Protein AF-A0A8T6NE31-F1 (afdb_monomer_lite)

pLDDT: mean 92.18, std 6.58, range [55.22, 98.38]

Secondary structure (DSSP, 8-state):
-------SBHHHHHHHHHHHS----B---HHHHHHHHHHHHTSHHHHT-TTTB-TTSSB-SPEEEEESEES-TTTTS--TT-SGGGG-S-EEPPHHHHHHHHHHHHHTT--EEEEES-S-GGGTT-BTTTT-SSPBP-HHHHHHHHHHHHT-TT--EEEE-EE-HHHHHH-HHHHHHHHHHHHHHSPTT---EE------HHHHHHHT-S--HHHHHHIIIIIS-----HHHHS-TT-EEEEEEEEEESSSS--HHHHH-GGGG-GGGTT-SS-EEEE-SSSSPPEEEESS---TT-EEEEEEEEEETTEEEEEESSEETTT--HHHHHTSTT--HHHHHHHHHHHHHHTTT-SS-S-S-HHHHHHHTT-S--TTHHHHEE-

Sequence (382 aa):
TNLFCAVQDTDATLEYYLASGDWSHKRRTAEQWDDWAKKGASGKCVTNHPDLFTEDGRSGPLTYEVELYQGCVRFKRGCKFCIEPKKGVPIWRDEDDVIAEITTALDNGVRHVRIGGATDIYTYKADGVVELEYPIPNPEPISKVLSGLREDERLEILHVDNANPSIVAENLEPATEITKSLISTLSDGAVLSFGLESADPRVHETNWLNCDSEQLKFIVKDTGIGMSEAEEMFPIGTELKGIWWEAHDDRIRRPEQILDKTHRDASIYGRAGITFGRQIGAYPILVGTPYQVPLETESDIIVTGHGMRSLSGVETNLSINTASQSQLEAIPGIGSKAAWRIVSNRAKALRKFPENPFSDVKTALQDAGVQSYGLALKVLKA

Structure (mmCIF, N/CA/C/O backbone):
data_AF-A0A8T6NE31-F1
#
_entry.id   AF-A0A8T6NE31-F1
#
loop_
_atom_site.group_PDB
_atom_site.id
_atom_site.type_symbol
_atom_site.label_atom_id
_atom_site.label_alt_id
_atom_site.label_comp_id
_atom_site.label_asym_id
_atom_site.label_entity_id
_atom_site.label_seq_id
_atom_site.pdbx_PDB_ins_code
_atom_site.Cartn_x
_atom_site.Cartn_y
_atom_site.Cartn_z
_atom_site.occupancy
_atom_site.B_iso_or_equiv
_atom_site.auth_seq_id
_atom_site.auth_comp_id
_atom_site.auth_asym_id
_atom_site.auth_atom_id
_atom_site.pdbx_PDB_model_num
ATOM 1 N N . THR A 1 1 ? 23.337 -33.260 -15.196 1.00 55.22 1 THR A N 1
ATOM 2 C CA . THR A 1 1 ? 22.227 -32.458 -14.641 1.00 55.22 1 THR A CA 1
ATOM 3 C C . THR A 1 1 ? 21.839 -31.435 -15.689 1.00 55.22 1 THR A C 1
ATOM 5 O O . THR A 1 1 ? 22.606 -30.514 -15.925 1.00 55.22 1 THR A O 1
ATOM 8 N N . ASN A 1 2 ? 20.714 -31.633 -16.384 1.00 75.88 2 ASN A N 1
ATOM 9 C CA . ASN A 1 2 ? 20.262 -30.752 -17.476 1.00 75.88 2 ASN A CA 1
ATOM 10 C C . ASN A 1 2 ? 19.459 -29.570 -16.911 1.00 75.88 2 ASN A C 1
ATOM 12 O O . ASN A 1 2 ? 18.264 -29.454 -17.162 1.00 75.88 2 ASN A O 1
ATOM 16 N N . LEU A 1 3 ? 20.092 -28.743 -16.076 1.00 86.50 3 LEU A N 1
ATOM 17 C CA . LEU A 1 3 ? 19.469 -27.528 -15.555 1.00 86.50 3 LEU A CA 1
ATOM 18 C C . LEU A 1 3 ? 19.752 -26.378 -16.527 1.00 86.50 3 LEU A C 1
ATOM 20 O O . LEU A 1 3 ? 20.908 -25.996 -16.704 1.00 86.50 3 LEU A O 1
ATOM 24 N N . PHE A 1 4 ? 18.707 -25.835 -17.147 1.00 88.00 4 PHE A N 1
ATOM 25 C CA . PHE A 1 4 ? 18.796 -24.607 -17.929 1.00 88.00 4 PHE A CA 1
ATOM 26 C C . PHE A 1 4 ? 18.398 -23.423 -17.042 1.00 88.00 4 PHE A C 1
ATOM 28 O O . PHE A 1 4 ? 17.265 -23.343 -16.576 1.00 88.00 4 PHE A O 1
ATOM 35 N N . CYS A 1 5 ? 19.338 -22.517 -16.777 1.00 88.88 5 CYS A N 1
ATOM 36 C CA . CYS A 1 5 ? 19.087 -21.305 -16.001 1.00 88.88 5 CYS A CA 1
ATOM 37 C C . CYS A 1 5 ? 18.837 -20.143 -16.965 1.00 88.88 5 CYS A C 1
ATOM 39 O O . CYS A 1 5 ? 19.772 -19.690 -17.623 1.00 88.88 5 CYS A O 1
ATOM 41 N N . ALA A 1 6 ? 17.592 -19.676 -17.085 1.00 86.31 6 ALA A N 1
ATOM 42 C CA . ALA A 1 6 ? 17.277 -18.521 -17.921 1.00 86.31 6 ALA A CA 1
ATOM 43 C C . ALA A 1 6 ? 17.901 -17.244 -17.325 1.00 86.31 6 ALA A C 1
ATOM 45 O O . ALA A 1 6 ? 17.642 -16.906 -16.176 1.00 86.31 6 ALA A O 1
ATOM 46 N N . VAL A 1 7 ? 18.736 -16.544 -18.104 1.00 80.88 7 VAL A N 1
ATOM 47 C CA . VAL A 1 7 ? 19.445 -15.321 -17.661 1.00 80.88 7 VAL A CA 1
ATOM 48 C C . VAL A 1 7 ? 18.941 -14.030 -18.317 1.00 80.88 7 VAL A C 1
ATOM 50 O O . VAL A 1 7 ? 19.432 -12.953 -17.991 1.00 80.88 7 VAL A O 1
ATOM 53 N N . GLN A 1 8 ? 18.018 -14.134 -19.277 1.00 83.38 8 GLN A N 1
ATOM 54 C CA . GLN A 1 8 ? 17.404 -12.993 -19.963 1.00 83.38 8 GLN A CA 1
ATOM 55 C C . GLN A 1 8 ? 15.953 -12.848 -19.496 1.00 83.38 8 GLN A C 1
ATOM 57 O O . GLN A 1 8 ? 15.729 -12.549 -18.330 1.00 83.38 8 GLN A O 1
ATOM 62 N N . ASP A 1 9 ? 14.983 -13.086 -20.375 1.00 87.50 9 ASP A N 1
ATOM 63 C CA . ASP A 1 9 ? 13.569 -13.031 -20.041 1.00 87.50 9 ASP A CA 1
ATOM 64 C C . ASP A 1 9 ? 13.017 -14.447 -19.860 1.00 87.50 9 ASP A C 1
ATOM 66 O O . ASP A 1 9 ? 13.077 -15.270 -20.781 1.00 87.50 9 ASP A O 1
ATOM 70 N N . THR A 1 10 ? 12.535 -14.752 -18.656 1.00 89.81 10 THR A N 1
ATOM 71 C CA . THR A 1 10 ? 12.043 -16.091 -18.311 1.00 89.81 10 THR A CA 1
ATOM 72 C C . THR A 1 10 ? 10.831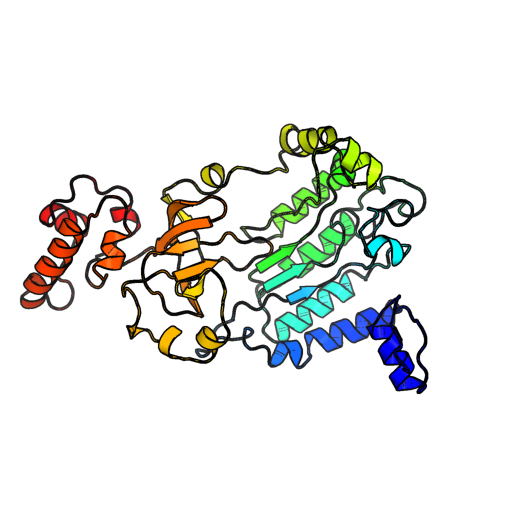 -16.476 -19.153 1.00 89.81 10 THR A C 1
ATOM 74 O O . THR A 1 10 ? 10.789 -17.600 -19.653 1.00 89.81 10 THR A O 1
ATOM 77 N N . ASP A 1 11 ? 9.904 -15.546 -19.376 1.00 91.06 11 ASP A N 1
ATOM 78 C CA . ASP A 1 11 ? 8.641 -15.812 -20.068 1.00 91.06 11 ASP A CA 1
ATOM 79 C C . ASP A 1 11 ? 8.886 -16.055 -21.559 1.00 91.06 11 ASP A C 1
ATOM 81 O O . ASP A 1 11 ? 8.460 -17.072 -22.105 1.00 91.06 11 ASP A O 1
ATOM 85 N N . ALA A 1 12 ? 9.697 -15.206 -22.199 1.00 92.88 12 ALA A N 1
ATOM 86 C CA . ALA A 1 12 ? 10.069 -15.402 -23.602 1.00 92.88 12 ALA A CA 1
ATOM 87 C C . ALA A 1 12 ? 10.906 -16.668 -23.824 1.00 92.88 12 ALA A C 1
ATOM 89 O O . ALA A 1 12 ? 10.799 -17.330 -24.858 1.00 92.88 12 ALA A O 1
ATOM 90 N N . THR A 1 13 ? 11.759 -17.016 -22.858 1.00 94.25 13 THR A N 1
ATOM 91 C CA . THR A 1 13 ? 12.550 -18.250 -22.921 1.00 94.25 13 THR A CA 1
ATOM 92 C C . THR A 1 13 ? 11.649 -19.482 -22.784 1.00 94.25 13 THR A C 1
ATOM 94 O O . THR A 1 13 ? 11.840 -20.460 -23.510 1.00 94.25 13 THR A O 1
ATOM 97 N N . LEU A 1 14 ? 10.650 -19.430 -21.897 1.00 94.31 14 LEU A N 1
ATOM 98 C CA . LEU A 1 14 ? 9.663 -20.493 -21.734 1.00 94.31 14 LEU A CA 1
ATOM 99 C C . LEU A 1 14 ? 8.787 -20.644 -22.981 1.00 94.31 14 LEU A C 1
ATOM 101 O O . LEU A 1 14 ? 8.628 -21.763 -23.460 1.00 94.31 14 LEU A O 1
ATOM 105 N N . GLU A 1 15 ? 8.264 -19.553 -23.544 1.00 94.69 15 GLU A N 1
ATOM 106 C CA . GLU A 1 15 ? 7.462 -19.608 -24.772 1.00 94.69 15 GLU A CA 1
ATOM 107 C C . GLU A 1 15 ? 8.256 -20.231 -25.929 1.00 94.69 15 GLU A C 1
ATOM 109 O O . GLU A 1 15 ? 7.760 -21.121 -26.621 1.00 94.69 15 GLU A O 1
ATOM 114 N N . TYR A 1 16 ? 9.523 -19.842 -26.097 1.00 95.81 16 TYR A N 1
ATOM 115 C CA . TYR A 1 16 ? 10.384 -20.431 -27.119 1.00 95.81 16 TYR A CA 1
ATOM 116 C C . TYR A 1 16 ? 10.595 -21.933 -26.919 1.00 95.81 16 TYR A C 1
ATOM 118 O O . TYR A 1 16 ? 10.536 -22.689 -27.892 1.00 95.81 16 TYR A O 1
ATOM 126 N N . TYR A 1 17 ? 10.804 -22.380 -25.678 1.00 95.44 17 TYR A N 1
ATOM 127 C CA . TYR A 1 17 ? 10.888 -23.806 -25.368 1.00 95.44 17 TYR A CA 1
ATOM 128 C C . TYR A 1 17 ? 9.582 -24.533 -25.701 1.00 95.44 17 TYR A C 1
ATOM 130 O O . TYR A 1 17 ? 9.613 -25.585 -26.333 1.00 95.44 17 TYR A O 1
ATOM 138 N N . LEU A 1 18 ? 8.431 -23.959 -25.345 1.00 95.81 18 LEU A N 1
ATOM 139 C CA . LEU A 1 18 ? 7.125 -24.540 -25.659 1.00 95.81 18 LEU A CA 1
ATOM 140 C C . LEU A 1 18 ? 6.876 -24.631 -27.174 1.00 95.81 18 LEU A C 1
ATOM 142 O O . LEU A 1 18 ? 6.254 -25.588 -27.630 1.00 95.81 18 LEU A O 1
ATOM 146 N N . ALA A 1 19 ? 7.379 -23.671 -27.953 1.00 95.81 19 ALA A N 1
ATOM 147 C CA . ALA A 1 19 ? 7.216 -23.638 -29.405 1.00 95.81 19 ALA A CA 1
ATOM 148 C C . ALA A 1 19 ? 8.207 -24.538 -30.165 1.00 95.81 19 ALA A C 1
ATOM 150 O O . ALA A 1 19 ? 7.863 -25.077 -31.216 1.00 95.81 19 ALA A O 1
ATOM 151 N N . SER A 1 20 ? 9.441 -24.680 -29.671 1.00 96.69 20 SER A N 1
ATOM 152 C CA . SER A 1 20 ? 10.538 -25.343 -30.399 1.00 96.69 20 SER A CA 1
ATOM 153 C C . SER A 1 20 ? 10.9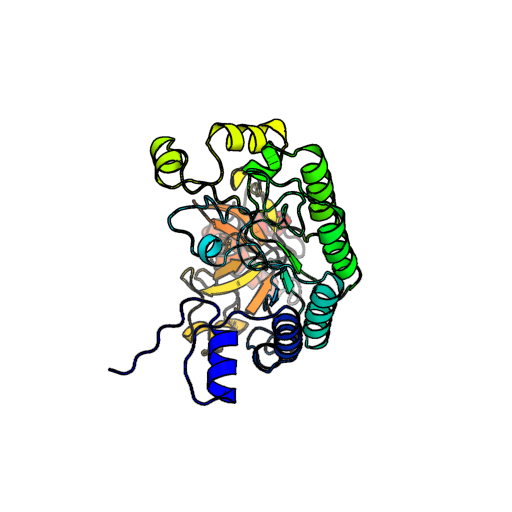86 -26.679 -29.804 1.00 96.69 20 SER A C 1
ATOM 155 O O . SER A 1 20 ? 11.583 -27.486 -30.509 1.00 96.69 20 SER A O 1
ATOM 157 N N . GLY A 1 21 ? 10.708 -26.924 -28.522 1.00 95.44 21 GLY A N 1
ATOM 158 C CA . GLY A 1 21 ? 11.276 -28.028 -27.746 1.00 95.44 21 GLY A CA 1
ATOM 159 C C . GLY A 1 21 ? 12.694 -27.767 -27.223 1.00 95.44 21 GLY A C 1
ATOM 160 O O . GLY A 1 21 ? 13.207 -28.586 -26.457 1.00 95.44 21 GLY A O 1
ATOM 161 N N . ASP A 1 22 ? 13.309 -26.632 -27.576 1.00 94.50 22 ASP A N 1
ATOM 162 C CA . ASP A 1 22 ? 14.692 -26.297 -27.242 1.00 94.50 22 ASP A CA 1
ATOM 163 C C . ASP A 1 22 ? 14.787 -25.124 -26.262 1.00 94.50 22 ASP A C 1
ATOM 165 O O . ASP A 1 22 ? 14.108 -24.105 -26.384 1.00 94.50 22 ASP A O 1
ATOM 169 N N . TRP A 1 23 ? 15.691 -25.237 -25.290 1.00 93.69 23 TRP A N 1
ATOM 170 C CA . TRP A 1 23 ? 15.988 -24.133 -24.382 1.00 93.69 23 TRP A CA 1
ATOM 171 C C . TRP A 1 23 ? 16.977 -23.153 -25.012 1.00 93.69 23 TRP A C 1
ATOM 173 O O . TRP A 1 23 ? 18.083 -23.521 -25.409 1.00 93.69 23 TRP A O 1
ATOM 183 N N . SER A 1 24 ? 16.609 -21.875 -25.047 1.00 93.12 24 SER A N 1
ATOM 184 C CA . SER A 1 24 ? 17.474 -20.794 -25.517 1.00 93.12 24 SER A CA 1
ATOM 185 C C . SER A 1 24 ? 17.099 -19.493 -24.822 1.00 93.12 24 SER A C 1
ATOM 187 O O . SER A 1 24 ? 15.919 -19.231 -24.618 1.00 93.12 24 SER A O 1
ATOM 189 N N . HIS A 1 25 ? 18.085 -18.673 -24.452 1.00 92.19 25 HIS A N 1
ATOM 190 C CA . HIS A 1 25 ? 17.810 -17.376 -23.836 1.00 92.19 25 HIS A CA 1
ATOM 191 C C . HIS A 1 25 ? 17.138 -16.454 -24.851 1.00 92.19 25 HIS A C 1
ATOM 193 O O . HIS A 1 25 ? 17.699 -16.188 -25.919 1.00 92.19 25 HIS A O 1
ATOM 199 N N . LYS A 1 26 ? 15.944 -15.976 -24.508 1.00 91.94 26 LYS A N 1
ATOM 200 C CA . LYS A 1 26 ? 15.181 -15.029 -25.318 1.00 91.94 26 LYS A CA 1
ATOM 201 C C . LYS A 1 26 ? 14.867 -13.768 -24.529 1.00 91.94 26 LYS A C 1
ATOM 203 O O . LYS A 1 26 ? 14.937 -13.740 -23.301 1.00 91.94 26 LYS A O 1
ATOM 208 N N . ARG A 1 27 ? 14.504 -12.732 -25.278 1.00 88.12 27 ARG A N 1
ATOM 209 C CA . ARG A 1 27 ? 13.896 -11.498 -24.783 1.00 88.12 27 ARG A CA 1
ATOM 210 C C . ARG A 1 27 ? 12.513 -11.379 -25.400 1.00 88.12 27 ARG A C 1
ATOM 212 O O . ARG A 1 27 ? 12.357 -11.751 -26.564 1.00 88.12 27 ARG A O 1
ATOM 219 N N . ARG A 1 28 ? 11.549 -10.876 -24.630 1.00 89.50 28 ARG A N 1
ATOM 220 C CA . ARG A 1 28 ? 10.219 -10.569 -25.156 1.00 89.50 28 ARG A CA 1
ATOM 221 C C . ARG A 1 28 ? 10.305 -9.396 -26.133 1.00 89.50 28 ARG A C 1
ATOM 223 O O . ARG A 1 28 ? 11.115 -8.486 -25.951 1.00 89.50 28 ARG A O 1
ATOM 230 N N . THR A 1 29 ? 9.488 -9.446 -27.171 1.00 89.06 29 THR A N 1
ATOM 231 C CA . THR A 1 29 ? 9.166 -8.308 -28.041 1.00 89.06 29 THR A CA 1
ATOM 232 C C . THR A 1 29 ? 8.085 -7.443 -27.392 1.00 89.06 29 THR A C 1
ATOM 234 O O . THR A 1 29 ? 7.466 -7.860 -26.409 1.00 89.06 29 THR A O 1
ATOM 237 N N . ALA A 1 30 ? 7.854 -6.242 -27.926 1.00 87.00 30 ALA A N 1
ATOM 238 C CA . ALA A 1 30 ? 6.765 -5.387 -27.457 1.00 87.00 30 ALA A CA 1
ATOM 239 C C . ALA A 1 30 ? 5.399 -6.055 -27.693 1.00 87.00 30 ALA A C 1
ATOM 241 O O . ALA A 1 30 ? 4.563 -6.044 -26.794 1.00 87.00 30 ALA A O 1
ATOM 242 N N . GLU A 1 31 ? 5.213 -6.725 -28.839 1.00 90.50 31 GLU A N 1
ATOM 243 C CA . GLU A 1 31 ? 3.963 -7.426 -29.149 1.00 90.50 31 GLU A CA 1
ATOM 244 C C . GLU A 1 31 ? 3.713 -8.609 -28.206 1.00 90.50 31 GLU A C 1
ATOM 246 O O . GLU A 1 31 ? 2.597 -8.795 -27.730 1.00 90.50 31 GLU A O 1
ATOM 251 N N . GLN A 1 32 ? 4.753 -9.398 -27.904 1.00 92.56 32 GLN A N 1
ATOM 252 C CA . GLN A 1 32 ? 4.651 -10.487 -26.926 1.00 92.56 32 GLN A CA 1
ATOM 253 C C . GLN A 1 32 ? 4.282 -9.964 -25.541 1.00 92.56 32 GLN A C 1
ATOM 255 O O . GLN A 1 32 ? 3.445 -10.552 -24.865 1.00 92.56 32 GLN A O 1
ATOM 260 N N . TRP A 1 33 ? 4.907 -8.865 -25.113 1.00 91.50 33 TRP A N 1
ATOM 261 C CA . TRP A 1 33 ? 4.616 -8.293 -23.807 1.00 91.50 33 TRP A CA 1
ATOM 262 C C . TRP A 1 33 ? 3.154 -7.863 -23.713 1.00 91.50 33 TRP A C 1
ATOM 264 O O . TRP A 1 33 ? 2.458 -8.285 -22.793 1.00 91.50 33 TRP A O 1
ATOM 274 N N . ASP A 1 34 ? 2.681 -7.080 -24.678 1.00 92.31 34 ASP A N 1
ATOM 275 C CA . ASP A 1 34 ? 1.303 -6.606 -24.694 1.00 92.31 34 ASP A CA 1
ATOM 276 C C . ASP A 1 34 ? 0.282 -7.761 -24.713 1.00 92.31 34 ASP A C 1
ATOM 278 O O . ASP A 1 34 ? -0.628 -7.808 -23.880 1.00 92.31 34 ASP A O 1
ATOM 282 N N . ASP A 1 35 ? 0.479 -8.754 -25.587 1.00 93.62 35 ASP A N 1
ATOM 283 C CA . ASP A 1 35 ? -0.402 -9.925 -25.674 1.00 93.62 35 ASP A CA 1
ATOM 284 C C . ASP A 1 35 ? -0.459 -10.707 -24.352 1.00 93.62 35 ASP A C 1
ATOM 286 O O . ASP A 1 35 ? -1.542 -11.066 -23.875 1.00 93.62 35 ASP A O 1
ATOM 290 N N . TRP A 1 36 ? 0.692 -10.962 -23.722 1.00 94.44 36 TRP A N 1
ATOM 291 C CA . TRP A 1 36 ? 0.733 -11.696 -22.457 1.00 94.44 36 TRP A CA 1
ATOM 292 C C . TRP A 1 36 ? 0.140 -10.895 -21.304 1.00 94.44 36 TRP A C 1
ATOM 294 O O . TRP A 1 36 ? -0.555 -11.474 -20.471 1.00 94.44 36 TRP A O 1
ATOM 304 N N . ALA A 1 37 ? 0.370 -9.583 -21.265 1.00 93.88 37 ALA A N 1
ATOM 305 C CA . ALA A 1 37 ? -0.171 -8.700 -20.242 1.00 93.88 37 ALA A CA 1
ATOM 306 C C . ALA A 1 37 ? -1.710 -8.662 -20.300 1.00 93.88 37 ALA A C 1
ATOM 308 O O . ALA A 1 37 ? -2.377 -8.931 -19.299 1.00 93.88 37 ALA A O 1
ATOM 309 N N . LYS A 1 38 ? -2.293 -8.485 -21.496 1.00 92.06 38 LYS A N 1
ATOM 310 C CA . LYS A 1 38 ? -3.753 -8.534 -21.719 1.00 92.06 38 LYS A CA 1
ATOM 311 C C . LYS A 1 38 ? -4.361 -9.895 -21.341 1.00 92.06 38 LYS A C 1
ATOM 313 O O . LYS A 1 38 ? -5.427 -9.965 -20.718 1.00 92.06 38 LYS A O 1
ATOM 318 N N . LYS A 1 39 ? -3.675 -10.998 -21.667 1.00 94.81 39 LYS A N 1
ATOM 319 C CA . LYS A 1 39 ? -4.080 -12.355 -21.246 1.00 94.81 39 LYS A CA 1
ATOM 320 C C . LYS A 1 39 ? -3.953 -12.569 -19.737 1.00 94.81 39 LYS A C 1
ATOM 322 O O . LYS A 1 39 ? -4.769 -13.286 -19.164 1.00 94.81 39 LYS A O 1
ATOM 327 N N . GLY A 1 40 ? -2.949 -11.970 -19.101 1.00 95.25 40 GLY A N 1
ATOM 328 C CA . GLY A 1 40 ? -2.747 -12.000 -17.653 1.00 95.25 40 GLY A CA 1
ATOM 329 C C . GLY A 1 40 ? -3.867 -11.280 -16.906 1.00 95.25 40 GLY A C 1
ATOM 330 O O . GLY A 1 40 ? -4.452 -11.858 -15.992 1.00 95.25 40 GLY A O 1
ATOM 331 N N . ALA A 1 41 ? -4.240 -10.082 -17.364 1.00 97.00 41 ALA A N 1
ATOM 332 C CA . ALA A 1 41 ? -5.293 -9.254 -16.772 1.00 97.00 41 ALA A CA 1
ATOM 333 C C . ALA A 1 41 ? -6.681 -9.925 -16.756 1.00 97.00 41 ALA A C 1
ATOM 335 O O . ALA A 1 41 ? -7.465 -9.721 -15.833 1.00 97.00 41 ALA A O 1
ATOM 336 N N . SER A 1 42 ? -6.973 -10.761 -17.757 1.00 96.50 42 SER A N 1
ATOM 337 C CA . SER A 1 42 ? -8.200 -11.577 -17.849 1.00 96.50 42 SER A CA 1
ATOM 338 C C . SER A 1 42 ? -7.991 -13.041 -17.433 1.00 96.50 42 SER A C 1
ATOM 340 O O . SER A 1 42 ? -8.861 -13.899 -17.611 1.00 96.50 42 SER A O 1
ATOM 342 N N . GLY A 1 43 ? -6.808 -13.353 -16.906 1.00 96.06 43 GLY A N 1
ATOM 343 C CA . GLY A 1 43 ? -6.376 -14.703 -16.601 1.00 96.06 43 GLY A CA 1
ATOM 344 C C . GLY A 1 43 ? -6.920 -15.222 -15.275 1.00 96.06 43 GLY A C 1
ATOM 345 O O . GLY A 1 43 ? -7.339 -14.482 -14.386 1.00 96.06 43 GLY A O 1
ATOM 346 N N . LYS A 1 44 ? -6.818 -16.543 -15.091 1.00 96.19 44 LYS A N 1
ATOM 347 C CA . LYS A 1 44 ? -7.235 -17.218 -13.848 1.00 96.19 44 LYS A CA 1
ATOM 348 C C . LYS A 1 44 ? -6.462 -16.757 -12.612 1.00 96.19 44 LYS A C 1
ATOM 350 O O . LYS A 1 44 ? -6.958 -16.931 -11.505 1.00 96.19 44 LYS A O 1
ATOM 355 N N . CYS A 1 45 ? -5.258 -16.212 -12.788 1.00 93.12 45 CYS A N 1
ATOM 356 C CA . CYS A 1 45 ? -4.493 -15.611 -11.697 1.00 93.12 45 CYS A CA 1
ATOM 357 C C . CYS A 1 45 ? -5.198 -14.389 -11.100 1.00 93.12 45 CYS A C 1
ATOM 359 O O . CYS A 1 45 ? -5.039 -14.159 -9.909 1.00 93.12 45 CYS A O 1
ATOM 361 N N . VAL A 1 46 ? -5.992 -13.664 -11.897 1.00 96.75 46 VAL A N 1
ATOM 362 C CA . VAL A 1 46 ? -6.837 -12.556 -11.444 1.00 96.75 46 VAL A CA 1
ATOM 363 C C . VAL A 1 46 ? -8.204 -13.088 -11.030 1.00 96.75 46 VAL A C 1
ATOM 365 O O . VAL A 1 46 ? -8.561 -12.994 -9.862 1.00 96.75 46 VAL A O 1
ATOM 368 N N . THR A 1 47 ? -8.944 -13.731 -11.943 1.00 96.50 47 THR A N 1
ATOM 369 C CA . THR A 1 47 ? -10.366 -14.075 -11.721 1.00 96.50 47 THR A CA 1
ATOM 370 C C . THR A 1 47 ? -10.605 -15.065 -10.581 1.00 96.50 47 THR A C 1
ATOM 372 O O . THR A 1 47 ? -11.716 -15.146 -10.064 1.00 96.50 47 THR A O 1
ATOM 375 N N . ASN A 1 48 ? -9.588 -15.850 -10.208 1.00 95.62 48 ASN A N 1
ATOM 376 C CA . ASN A 1 48 ? -9.666 -16.816 -9.112 1.00 95.62 48 ASN A CA 1
ATOM 377 C C . ASN A 1 48 ? -8.773 -16.420 -7.924 1.00 95.62 48 ASN A C 1
ATOM 379 O O . ASN A 1 48 ? -8.517 -17.263 -7.059 1.00 95.62 48 ASN A O 1
ATOM 383 N N . HIS A 1 49 ? -8.249 -15.190 -7.890 1.00 95.19 49 HIS A N 1
ATOM 384 C CA . HIS A 1 49 ? -7.399 -14.748 -6.792 1.00 95.19 49 HIS A CA 1
ATOM 385 C C . HIS A 1 49 ? -8.211 -14.693 -5.484 1.00 95.19 49 HIS A C 1
ATOM 387 O O . HIS A 1 49 ? -9.297 -14.112 -5.478 1.00 95.19 49 HIS A O 1
ATOM 393 N N . PRO A 1 50 ? -7.708 -15.248 -4.364 1.00 90.69 50 PRO A N 1
ATOM 394 C CA . PRO A 1 50 ? -8.447 -15.272 -3.098 1.00 90.69 50 PRO A CA 1
ATOM 395 C C . PRO A 1 50 ? -8.730 -13.876 -2.531 1.00 90.69 50 PRO A C 1
ATOM 397 O O . PRO A 1 50 ? -9.725 -13.691 -1.848 1.00 90.69 50 PRO A O 1
ATOM 400 N N . ASP A 1 51 ? -7.881 -12.897 -2.843 1.00 92.56 51 ASP A N 1
ATOM 401 C CA . ASP A 1 51 ? -8.057 -11.504 -2.412 1.00 92.56 51 ASP A CA 1
ATOM 402 C C . ASP A 1 51 ? -8.852 -10.639 -3.417 1.00 92.56 51 ASP A C 1
ATOM 404 O O . ASP A 1 51 ? -8.926 -9.429 -3.232 1.00 92.56 51 ASP A O 1
ATOM 408 N N . LEU A 1 52 ? -9.411 -11.206 -4.499 1.00 95.94 52 LEU A N 1
ATOM 409 C CA . LEU A 1 52 ? -10.208 -10.427 -5.465 1.00 95.94 52 LEU A CA 1
ATOM 410 C C . LEU A 1 52 ? -11.547 -9.988 -4.859 1.00 95.94 52 LEU A C 1
ATOM 412 O O . LEU A 1 52 ? -11.947 -8.835 -4.993 1.00 95.94 52 LEU A O 1
ATOM 416 N N . PHE A 1 53 ? -12.220 -10.915 -4.177 1.00 94.38 53 PHE A N 1
ATOM 417 C CA . PHE A 1 53 ? -13.475 -10.673 -3.478 1.00 94.38 53 PHE A CA 1
ATOM 418 C C . PHE A 1 53 ? -13.429 -11.306 -2.094 1.00 94.38 53 PHE A C 1
ATOM 420 O O . PHE A 1 53 ? -12.886 -12.395 -1.911 1.00 94.38 53 PHE A O 1
ATOM 427 N N . THR A 1 54 ? -14.051 -10.649 -1.129 1.00 89.38 54 THR A N 1
ATOM 428 C CA . THR A 1 54 ? -14.302 -11.211 0.200 1.00 89.38 54 THR A CA 1
ATOM 429 C C . THR A 1 54 ? -15.383 -12.292 0.166 1.00 89.38 54 THR A C 1
ATOM 431 O O . THR A 1 54 ? -16.162 -12.385 -0.785 1.00 89.38 54 THR A O 1
ATOM 434 N N . GLU A 1 55 ? -15.500 -13.096 1.234 1.00 85.62 55 GLU A N 1
ATOM 435 C CA . GLU A 1 55 ? -16.563 -14.118 1.336 1.00 85.62 55 GLU A CA 1
ATOM 436 C C . GLU A 1 55 ? -17.985 -13.523 1.250 1.00 85.62 55 GLU A C 1
ATOM 438 O O . GLU A 1 55 ? -18.907 -14.210 0.811 1.00 85.62 55 GLU A O 1
ATOM 443 N N . ASP A 1 56 ? -18.168 -12.257 1.639 1.00 87.12 56 ASP A N 1
ATOM 444 C CA . ASP A 1 56 ? -19.439 -11.524 1.546 1.00 87.12 56 ASP A CA 1
ATOM 445 C C . ASP A 1 56 ? -19.643 -10.791 0.202 1.00 87.12 56 ASP A C 1
ATOM 447 O O . ASP A 1 56 ? -20.666 -10.132 0.014 1.00 87.12 56 ASP A O 1
ATOM 451 N N . GLY A 1 57 ? -18.718 -10.943 -0.755 1.00 90.44 57 GLY A N 1
ATOM 452 C CA . GLY A 1 57 ? -18.851 -10.460 -2.133 1.00 90.44 57 GLY A CA 1
ATOM 453 C C . GLY A 1 57 ? -18.449 -9.001 -2.369 1.00 90.44 57 GLY A C 1
ATOM 454 O O . GLY A 1 57 ? -18.702 -8.481 -3.457 1.00 90.44 57 GLY A O 1
ATOM 455 N N . ARG A 1 58 ? -17.834 -8.331 -1.387 1.00 91.62 58 ARG A N 1
ATOM 456 C CA . ARG A 1 58 ? -17.203 -7.013 -1.574 1.00 91.62 58 ARG A CA 1
ATOM 457 C C . ARG A 1 58 ? -15.868 -7.164 -2.306 1.00 91.62 58 ARG A C 1
ATOM 459 O O . ARG A 1 58 ? -15.298 -8.255 -2.350 1.00 91.62 58 ARG A O 1
ATOM 466 N N . SER A 1 59 ? -15.359 -6.067 -2.862 1.00 92.50 59 SER A N 1
ATOM 467 C CA . SER A 1 59 ? -13.989 -5.999 -3.380 1.00 92.50 59 SER A CA 1
ATOM 468 C C . SER A 1 59 ? -12.999 -6.372 -2.272 1.00 92.50 59 SER A C 1
ATOM 470 O O . SER A 1 59 ? -13.122 -5.894 -1.143 1.00 92.50 59 SER A O 1
ATOM 472 N N . GLY A 1 60 ? -12.061 -7.265 -2.577 1.00 92.56 60 GLY A N 1
ATOM 473 C CA . GLY A 1 60 ? -10.976 -7.628 -1.671 1.00 92.56 60 GLY A CA 1
ATOM 474 C C . GLY A 1 60 ? -9.717 -6.780 -1.902 1.00 92.56 60 GLY A C 1
ATOM 475 O O . GLY A 1 60 ? -9.688 -5.936 -2.796 1.00 92.56 60 GLY A O 1
ATOM 476 N N . PRO A 1 61 ? -8.644 -7.014 -1.126 1.00 93.31 61 PRO A N 1
ATOM 477 C CA . PRO A 1 61 ? -7.470 -6.146 -1.094 1.00 93.31 61 PRO A CA 1
ATOM 478 C C . PRO A 1 61 ? -6.482 -6.383 -2.249 1.00 93.31 61 PRO A C 1
ATOM 480 O O . PRO A 1 61 ? -5.350 -5.892 -2.204 1.00 93.31 61 PRO A O 1
ATOM 483 N N . LEU A 1 62 ? -6.859 -7.163 -3.271 1.00 95.12 62 LEU A N 1
ATOM 484 C CA . LEU A 1 62 ? -5.987 -7.469 -4.402 1.00 95.12 62 LEU A CA 1
ATOM 485 C C . LEU A 1 62 ? -5.510 -6.184 -5.086 1.00 95.12 62 LEU A C 1
ATOM 487 O O . LEU A 1 62 ? -6.291 -5.453 -5.692 1.00 95.12 62 LEU A O 1
ATOM 491 N N . THR A 1 63 ? -4.197 -5.967 -5.047 1.00 95.44 63 THR A N 1
ATOM 492 C CA . THR A 1 63 ? -3.523 -4.932 -5.830 1.00 95.44 63 THR A CA 1
ATOM 493 C C . THR A 1 63 ? -2.922 -5.554 -7.081 1.00 95.44 63 THR A C 1
ATOM 495 O O . THR A 1 63 ? -2.061 -6.427 -6.992 1.00 95.44 63 THR A O 1
ATOM 498 N N . TYR A 1 64 ? -3.377 -5.102 -8.246 1.00 96.56 64 TYR A N 1
ATOM 499 C CA . TYR A 1 64 ? -2.833 -5.494 -9.538 1.00 96.56 64 TYR A CA 1
ATOM 500 C C . TYR A 1 64 ? -1.618 -4.627 -9.866 1.00 96.56 64 TYR A C 1
ATOM 502 O O . TYR A 1 64 ? -1.714 -3.402 -9.954 1.00 96.56 64 TYR A O 1
ATOM 510 N N . GLU A 1 65 ? -0.459 -5.255 -10.011 1.00 95.31 65 GLU A N 1
ATOM 511 C CA . GLU A 1 65 ? 0.776 -4.564 -10.362 1.00 95.31 65 GLU A CA 1
ATOM 512 C C . GLU A 1 65 ? 1.002 -4.596 -11.872 1.00 95.31 65 GLU A C 1
ATOM 514 O O . GLU A 1 65 ? 0.902 -5.649 -12.498 1.00 95.31 65 GLU A O 1
ATOM 519 N N . VAL A 1 66 ? 1.320 -3.437 -12.444 1.00 95.12 66 VAL A N 1
ATOM 520 C CA . VAL A 1 66 ? 1.508 -3.250 -13.884 1.00 95.12 66 VAL A CA 1
ATOM 521 C C . VAL A 1 66 ? 2.830 -2.553 -14.168 1.00 95.12 66 VAL A C 1
ATOM 523 O O . VAL A 1 66 ? 3.165 -1.545 -13.546 1.00 95.12 66 VAL A O 1
ATOM 526 N N . GLU A 1 67 ? 3.576 -3.092 -15.126 1.00 93.50 67 GLU A N 1
ATOM 527 C CA . GLU A 1 67 ? 4.858 -2.547 -15.564 1.00 93.50 67 GLU A CA 1
ATOM 528 C C . GLU A 1 67 ? 4.664 -1.555 -16.716 1.00 93.50 67 GLU A C 1
ATOM 530 O O . GLU A 1 67 ? 3.933 -1.849 -17.662 1.00 93.50 67 GLU A O 1
ATOM 535 N N . LEU A 1 68 ? 5.361 -0.413 -16.678 1.00 94.81 68 LEU A N 1
ATOM 536 C CA . LEU 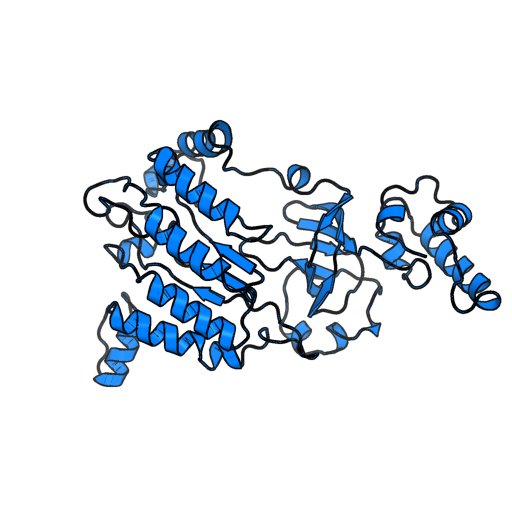A 1 68 ? 5.443 0.531 -17.809 1.00 94.81 68 LEU A CA 1
ATOM 537 C C . LEU A 1 68 ? 6.584 0.204 -18.774 1.00 94.81 68 LEU A C 1
ATOM 539 O O . LEU A 1 68 ? 6.506 0.476 -19.972 1.00 94.81 68 LEU A O 1
ATOM 543 N N . TYR A 1 69 ? 7.689 -0.308 -18.236 1.00 93.00 69 TYR A N 1
ATOM 544 C CA . TYR A 1 69 ? 8.900 -0.601 -18.988 1.00 93.00 69 TYR A CA 1
ATOM 545 C C . TYR A 1 69 ? 9.801 -1.566 -18.226 1.00 93.00 69 TYR A C 1
ATOM 547 O O . TYR A 1 69 ? 9.671 -1.730 -17.015 1.00 93.00 69 TYR A O 1
ATOM 555 N N . GLN A 1 70 ? 10.717 -2.207 -18.952 1.00 90.00 70 GLN A N 1
ATOM 556 C CA . GLN A 1 70 ? 11.645 -3.198 -18.409 1.00 90.00 70 GLN A CA 1
ATOM 557 C C . GLN A 1 70 ? 13.074 -2.712 -18.621 1.00 90.00 70 GLN A C 1
ATOM 559 O O . GLN A 1 70 ? 13.419 -2.250 -19.708 1.00 90.00 70 GLN A O 1
ATOM 564 N N . GLY A 1 71 ? 13.920 -2.887 -17.605 1.00 90.06 71 GLY A N 1
ATOM 565 C CA . GLY A 1 71 ? 15.302 -2.417 -17.599 1.00 90.06 71 GLY A CA 1
ATOM 566 C C . GLY A 1 71 ? 15.439 -1.102 -16.845 1.00 90.06 71 GLY A C 1
ATOM 567 O O . GLY A 1 71 ? 14.518 -0.668 -16.170 1.00 90.06 71 GLY A O 1
ATOM 568 N N . CYS A 1 72 ? 16.606 -0.470 -16.933 1.00 92.69 72 CYS A N 1
ATOM 569 C CA . CYS A 1 72 ? 16.894 0.767 -16.209 1.00 92.69 72 CYS A CA 1
ATOM 570 C C . CYS A 1 72 ? 17.601 1.760 -17.122 1.00 92.69 72 CYS A C 1
ATOM 572 O O . CYS A 1 72 ? 18.521 1.380 -17.846 1.00 92.69 72 CYS A O 1
ATOM 574 N N . VAL A 1 73 ? 17.255 3.046 -17.046 1.00 93.75 73 VAL A N 1
ATOM 575 C CA . VAL A 1 73 ? 17.957 4.077 -17.828 1.00 93.75 73 VAL A CA 1
ATOM 576 C C . VAL A 1 73 ? 19.447 4.165 -17.499 1.00 93.75 73 VAL A C 1
ATOM 578 O O . VAL A 1 73 ? 20.262 4.500 -18.351 1.00 93.75 73 VAL A O 1
ATOM 581 N N . ARG A 1 74 ? 19.842 3.744 -16.293 1.00 92.44 74 ARG A N 1
ATOM 582 C CA . ARG A 1 74 ? 21.247 3.655 -15.885 1.00 92.44 74 ARG A CA 1
ATOM 583 C C . ARG A 1 74 ? 21.946 2.399 -16.423 1.00 92.44 74 ARG A C 1
ATOM 585 O O . ARG A 1 74 ? 22.975 2.016 -15.884 1.00 92.44 74 ARG A O 1
ATOM 592 N N . PHE A 1 75 ? 21.449 1.727 -17.466 1.00 91.75 75 PHE A N 1
ATOM 593 C CA . PHE A 1 75 ? 21.970 0.428 -17.931 1.00 91.75 75 PHE A CA 1
ATOM 594 C C . PHE A 1 75 ? 23.484 0.393 -18.223 1.00 91.75 75 PHE A C 1
ATOM 596 O O . PHE A 1 75 ? 24.116 -0.646 -18.036 1.00 91.75 75 PHE A O 1
ATOM 603 N N . LYS A 1 76 ? 24.092 1.517 -18.635 1.00 90.81 76 LYS A N 1
ATOM 604 C CA . LYS A 1 76 ? 25.547 1.618 -18.867 1.00 90.81 76 LYS A CA 1
ATOM 605 C C . LYS A 1 76 ? 26.373 1.596 -17.577 1.00 90.81 76 LYS A C 1
ATOM 607 O O . LYS A 1 76 ? 27.493 1.089 -17.577 1.00 90.81 76 LYS A O 1
ATOM 612 N N . ARG A 1 77 ? 25.841 2.170 -16.494 1.00 89.06 77 ARG A N 1
ATOM 613 C CA . ARG A 1 77 ? 26.519 2.339 -15.199 1.00 89.06 77 ARG A CA 1
ATOM 614 C C . ARG A 1 77 ? 25.510 2.318 -14.046 1.00 89.06 77 ARG A C 1
ATOM 616 O O . ARG A 1 77 ? 25.388 3.270 -13.281 1.00 89.06 77 ARG A O 1
ATOM 623 N N . GLY A 1 78 ? 24.753 1.233 -13.953 1.00 90.94 78 GLY A N 1
ATOM 624 C CA . GLY A 1 78 ? 23.716 1.080 -12.936 1.00 90.94 78 GLY A CA 1
ATOM 625 C C . GLY A 1 78 ? 24.275 0.526 -11.633 1.00 90.94 78 GLY A C 1
ATOM 626 O O . GLY A 1 78 ? 25.428 0.098 -11.576 1.00 90.94 78 GLY A O 1
ATOM 627 N N . CYS A 1 79 ? 23.450 0.499 -10.587 1.00 93.38 79 CYS A N 1
ATOM 628 C CA . CYS A 1 79 ? 23.838 -0.053 -9.290 1.00 93.38 79 CYS A CA 1
ATOM 629 C C . CYS A 1 79 ? 24.392 -1.480 -9.457 1.00 93.38 79 CYS A C 1
ATOM 631 O O . CYS A 1 79 ? 23.731 -2.337 -10.045 1.00 93.38 79 CYS A O 1
ATOM 633 N N . LYS A 1 80 ? 25.595 -1.757 -8.939 1.00 93.88 80 LYS A N 1
ATOM 634 C CA . LYS A 1 80 ? 26.335 -3.008 -9.225 1.00 93.88 80 LYS A CA 1
ATOM 635 C C . LYS A 1 80 ? 25.613 -4.291 -8.808 1.00 93.88 80 LYS A C 1
ATOM 637 O O . LYS A 1 80 ? 25.851 -5.346 -9.393 1.00 93.88 80 LYS A O 1
ATOM 642 N N . PHE A 1 81 ? 24.771 -4.207 -7.784 1.00 92.44 81 PHE A N 1
ATOM 643 C CA . PHE A 1 81 ? 23.980 -5.326 -7.273 1.00 92.44 81 PHE A CA 1
ATOM 644 C C . PHE A 1 81 ? 22.652 -5.513 -8.023 1.00 92.44 81 PHE A C 1
ATOM 646 O O . PHE A 1 81 ? 22.001 -6.541 -7.857 1.00 92.44 81 PHE A O 1
ATOM 653 N N . CYS A 1 82 ? 22.237 -4.534 -8.830 1.00 91.44 82 CYS A N 1
ATOM 654 C CA . CYS A 1 82 ? 20.933 -4.525 -9.475 1.00 91.44 82 CYS A CA 1
ATOM 655 C C . CYS A 1 82 ? 20.930 -5.389 -10.745 1.00 91.44 82 CYS A C 1
ATOM 657 O O . CYS A 1 82 ? 21.886 -5.401 -11.526 1.00 91.44 82 CYS A O 1
ATOM 659 N N . ILE A 1 83 ? 19.829 -6.110 -10.962 1.00 88.81 83 ILE A N 1
ATOM 660 C CA . ILE A 1 83 ? 19.618 -6.931 -12.158 1.00 88.81 83 ILE A CA 1
ATOM 661 C C . ILE A 1 83 ? 19.145 -6.099 -13.357 1.00 88.81 83 ILE A C 1
ATOM 663 O O . ILE A 1 83 ? 19.454 -6.440 -14.497 1.00 88.81 83 ILE A O 1
ATOM 667 N N . GLU A 1 84 ? 18.462 -4.981 -13.116 1.00 89.62 84 GLU A N 1
ATOM 668 C CA . GLU A 1 84 ? 17.807 -4.174 -14.152 1.00 89.62 84 GLU A CA 1
ATOM 669 C C . GLU A 1 84 ? 18.765 -3.643 -15.232 1.00 89.62 84 GLU A C 1
ATOM 671 O O . GLU A 1 84 ? 18.458 -3.800 -16.415 1.00 89.62 84 GLU A O 1
ATOM 676 N N . PRO A 1 85 ? 19.974 -3.134 -14.908 1.00 89.56 85 PRO A N 1
ATOM 677 C CA . PRO A 1 85 ? 20.953 -2.739 -15.923 1.00 89.56 85 PRO A CA 1
ATOM 678 C C . PRO A 1 85 ? 21.348 -3.869 -16.886 1.00 89.56 85 PRO A C 1
ATOM 680 O O . PRO A 1 85 ? 21.663 -3.613 -18.047 1.00 89.56 85 PRO A O 1
ATOM 683 N N . LYS A 1 86 ? 21.307 -5.134 -16.439 1.00 86.44 86 LYS A N 1
ATOM 684 C CA . LYS A 1 86 ? 21.653 -6.293 -17.282 1.00 86.44 86 LYS A CA 1
ATOM 685 C C . LYS A 1 86 ? 20.590 -6.592 -18.341 1.00 86.44 86 LYS A C 1
ATOM 687 O O . LYS A 1 86 ? 20.893 -7.270 -19.325 1.00 86.44 86 LYS A O 1
ATOM 692 N N . LYS A 1 87 ? 19.373 -6.062 -18.182 1.00 85.75 87 LYS A N 1
ATOM 693 C CA . LYS A 1 87 ? 18.319 -6.143 -19.201 1.00 85.75 87 LYS A CA 1
ATOM 694 C C . LYS A 1 87 ? 18.627 -5.239 -20.407 1.00 85.75 87 LYS A C 1
ATOM 696 O O . LYS A 1 87 ? 18.147 -5.505 -21.504 1.00 85.75 87 LYS A O 1
ATOM 701 N N . GLY A 1 88 ? 19.575 -4.306 -20.281 1.00 88.44 88 GLY A N 1
ATOM 702 C CA . GLY A 1 88 ? 20.053 -3.448 -21.368 1.00 88.44 88 GLY A CA 1
ATOM 703 C C . GLY A 1 88 ? 19.245 -2.158 -21.482 1.00 88.44 88 GLY A C 1
ATOM 704 O O . GLY A 1 88 ? 18.700 -1.689 -20.487 1.00 88.44 88 GLY A O 1
ATOM 705 N N . VAL A 1 89 ? 19.204 -1.583 -22.689 1.00 91.31 89 VAL A N 1
ATOM 706 C CA . VAL A 1 89 ? 18.397 -0.384 -22.969 1.00 91.31 89 VAL A CA 1
ATOM 707 C C . VAL A 1 89 ? 16.936 -0.671 -22.601 1.00 91.31 89 VAL A C 1
ATOM 709 O O . VAL A 1 89 ? 16.442 -1.730 -23.003 1.00 91.31 89 VAL A O 1
ATOM 712 N N . PRO A 1 90 ? 16.260 0.224 -21.856 1.00 91.25 90 PRO A N 1
ATOM 713 C CA . PRO A 1 90 ? 14.867 0.025 -21.495 1.00 91.25 90 PRO A CA 1
ATOM 714 C C . PRO A 1 90 ? 13.957 -0.216 -22.699 1.00 91.25 90 PRO A C 1
ATOM 716 O O . PRO A 1 90 ? 14.115 0.414 -23.746 1.00 91.25 90 PRO A O 1
ATOM 719 N N . ILE A 1 91 ? 12.993 -1.116 -22.525 1.00 90.38 91 ILE A N 1
ATOM 720 C CA . ILE A 1 91 ? 11.917 -1.365 -23.488 1.00 90.38 91 ILE A CA 1
ATOM 721 C C . ILE A 1 91 ? 10.635 -0.813 -22.880 1.00 90.38 91 ILE A C 1
ATOM 723 O O . ILE A 1 91 ? 10.235 -1.247 -21.800 1.00 90.38 91 ILE A O 1
ATOM 727 N N . TRP A 1 92 ? 10.024 0.145 -23.568 1.00 92.75 92 TRP A N 1
ATOM 728 C CA . TRP A 1 92 ? 8.818 0.844 -23.131 1.00 92.75 92 TRP A CA 1
ATOM 729 C C . TRP A 1 92 ? 7.575 0.155 -23.670 1.00 92.75 92 TRP A C 1
ATOM 731 O O . TRP A 1 92 ? 7.580 -0.334 -24.802 1.00 92.75 92 TRP A O 1
ATOM 741 N N . ARG A 1 93 ? 6.503 0.174 -22.888 1.00 95.12 93 ARG A N 1
ATOM 742 C CA . ARG A 1 93 ? 5.167 -0.137 -23.387 1.00 95.12 93 ARG A CA 1
ATOM 743 C C . ARG A 1 93 ? 4.517 1.105 -23.983 1.00 95.12 93 ARG A C 1
ATOM 745 O O . ARG A 1 93 ? 4.993 2.224 -23.784 1.00 95.12 93 ARG A O 1
ATOM 752 N N . ASP A 1 94 ? 3.464 0.893 -24.758 1.00 96.12 94 ASP A N 1
ATOM 753 C CA . ASP A 1 94 ? 2.597 1.977 -25.198 1.00 96.12 94 ASP A CA 1
ATOM 754 C C . ASP A 1 94 ? 1.616 2.359 -24.082 1.00 96.12 94 ASP A C 1
ATOM 756 O O . ASP A 1 94 ? 1.189 1.511 -23.295 1.00 96.12 94 ASP A O 1
ATOM 760 N N . GLU A 1 95 ? 1.276 3.641 -23.987 1.00 97.06 95 GLU A N 1
ATOM 761 C CA . GLU A 1 95 ? 0.344 4.150 -22.986 1.00 97.06 95 GLU A CA 1
ATOM 762 C C . GLU A 1 95 ? -1.039 3.513 -23.136 1.00 97.06 95 GLU A C 1
ATOM 764 O O . GLU A 1 95 ? -1.639 3.128 -22.132 1.00 97.06 95 GLU A O 1
ATOM 769 N N . ASP A 1 96 ? -1.529 3.367 -24.371 1.00 96.94 96 ASP A N 1
ATOM 770 C CA . ASP A 1 96 ? -2.869 2.837 -24.633 1.00 96.94 96 ASP A CA 1
ATOM 771 C C . ASP A 1 96 ? -2.937 1.338 -24.314 1.00 96.94 96 ASP A C 1
ATOM 773 O O . ASP A 1 96 ? -3.949 0.855 -23.807 1.00 96.94 96 ASP A O 1
ATOM 777 N N . ASP A 1 97 ? -1.837 0.610 -24.515 1.00 96.62 97 ASP A N 1
ATOM 778 C CA . ASP A 1 97 ? -1.724 -0.803 -24.146 1.00 96.62 97 ASP A CA 1
ATOM 779 C C . ASP A 1 97 ? -1.704 -1.013 -22.626 1.00 96.62 97 ASP A C 1
ATOM 781 O O . ASP A 1 97 ? -2.354 -1.932 -22.118 1.00 96.62 97 ASP A O 1
ATOM 785 N N . VAL A 1 98 ? -1.008 -0.148 -21.878 1.00 97.19 98 VAL A N 1
ATOM 786 C CA . VAL A 1 98 ? -1.024 -0.167 -20.403 1.00 97.19 98 VAL A CA 1
ATOM 787 C C . VAL A 1 98 ? -2.429 0.136 -19.879 1.00 97.19 98 VAL A C 1
ATOM 789 O O . VAL A 1 98 ? -2.935 -0.588 -19.018 1.00 97.19 98 VAL A O 1
ATOM 792 N N . ILE A 1 99 ? -3.087 1.171 -20.413 1.00 98.00 99 ILE A N 1
ATOM 793 C CA . ILE A 1 99 ? -4.460 1.527 -20.027 1.00 98.00 99 ILE A CA 1
ATOM 794 C C . ILE A 1 99 ? -5.422 0.377 -20.355 1.00 98.00 99 ILE A C 1
ATOM 796 O O . ILE A 1 99 ? -6.258 0.023 -19.522 1.00 98.00 99 ILE A O 1
ATOM 800 N N . ALA A 1 100 ? -5.294 -0.250 -21.528 1.00 97.75 100 ALA A N 1
ATOM 801 C CA . ALA A 1 100 ? -6.144 -1.365 -21.942 1.00 97.75 100 ALA A CA 1
ATOM 802 C C . ALA A 1 100 ? -5.969 -2.610 -21.056 1.00 97.75 100 ALA A C 1
ATOM 804 O O . ALA A 1 100 ? -6.959 -3.266 -20.718 1.00 97.75 100 ALA A O 1
ATOM 805 N N . GLU A 1 101 ? -4.737 -2.935 -20.650 1.00 97.88 101 GLU A N 1
ATOM 806 C CA . GLU A 1 101 ? -4.482 -4.016 -19.692 1.00 97.88 101 GLU A CA 1
ATOM 807 C C . GLU A 1 101 ? -5.189 -3.748 -18.362 1.00 97.88 101 GLU A C 1
ATOM 809 O O . GLU A 1 101 ? -5.925 -4.602 -17.865 1.00 97.88 101 GLU A O 1
ATOM 814 N N . ILE A 1 102 ? -4.997 -2.556 -17.797 1.00 98.00 102 ILE A N 1
ATOM 815 C CA . ILE A 1 102 ? -5.574 -2.211 -16.498 1.00 98.00 102 ILE A CA 1
ATOM 816 C C . ILE A 1 102 ? -7.100 -2.180 -16.590 1.00 98.00 102 ILE A C 1
ATOM 818 O O . ILE A 1 102 ? -7.767 -2.751 -15.734 1.00 98.00 102 ILE A O 1
ATOM 822 N N . THR A 1 103 ? -7.659 -1.620 -17.665 1.00 98.25 103 THR A N 1
ATOM 823 C CA . THR A 1 103 ? -9.107 -1.647 -17.935 1.00 98.25 103 THR A CA 1
ATOM 824 C C . THR A 1 103 ? -9.633 -3.083 -17.957 1.00 98.25 103 THR A C 1
ATOM 826 O O . THR A 1 103 ? -10.639 -3.386 -17.317 1.00 98.25 103 THR A O 1
ATOM 829 N N . THR A 1 104 ? -8.907 -3.999 -18.606 1.00 98.12 104 THR A N 1
ATOM 830 C CA . THR A 1 104 ? -9.249 -5.429 -18.623 1.00 98.12 104 THR A CA 1
ATOM 831 C C . THR A 1 104 ? -9.221 -6.030 -17.214 1.00 98.12 104 THR A C 1
ATOM 833 O O . THR A 1 104 ? -10.096 -6.821 -16.863 1.00 98.12 104 THR A O 1
ATOM 836 N N . ALA A 1 105 ? -8.252 -5.661 -16.374 1.00 98.12 105 ALA A N 1
ATOM 837 C CA . ALA A 1 105 ? -8.205 -6.115 -14.984 1.00 98.12 105 ALA A CA 1
ATOM 838 C C . ALA A 1 105 ? -9.396 -5.570 -14.165 1.00 98.12 105 ALA A C 1
ATOM 840 O O . ALA A 1 105 ? -10.023 -6.320 -13.410 1.00 98.12 105 ALA A O 1
ATOM 841 N N . LEU A 1 106 ? -9.762 -4.295 -14.355 1.00 98.19 106 LEU A N 1
ATOM 842 C CA . LEU A 1 106 ? -10.923 -3.663 -13.714 1.00 98.19 106 LEU A CA 1
ATOM 843 C C . LEU A 1 106 ? -12.246 -4.335 -14.123 1.00 98.19 106 LEU A C 1
ATOM 845 O O . LEU A 1 106 ? -13.109 -4.572 -13.265 1.00 98.19 106 LEU A O 1
ATOM 849 N N . ASP A 1 107 ? -12.388 -4.704 -15.402 1.00 97.69 107 ASP A N 1
ATOM 850 C CA . ASP A 1 107 ? -13.521 -5.481 -15.930 1.00 97.69 107 ASP A CA 1
ATOM 851 C C . ASP A 1 107 ? -13.657 -6.846 -15.238 1.00 97.69 107 ASP A C 1
ATOM 853 O O . ASP A 1 107 ? -14.767 -7.342 -15.045 1.00 97.69 107 ASP A O 1
ATOM 857 N N . ASN A 1 108 ? -12.533 -7.425 -14.804 1.00 97.56 108 ASN A N 1
ATOM 858 C CA . ASN A 1 108 ? -12.477 -8.689 -14.068 1.00 97.56 108 ASN A CA 1
ATOM 859 C C . ASN A 1 108 ? -12.570 -8.524 -12.539 1.00 97.56 108 ASN A C 1
ATOM 861 O O . ASN A 1 108 ? -12.438 -9.507 -11.812 1.00 97.56 108 ASN A O 1
ATOM 865 N N . GLY A 1 109 ? -12.850 -7.315 -12.043 1.00 97.00 109 GLY A N 1
ATOM 866 C CA . GLY A 1 109 ? -13.157 -7.062 -10.633 1.00 97.00 109 GLY A CA 1
ATOM 867 C C . GLY A 1 109 ? -12.033 -6.432 -9.816 1.00 97.00 109 GLY A C 1
ATOM 868 O O . GLY A 1 109 ? -12.269 -6.100 -8.660 1.00 97.00 109 GLY A O 1
ATOM 869 N N . VAL A 1 110 ? -10.845 -6.215 -10.390 1.00 98.00 110 VAL A N 1
ATOM 870 C CA . VAL A 1 110 ? -9.763 -5.487 -9.705 1.00 98.00 110 VAL A CA 1
ATOM 871 C C . VAL A 1 110 ? -10.219 -4.065 -9.377 1.00 98.00 110 VAL A C 1
ATOM 873 O O . VAL A 1 110 ? -10.922 -3.440 -10.169 1.00 98.00 110 VAL A O 1
ATOM 876 N N . ARG A 1 111 ? -9.820 -3.542 -8.215 1.00 97.44 111 ARG A N 1
ATOM 877 C CA . ARG A 1 111 ? -10.092 -2.151 -7.799 1.00 97.44 111 ARG A CA 1
ATOM 878 C C . ARG A 1 111 ? -8.851 -1.371 -7.385 1.00 97.44 111 ARG A C 1
ATOM 880 O O . ARG A 1 111 ? -8.900 -0.146 -7.294 1.00 97.44 111 ARG A O 1
ATOM 887 N N . HIS A 1 112 ? -7.735 -2.059 -7.168 1.00 97.44 112 HIS A N 1
ATOM 888 C CA . HIS A 1 112 ? -6.493 -1.459 -6.700 1.00 97.44 112 HIS A CA 1
ATOM 889 C C . HIS A 1 112 ? -5.372 -1.772 -7.685 1.00 97.44 112 HIS A C 1
ATOM 891 O O . HIS A 1 112 ? -5.164 -2.927 -8.053 1.00 97.44 112 HIS A O 1
ATOM 897 N N . VAL A 1 113 ? -4.648 -0.743 -8.113 1.00 97.50 113 VAL A N 1
ATOM 898 C CA . VAL A 1 113 ? -3.581 -0.825 -9.108 1.00 97.50 113 VAL A CA 1
ATOM 899 C C . VAL A 1 113 ? -2.331 -0.142 -8.576 1.00 97.50 113 VAL A C 1
ATOM 901 O O . VAL A 1 113 ? -2.375 0.965 -8.031 1.00 97.50 113 VAL A O 1
ATOM 904 N N . ARG A 1 114 ? -1.187 -0.794 -8.776 1.00 96.56 114 ARG A N 1
ATOM 905 C CA . ARG A 1 114 ? 0.129 -0.188 -8.590 1.00 96.56 114 ARG A CA 1
ATOM 906 C C . ARG A 1 114 ? 0.875 -0.196 -9.914 1.00 96.56 114 ARG A C 1
ATOM 908 O O . ARG A 1 114 ? 1.160 -1.261 -10.452 1.00 96.56 114 ARG A O 1
ATOM 915 N N . ILE A 1 115 ? 1.247 0.982 -10.400 1.00 94.94 115 ILE A N 1
ATOM 916 C CA . ILE A 1 115 ? 2.227 1.111 -11.476 1.00 94.94 115 ILE A CA 1
ATOM 917 C C . ILE A 1 115 ? 3.605 0.825 -10.873 1.00 94.94 115 ILE A C 1
ATOM 919 O O . ILE A 1 115 ? 4.229 1.686 -10.247 1.00 94.94 115 ILE A O 1
ATOM 923 N N . GLY A 1 116 ? 4.027 -0.427 -11.001 1.00 86.12 116 GLY A N 1
ATOM 924 C CA . GLY A 1 116 ? 5.238 -0.977 -10.407 1.00 86.12 116 GLY A CA 1
ATOM 925 C C . GLY A 1 116 ? 6.206 -1.492 -11.463 1.00 86.12 116 GLY A C 1
ATOM 926 O O . GLY A 1 116 ? 6.019 -1.269 -12.656 1.00 86.12 116 GLY A O 1
ATOM 927 N N . GLY A 1 117 ? 7.304 -2.115 -11.031 1.00 77.94 117 GLY A N 1
ATOM 928 C CA . GLY A 1 117 ? 8.337 -2.684 -11.916 1.00 77.94 117 GLY A CA 1
ATOM 929 C C . GLY A 1 117 ? 9.130 -1.679 -12.772 1.00 77.94 117 GLY A C 1
ATOM 930 O O . GLY A 1 117 ? 10.242 -1.981 -13.202 1.00 77.94 117 GLY A O 1
ATOM 931 N N . ALA A 1 118 ? 8.634 -0.451 -12.947 1.00 85.81 118 ALA A N 1
ATOM 932 C CA . ALA A 1 118 ? 9.408 0.681 -13.424 1.00 85.81 118 ALA A CA 1
ATOM 933 C C . ALA A 1 118 ? 10.522 0.986 -12.414 1.00 85.81 118 ALA A C 1
ATOM 935 O O . ALA A 1 118 ? 10.266 1.211 -11.229 1.00 85.81 118 ALA A O 1
ATOM 936 N N . THR A 1 119 ? 11.770 1.020 -12.884 1.00 90.25 119 THR A N 1
ATOM 937 C CA . THR A 1 119 ? 12.923 1.324 -12.015 1.00 90.25 119 THR A CA 1
ATOM 938 C C . THR A 1 119 ? 12.947 2.762 -11.515 1.00 90.25 119 THR A C 1
ATOM 940 O O . THR A 1 119 ? 13.644 3.079 -10.555 1.00 90.25 119 THR A O 1
ATOM 943 N N . ASP A 1 120 ? 12.208 3.623 -12.203 1.00 93.75 120 ASP A N 1
ATOM 944 C CA . ASP A 1 120 ? 12.038 5.036 -11.933 1.00 93.75 120 ASP A CA 1
ATOM 945 C C . ASP A 1 120 ? 10.864 5.559 -12.772 1.00 93.75 120 ASP A C 1
ATOM 947 O O . ASP A 1 120 ? 10.890 5.486 -14.004 1.00 93.75 120 ASP A O 1
ATOM 951 N N . ILE A 1 121 ? 9.830 6.062 -12.101 1.00 94.94 121 ILE A N 1
ATOM 952 C CA . ILE A 1 121 ? 8.613 6.580 -12.731 1.00 94.94 121 ILE A CA 1
ATOM 953 C C . ILE A 1 121 ? 8.869 7.845 -13.563 1.00 94.94 121 ILE A C 1
ATOM 955 O O . ILE A 1 121 ? 8.184 8.069 -14.559 1.00 94.94 121 ILE A O 1
ATOM 959 N N . TYR A 1 122 ? 9.887 8.641 -13.213 1.00 95.50 122 TYR A N 1
ATOM 960 C CA . TYR A 1 122 ? 10.210 9.895 -13.906 1.00 95.50 122 TYR A CA 1
ATOM 961 C C . TYR A 1 122 ? 10.871 9.677 -15.264 1.00 95.50 122 TYR A C 1
ATOM 963 O O . TYR A 1 122 ? 10.965 10.605 -16.062 1.00 95.50 122 TYR A O 1
ATOM 971 N N . THR A 1 123 ? 11.338 8.461 -15.545 1.00 95.88 123 THR A N 1
ATOM 972 C CA . THR A 1 123 ? 12.073 8.163 -16.776 1.00 95.88 123 THR A CA 1
ATOM 973 C C . THR A 1 123 ? 11.277 7.379 -17.802 1.00 95.88 123 THR A C 1
ATOM 975 O O . THR A 1 123 ? 11.840 6.974 -18.819 1.00 95.88 123 THR A O 1
ATOM 978 N N . TYR A 1 124 ? 9.971 7.195 -17.588 1.00 96.62 124 TYR A N 1
ATOM 979 C CA . TYR A 1 124 ? 9.106 6.582 -18.588 1.00 96.62 124 TYR A CA 1
ATOM 980 C C . TYR A 1 124 ? 9.140 7.382 -19.901 1.00 96.62 124 TYR A C 1
ATOM 982 O O . TYR A 1 124 ? 8.696 8.526 -19.947 1.00 96.62 124 TYR A O 1
ATOM 990 N N . LYS A 1 125 ? 9.721 6.779 -20.952 1.00 96.31 125 LYS A N 1
ATOM 991 C CA . LYS A 1 125 ? 9.977 7.405 -22.264 1.00 96.31 125 LYS A CA 1
ATOM 992 C C . LYS A 1 125 ? 10.751 8.737 -22.181 1.00 96.31 125 LYS A C 1
ATOM 994 O O . LYS A 1 125 ? 10.500 9.654 -22.958 1.00 96.31 125 LYS A O 1
ATOM 999 N N . ALA A 1 126 ? 11.703 8.832 -21.249 1.00 97.19 126 ALA A N 1
ATOM 1000 C CA . ALA A 1 126 ? 12.621 9.968 -21.162 1.00 97.19 126 ALA A CA 1
ATOM 1001 C C . ALA A 1 126 ? 13.500 10.119 -22.417 1.00 97.19 126 ALA A C 1
ATOM 1003 O O . ALA A 1 126 ? 13.851 9.138 -23.080 1.00 97.19 126 ALA A O 1
ATOM 1004 N N . ASP A 1 127 ? 13.915 11.353 -22.692 1.00 96.88 127 ASP A N 1
ATOM 1005 C CA . ASP A 1 127 ? 14.785 11.692 -23.813 1.00 96.88 127 ASP A CA 1
ATOM 1006 C C . ASP A 1 127 ? 16.265 11.498 -23.466 1.00 96.88 127 ASP A C 1
ATOM 1008 O O . ASP A 1 127 ? 16.717 11.739 -22.343 1.00 96.88 127 ASP A O 1
ATOM 1012 N N . GLY A 1 128 ? 17.056 11.080 -24.457 1.00 95.50 128 GLY A N 1
ATOM 1013 C CA . GLY A 1 128 ? 18.503 10.923 -24.305 1.00 95.50 128 GLY A CA 1
ATOM 1014 C C . GLY A 1 128 ? 18.925 9.730 -23.441 1.00 95.50 128 GLY A C 1
ATOM 1015 O O . GLY A 1 128 ? 20.022 9.740 -22.891 1.00 95.50 128 GLY A O 1
ATOM 1016 N N . VAL A 1 129 ? 18.083 8.698 -23.301 1.00 94.25 129 VAL A N 1
ATOM 1017 C CA . VAL A 1 129 ? 18.354 7.506 -22.466 1.00 94.25 129 VAL A CA 1
ATOM 1018 C C . VAL A 1 129 ? 19.649 6.787 -22.838 1.00 94.25 129 VAL A C 1
ATOM 1020 O O . VAL A 1 129 ? 20.297 6.186 -21.982 1.00 94.25 129 VAL A O 1
ATOM 1023 N N . VAL A 1 130 ? 20.050 6.822 -24.109 1.00 93.56 130 VAL A N 1
ATOM 1024 C CA . VAL A 1 130 ? 21.290 6.180 -24.552 1.00 93.56 130 VAL A CA 1
ATOM 1025 C C . VAL A 1 130 ? 22.471 7.141 -24.426 1.00 93.56 130 VAL A C 1
ATOM 1027 O O . VAL A 1 130 ? 23.594 6.703 -24.192 1.00 93.56 130 VAL A O 1
ATOM 1030 N N . GLU A 1 131 ? 22.258 8.437 -24.576 1.00 93.75 131 GLU A N 1
ATOM 1031 C CA . GLU A 1 131 ? 23.294 9.447 -24.755 1.00 93.75 131 GLU A CA 1
ATOM 1032 C C . GLU A 1 131 ? 23.712 10.104 -23.438 1.00 93.75 131 GLU A C 1
ATOM 1034 O O . GLU A 1 131 ? 24.896 10.385 -23.245 1.00 93.75 131 GLU A O 1
ATOM 1039 N N . LEU A 1 132 ? 22.754 10.329 -22.540 1.00 92.25 132 LEU A N 1
ATOM 1040 C CA . LEU A 1 132 ? 22.906 11.099 -21.312 1.00 92.25 132 LEU A CA 1
ATOM 1041 C C . LEU A 1 132 ? 23.088 10.184 -20.098 1.00 92.25 132 LEU A C 1
ATOM 1043 O O . LEU A 1 132 ? 22.528 9.093 -20.019 1.00 92.25 132 LEU A O 1
ATOM 1047 N N . GLU A 1 133 ? 23.865 10.649 -19.119 1.00 87.00 133 GLU A N 1
ATOM 1048 C CA . GLU A 1 133 ? 23.945 10.000 -17.802 1.00 87.00 133 GLU A CA 1
ATOM 1049 C C . GLU A 1 133 ? 22.653 10.209 -16.998 1.00 87.00 133 GLU A C 1
ATOM 1051 O O . GLU A 1 133 ? 22.180 9.281 -16.341 1.00 87.00 133 GLU A O 1
ATOM 1056 N N . TYR A 1 134 ? 22.066 11.403 -17.124 1.00 92.56 134 TYR A N 1
ATOM 1057 C CA . TYR A 1 134 ? 20.764 11.780 -16.584 1.00 92.56 134 TYR A CA 1
ATOM 1058 C C . TYR A 1 134 ? 19.829 12.110 -17.751 1.00 92.56 134 TYR A C 1
ATOM 1060 O O . TYR A 1 134 ? 19.879 13.223 -18.278 1.00 92.56 134 TYR A O 1
ATOM 1068 N N . PRO A 1 135 ? 19.027 11.141 -18.218 1.00 95.81 135 PRO A N 1
ATOM 1069 C CA . PRO A 1 135 ? 18.031 11.381 -19.254 1.00 95.81 135 PRO A CA 1
ATOM 1070 C C . PRO A 1 135 ? 17.023 12.436 -18.817 1.00 95.81 135 PRO A C 1
ATOM 1072 O O . PRO A 1 135 ? 16.744 12.574 -17.624 1.00 95.81 135 PRO A O 1
ATOM 1075 N N . ILE A 1 136 ? 16.474 13.159 -19.787 1.00 97.69 136 ILE A N 1
ATOM 1076 C CA . ILE A 1 136 ? 15.541 14.254 -19.531 1.00 97.69 136 ILE A CA 1
ATOM 1077 C C . ILE A 1 136 ? 14.133 13.653 -19.412 1.00 97.69 136 ILE A C 1
ATOM 1079 O O . ILE A 1 136 ? 13.663 13.045 -20.378 1.00 97.69 136 ILE A O 1
ATOM 1083 N N . PRO A 1 137 ? 13.450 13.780 -18.258 1.00 97.81 137 PRO A N 1
ATOM 1084 C CA . PRO A 1 137 ? 12.082 13.308 -18.089 1.00 97.81 137 PRO A CA 1
ATOM 1085 C C . PRO A 1 137 ? 11.140 13.883 -19.145 1.00 97.81 137 PRO A C 1
ATOM 1087 O O . PRO A 1 137 ? 11.189 15.078 -19.438 1.00 97.81 137 PRO A O 1
ATOM 1090 N N . ASN A 1 138 ? 10.247 13.040 -19.659 1.00 97.69 138 ASN A N 1
ATOM 1091 C CA . ASN A 1 138 ? 9.171 13.450 -20.551 1.00 97.69 138 ASN A CA 1
ATOM 1092 C C . ASN A 1 138 ? 7.829 13.353 -19.800 1.00 97.69 138 ASN A C 1
ATOM 1094 O O . ASN A 1 138 ? 7.375 12.241 -19.519 1.00 97.69 138 ASN A O 1
ATOM 1098 N N . PRO A 1 139 ? 7.187 14.482 -19.442 1.00 98.06 139 PRO A N 1
ATOM 1099 C CA . PRO A 1 139 ? 5.964 14.445 -18.644 1.00 98.06 139 PRO A CA 1
ATOM 1100 C C . PRO A 1 139 ? 4.738 13.869 -19.358 1.00 98.06 139 PRO A C 1
ATOM 1102 O O . PRO A 1 139 ? 3.856 13.319 -18.697 1.00 98.06 139 PRO A O 1
ATOM 1105 N N . GLU A 1 140 ? 4.646 14.000 -20.682 1.00 98.19 140 GLU A N 1
ATOM 1106 C CA . GLU A 1 140 ? 3.423 13.695 -21.436 1.00 98.19 140 GLU A CA 1
ATOM 1107 C C . GLU A 1 140 ? 3.016 12.203 -21.361 1.00 98.19 140 GLU A C 1
ATOM 1109 O O . GLU A 1 140 ? 1.875 11.936 -20.967 1.00 98.19 140 GLU A O 1
ATOM 1114 N N . PRO A 1 141 ? 3.911 11.225 -21.618 1.00 97.81 141 PRO A N 1
ATOM 1115 C CA . PRO A 1 141 ? 3.610 9.792 -21.535 1.00 97.81 141 PRO A CA 1
ATOM 1116 C C . PRO A 1 141 ? 2.974 9.345 -20.218 1.00 97.81 141 PRO A C 1
ATOM 1118 O O . PRO A 1 141 ? 1.917 8.713 -20.201 1.00 97.81 141 PRO A O 1
ATOM 1121 N N . ILE A 1 142 ? 3.606 9.681 -19.090 1.00 97.44 142 ILE A N 1
ATOM 1122 C CA . ILE A 1 142 ? 3.112 9.258 -17.778 1.00 97.44 142 ILE A CA 1
ATOM 1123 C C . ILE A 1 142 ? 1.823 9.993 -17.409 1.00 97.44 142 ILE A C 1
ATOM 1125 O O . ILE A 1 142 ? 0.912 9.387 -16.851 1.00 97.44 142 ILE A O 1
ATOM 1129 N N . SER A 1 143 ? 1.698 11.268 -17.786 1.00 98.00 143 SER A N 1
ATOM 1130 C CA . SER A 1 143 ? 0.474 12.041 -17.556 1.00 98.00 143 SER A CA 1
ATOM 1131 C C . SER A 1 143 ? -0.714 11.448 -18.315 1.00 98.00 143 SER A C 1
ATOM 1133 O O . SER A 1 143 ? -1.804 11.363 -17.750 1.00 98.00 143 SER A O 1
ATOM 1135 N N . LYS A 1 144 ? -0.511 10.977 -19.556 1.00 98.31 144 LYS A N 1
ATOM 1136 C CA . LYS A 1 144 ? -1.539 10.277 -20.345 1.00 98.31 144 LYS A CA 1
ATOM 1137 C C . LYS A 1 144 ? -2.007 8.998 -19.647 1.00 98.31 144 LYS A C 1
ATOM 1139 O O . LYS A 1 144 ? -3.208 8.810 -19.490 1.00 98.31 144 LYS A O 1
ATOM 1144 N N . VAL A 1 145 ? -1.079 8.156 -19.181 1.00 98.12 145 VAL A N 1
ATOM 1145 C CA . VAL A 1 145 ? -1.427 6.924 -18.446 1.00 98.12 145 VAL A CA 1
ATOM 1146 C C . VAL A 1 145 ? -2.201 7.255 -17.172 1.00 98.12 145 VAL A C 1
ATOM 1148 O O . VAL A 1 145 ? -3.286 6.731 -16.956 1.00 98.12 145 VAL A O 1
ATOM 1151 N N . LEU A 1 146 ? -1.675 8.151 -16.338 1.00 98.06 146 LEU A N 1
ATOM 1152 C CA . LEU A 1 146 ? -2.282 8.480 -15.050 1.00 98.06 146 LEU A CA 1
ATOM 1153 C C . LEU A 1 146 ? -3.677 9.101 -15.191 1.00 98.06 146 LEU A C 1
ATOM 1155 O O . LEU A 1 146 ? -4.598 8.699 -14.482 1.00 98.06 146 LEU A O 1
ATOM 1159 N N . SER A 1 147 ? -3.839 10.064 -16.102 1.00 97.25 147 SER A N 1
ATOM 1160 C CA . SER A 1 147 ? -5.139 10.696 -16.353 1.00 97.25 147 SER A CA 1
ATOM 1161 C C . SER A 1 147 ? -6.136 9.710 -16.957 1.00 97.25 147 SER A C 1
ATOM 1163 O O . SER A 1 147 ? -7.236 9.593 -16.426 1.00 97.25 147 SER A O 1
ATOM 1165 N N . GLY A 1 148 ? -5.734 8.933 -17.969 1.00 97.44 148 GLY A N 1
ATOM 1166 C CA . GLY A 1 148 ? -6.598 7.934 -18.599 1.00 97.44 148 GLY A CA 1
ATOM 1167 C C . GLY A 1 148 ? -7.073 6.848 -17.631 1.00 97.44 148 GLY A C 1
ATOM 1168 O O . GLY A 1 148 ? -8.226 6.437 -17.685 1.00 97.44 148 GLY A O 1
ATOM 1169 N N . LEU A 1 149 ? -6.227 6.423 -16.688 1.00 97.62 149 LEU A N 1
ATOM 1170 C CA . LEU A 1 149 ? -6.641 5.492 -15.634 1.00 97.62 149 LEU A CA 1
ATOM 1171 C C . LEU A 1 149 ? -7.590 6.126 -14.624 1.00 97.62 149 LEU A C 1
ATOM 1173 O O . LEU A 1 149 ? -8.502 5.463 -14.135 1.00 97.62 149 LEU A O 1
ATOM 1177 N N . ARG A 1 150 ? -7.375 7.401 -14.292 1.00 95.88 150 ARG A N 1
ATOM 1178 C CA . ARG A 1 150 ? -8.183 8.088 -13.286 1.00 95.88 150 ARG A CA 1
ATOM 1179 C C . ARG A 1 150 ? -9.587 8.452 -13.783 1.00 95.88 150 ARG A C 1
ATOM 1181 O O . ARG A 1 150 ? -10.452 8.726 -12.957 1.00 95.88 150 ARG A O 1
ATOM 1188 N N . GLU A 1 151 ? -9.829 8.418 -15.093 1.00 95.69 151 GLU A N 1
ATOM 1189 C CA . GLU A 1 151 ? -11.169 8.545 -15.685 1.00 95.69 151 GLU A CA 1
ATOM 1190 C C . GLU A 1 151 ? -12.091 7.356 -15.357 1.00 95.69 151 GLU A C 1
ATOM 1192 O O . GLU A 1 151 ? -13.313 7.497 -15.415 1.00 95.69 151 GLU A O 1
ATOM 1197 N N . ASP A 1 152 ? -11.539 6.196 -14.985 1.00 97.31 152 ASP A N 1
ATOM 1198 C CA . ASP A 1 152 ? -12.327 5.030 -14.587 1.00 97.31 152 ASP A CA 1
ATOM 1199 C C . ASP A 1 152 ? -12.682 5.084 -13.092 1.00 97.31 152 ASP A C 1
ATOM 1201 O O . ASP A 1 152 ? -11.864 4.790 -12.219 1.00 97.31 152 ASP A O 1
ATOM 1205 N N . GLU A 1 153 ? -13.937 5.420 -12.783 1.00 95.88 153 GLU A N 1
ATOM 1206 C CA . GLU A 1 153 ? -14.445 5.539 -11.405 1.00 95.88 153 GLU A CA 1
ATOM 1207 C C . GLU A 1 153 ? -14.388 4.227 -10.600 1.00 95.88 153 GLU A C 1
ATOM 1209 O O . GLU A 1 153 ? -14.540 4.247 -9.378 1.00 95.88 153 GLU A O 1
ATOM 1214 N N . ARG A 1 154 ? -14.166 3.075 -11.251 1.00 97.00 154 ARG A N 1
ATOM 1215 C CA . ARG A 1 154 ? -13.989 1.785 -10.564 1.00 97.00 154 ARG A CA 1
ATOM 1216 C C . ARG A 1 154 ? -12.622 1.673 -9.889 1.00 97.00 154 ARG A C 1
ATOM 1218 O O . ARG A 1 154 ? -12.436 0.784 -9.061 1.00 97.00 154 ARG A O 1
ATOM 1225 N N . LEU A 1 155 ? -11.653 2.503 -10.271 1.00 97.44 155 LEU A N 1
ATOM 1226 C CA . LEU A 1 155 ? -10.301 2.480 -9.729 1.00 97.44 155 LEU A CA 1
ATOM 1227 C C . LEU A 1 155 ? -10.252 3.183 -8.367 1.00 97.44 155 LEU A C 1
ATOM 1229 O O . LEU A 1 155 ? -10.137 4.406 -8.278 1.00 97.44 155 LEU A O 1
ATOM 1233 N N . GLU A 1 156 ? -10.299 2.392 -7.298 1.00 95.81 156 GLU A N 1
ATOM 1234 C CA . GLU A 1 156 ? -10.305 2.887 -5.919 1.00 95.81 156 GLU A CA 1
ATOM 1235 C C . GLU A 1 156 ? -8.905 3.319 -5.467 1.00 95.81 156 GLU A C 1
ATOM 1237 O O . GLU A 1 156 ? -8.734 4.414 -4.935 1.00 95.81 156 GLU A O 1
ATOM 1242 N N . ILE A 1 157 ? -7.887 2.486 -5.724 1.00 96.44 157 ILE A N 1
ATOM 1243 C CA . ILE A 1 157 ? -6.487 2.795 -5.398 1.00 96.44 157 ILE A CA 1
ATOM 1244 C C . ILE A 1 157 ? -5.643 2.748 -6.666 1.00 96.44 157 ILE A C 1
ATOM 1246 O O . ILE A 1 157 ? -5.593 1.741 -7.358 1.00 96.44 157 ILE A O 1
ATOM 1250 N N . LEU A 1 158 ? -4.926 3.832 -6.921 1.00 97.25 158 LEU A N 1
ATOM 1251 C CA . LEU A 1 158 ? -3.865 3.961 -7.913 1.00 97.25 158 LEU A CA 1
ATOM 1252 C C . LEU A 1 158 ? -2.641 4.551 -7.229 1.00 97.25 158 LEU A C 1
ATOM 1254 O O . LEU A 1 158 ? -2.680 5.702 -6.780 1.00 97.25 158 LEU A O 1
ATOM 1258 N N . HIS A 1 159 ? -1.575 3.764 -7.178 1.00 95.75 159 HIS A N 1
ATOM 1259 C CA . HIS A 1 159 ? -0.265 4.165 -6.679 1.00 95.75 159 HIS A CA 1
ATOM 1260 C C . HIS A 1 159 ? 0.817 3.890 -7.718 1.00 95.75 159 HIS A C 1
ATOM 1262 O O . HIS A 1 159 ? 0.620 3.138 -8.672 1.00 95.75 159 HIS A O 1
ATOM 1268 N N . VAL A 1 160 ? 1.987 4.470 -7.490 1.00 94.12 160 VAL A N 1
ATOM 1269 C CA . VAL A 1 160 ? 3.228 4.123 -8.187 1.00 94.12 160 VAL A CA 1
ATOM 1270 C C . VAL A 1 160 ? 4.248 3.625 -7.160 1.00 94.12 160 VAL A C 1
ATOM 1272 O O . VAL A 1 160 ? 3.969 3.642 -5.960 1.00 94.12 160 VAL A O 1
ATOM 1275 N N . ASP A 1 161 ? 5.408 3.169 -7.623 1.00 88.00 161 ASP A N 1
ATOM 1276 C CA . ASP A 1 161 ? 6.430 2.576 -6.756 1.00 88.00 161 ASP A CA 1
ATOM 1277 C C . ASP A 1 161 ? 7.724 3.409 -6.666 1.00 88.00 161 ASP A C 1
ATOM 1279 O O . ASP A 1 161 ? 7.903 4.218 -5.748 1.00 88.00 161 ASP A O 1
ATOM 1283 N N . ASN A 1 162 ? 8.637 3.212 -7.620 1.00 89.19 162 ASN A N 1
ATOM 1284 C CA . ASN A 1 162 ? 10.010 3.698 -7.517 1.00 89.19 162 ASN A CA 1
ATOM 1285 C C . ASN A 1 162 ? 10.222 5.023 -8.238 1.00 89.19 162 ASN A C 1
ATOM 1287 O O . ASN A 1 162 ? 9.705 5.262 -9.332 1.00 89.19 162 ASN A O 1
ATOM 1291 N N . ALA A 1 163 ? 11.089 5.842 -7.659 1.00 90.44 163 ALA A N 1
ATOM 1292 C CA . ALA A 1 163 ? 11.610 7.040 -8.285 1.00 90.44 163 ALA A CA 1
ATOM 1293 C C . ALA A 1 163 ? 13.120 7.142 -8.061 1.00 90.44 163 ALA A C 1
ATOM 1295 O O . ALA A 1 163 ? 13.641 6.780 -7.001 1.00 90.44 163 ALA A O 1
ATOM 1296 N N . ASN A 1 164 ? 13.830 7.649 -9.067 1.00 90.06 164 ASN A N 1
ATOM 1297 C CA . ASN A 1 164 ? 15.252 7.925 -8.953 1.00 90.06 164 ASN A CA 1
ATOM 1298 C C . ASN A 1 164 ? 15.475 9.385 -8.525 1.00 90.06 164 ASN A C 1
ATOM 1300 O O . ASN A 1 164 ? 15.307 10.289 -9.349 1.00 90.06 164 ASN A O 1
ATOM 1304 N N . PRO A 1 165 ? 15.919 9.633 -7.281 1.00 87.75 165 PRO A N 1
ATOM 1305 C CA . PRO A 1 165 ? 16.131 10.990 -6.798 1.00 87.75 165 PRO A CA 1
ATOM 1306 C C . PRO A 1 165 ? 17.101 11.810 -7.666 1.00 87.75 165 PRO A C 1
ATOM 1308 O O . PRO A 1 165 ? 16.843 12.988 -7.903 1.00 87.75 165 PRO A O 1
ATOM 1311 N N . SER A 1 166 ? 18.166 11.224 -8.226 1.00 89.94 166 SER A N 1
ATOM 1312 C CA . SER A 1 166 ? 19.092 12.014 -9.054 1.00 89.94 166 SER A CA 1
ATOM 1313 C C . SER A 1 166 ? 18.464 12.531 -10.344 1.00 89.94 166 SER A C 1
ATOM 1315 O O . SER A 1 166 ? 18.778 13.638 -10.760 1.00 89.94 166 SER A O 1
ATOM 1317 N N . ILE A 1 167 ? 17.522 11.802 -10.947 1.00 92.62 167 ILE A N 1
ATOM 1318 C CA . ILE A 1 167 ? 16.816 12.294 -12.138 1.00 92.62 167 ILE A CA 1
ATOM 1319 C C . ILE A 1 167 ? 16.003 13.542 -11.802 1.00 92.62 167 ILE A C 1
ATOM 1321 O O . ILE A 1 167 ? 16.030 14.508 -12.565 1.00 92.62 167 ILE A O 1
ATOM 1325 N N . VAL A 1 168 ? 15.326 13.535 -10.651 1.00 91.06 168 VAL A N 1
ATOM 1326 C CA . VAL A 1 168 ? 14.544 14.675 -10.162 1.00 91.06 168 VAL A CA 1
ATOM 1327 C C . VAL A 1 168 ? 15.453 15.874 -9.884 1.00 91.06 168 VAL A C 1
ATOM 1329 O O . VAL A 1 168 ? 15.149 16.980 -10.324 1.00 91.06 168 VAL A O 1
ATOM 1332 N N . ALA A 1 169 ? 16.583 15.656 -9.200 1.00 89.19 169 ALA A N 1
ATOM 1333 C CA . ALA A 1 169 ? 17.529 16.720 -8.860 1.00 89.19 169 ALA A CA 1
ATOM 1334 C C . ALA A 1 169 ? 18.141 17.397 -10.097 1.00 89.19 169 ALA A C 1
ATOM 1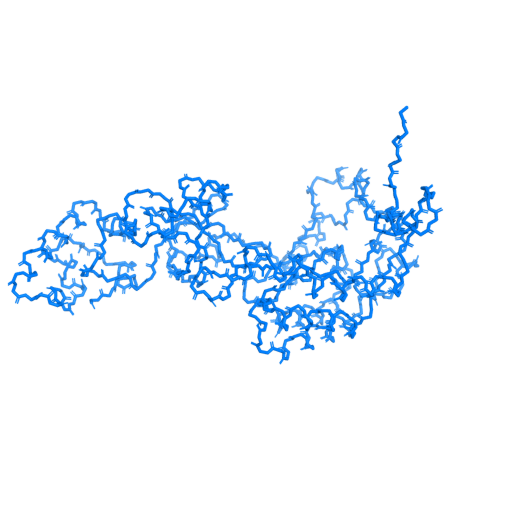336 O O . ALA A 1 169 ? 18.278 18.618 -10.119 1.00 89.19 169 ALA A O 1
ATOM 1337 N N . GLU A 1 170 ? 18.481 16.620 -11.127 1.00 92.44 170 GLU A N 1
ATOM 1338 C CA . GLU A 1 170 ? 19.125 17.133 -12.343 1.00 92.44 170 GLU A CA 1
ATOM 1339 C C . GLU A 1 170 ? 18.117 17.724 -13.348 1.00 92.44 170 GLU A C 1
ATOM 1341 O O . GLU A 1 170 ? 18.501 18.490 -14.229 1.00 92.44 170 GLU A O 1
ATOM 1346 N N . ASN A 1 171 ? 16.819 17.409 -13.223 1.00 93.44 171 ASN A N 1
ATOM 1347 C CA . ASN A 1 171 ? 15.781 17.816 -14.177 1.00 93.44 171 ASN A CA 1
ATOM 1348 C C . ASN A 1 171 ? 14.526 18.381 -13.489 1.00 93.44 171 ASN A C 1
ATOM 1350 O O . ASN A 1 171 ? 13.412 17.889 -13.683 1.00 93.44 171 ASN A O 1
ATOM 1354 N N . LEU A 1 172 ? 14.699 19.439 -12.695 1.00 91.25 172 LEU A N 1
ATOM 1355 C CA . LEU A 1 172 ? 13.645 19.983 -11.829 1.00 91.25 172 LEU A CA 1
ATOM 1356 C C . LEU A 1 172 ? 12.351 20.369 -12.546 1.00 91.25 172 LEU A C 1
ATOM 1358 O O . LEU A 1 172 ? 11.274 20.047 -12.056 1.00 91.25 172 LEU A O 1
ATOM 1362 N N . GLU A 1 173 ? 12.432 21.080 -13.670 1.00 93.69 173 GLU A N 1
ATOM 1363 C CA . GLU A 1 173 ? 11.242 21.573 -14.373 1.00 93.69 173 GLU A CA 1
ATOM 1364 C C . GLU A 1 173 ? 10.353 20.421 -14.880 1.00 93.69 173 GLU A C 1
ATOM 1366 O O . GLU A 1 173 ? 9.210 20.325 -14.424 1.00 93.69 173 GLU A O 1
ATOM 1371 N N . PRO A 1 174 ? 10.838 19.487 -15.723 1.00 96.31 174 PRO A N 1
ATOM 1372 C CA . PRO A 1 174 ? 9.996 18.385 -16.180 1.00 96.31 174 PRO A CA 1
ATOM 1373 C C . PRO A 1 174 ? 9.635 17.412 -15.043 1.00 96.31 174 PRO A C 1
ATOM 1375 O O . PRO A 1 174 ? 8.519 16.892 -15.021 1.00 96.31 174 PRO A O 1
ATOM 1378 N N . ALA A 1 175 ? 10.506 17.210 -14.046 1.00 94.31 175 ALA A N 1
ATOM 1379 C CA . ALA A 1 175 ? 10.158 16.407 -12.873 1.00 94.31 175 ALA A CA 1
ATOM 1380 C C . ALA A 1 175 ? 9.035 17.050 -12.039 1.00 94.31 175 ALA A C 1
ATOM 1382 O O . ALA A 1 175 ? 8.171 16.346 -11.515 1.00 94.31 175 ALA A O 1
ATOM 1383 N N . THR A 1 176 ? 8.981 18.381 -11.952 1.00 93.19 176 THR A N 1
ATOM 1384 C CA . THR A 1 176 ? 7.893 19.096 -11.269 1.00 93.19 176 THR A CA 1
ATOM 1385 C C . THR A 1 176 ? 6.556 18.872 -11.974 1.00 93.19 176 THR A C 1
ATOM 1387 O O . THR A 1 176 ? 5.550 18.638 -11.306 1.00 93.19 176 THR A O 1
ATOM 1390 N N . GLU A 1 177 ? 6.525 18.881 -13.307 1.00 96.25 177 GLU A N 1
ATOM 1391 C CA . GLU A 1 177 ? 5.296 18.615 -14.068 1.00 96.25 177 GLU A CA 1
ATOM 1392 C C . GLU A 1 177 ? 4.804 17.169 -13.902 1.00 96.25 177 GLU A C 1
ATOM 1394 O O . GLU A 1 177 ? 3.608 16.934 -13.706 1.00 96.25 177 GLU A O 1
ATOM 1399 N N . ILE A 1 178 ? 5.723 16.198 -13.865 1.00 96.38 178 ILE A N 1
ATOM 1400 C CA . ILE A 1 178 ? 5.385 14.808 -13.519 1.00 96.38 178 ILE A CA 1
ATOM 1401 C C . ILE A 1 178 ? 4.842 14.738 -12.089 1.00 96.38 178 ILE A C 1
ATOM 1403 O O . ILE A 1 178 ? 3.796 14.139 -11.861 1.00 96.38 178 ILE A O 1
ATOM 1407 N N . THR A 1 179 ? 5.495 15.400 -11.131 1.00 94.38 179 THR A N 1
ATOM 1408 C CA . THR A 1 179 ? 5.075 15.412 -9.720 1.00 94.38 179 THR A CA 1
ATOM 1409 C C . THR A 1 179 ? 3.668 15.983 -9.554 1.00 94.38 179 THR A C 1
ATOM 1411 O O . THR A 1 179 ? 2.856 15.411 -8.832 1.00 94.38 179 THR A O 1
ATOM 1414 N N . LYS A 1 180 ? 3.339 17.076 -10.253 1.00 94.69 180 LYS A N 1
ATOM 1415 C CA . LYS A 1 180 ? 1.982 17.645 -10.254 1.00 94.69 180 LYS A CA 1
ATOM 1416 C C . LYS A 1 180 ? 0.954 16.650 -10.781 1.00 94.69 180 LYS A C 1
ATOM 1418 O O . LYS A 1 180 ? -0.116 16.535 -10.191 1.00 94.69 180 LYS A O 1
ATOM 1423 N N . SER A 1 181 ? 1.291 15.926 -11.847 1.00 96.50 181 SER A N 1
ATOM 1424 C CA . SER A 1 181 ? 0.426 14.886 -12.408 1.00 96.50 181 SER A CA 1
ATOM 1425 C C . SER A 1 181 ? 0.249 13.721 -11.439 1.00 96.50 181 SER A C 1
ATOM 1427 O O . SER A 1 181 ? -0.868 13.254 -11.254 1.00 96.50 181 SER A O 1
ATOM 1429 N N . LEU A 1 182 ? 1.307 13.296 -10.744 1.00 95.25 182 LEU A N 1
ATOM 1430 C CA . LEU A 1 182 ? 1.216 12.284 -9.689 1.00 95.25 182 LEU A CA 1
ATOM 1431 C C . LEU A 1 182 ? 0.305 12.757 -8.545 1.00 95.25 182 LEU A C 1
ATOM 1433 O O . LEU A 1 182 ? -0.588 12.027 -8.139 1.00 95.25 182 LEU A O 1
ATOM 1437 N N . ILE A 1 183 ? 0.462 13.989 -8.056 1.00 93.31 183 ILE A N 1
ATOM 1438 C CA . ILE A 1 183 ? -0.368 14.529 -6.965 1.00 93.31 183 ILE A CA 1
ATOM 1439 C C . ILE A 1 183 ? -1.843 14.633 -7.368 1.00 93.31 183 ILE A C 1
ATOM 1441 O O . ILE A 1 183 ? -2.719 14.355 -6.556 1.00 93.31 183 ILE A O 1
ATOM 1445 N N . SER A 1 184 ? -2.136 15.048 -8.603 1.00 95.56 184 SER A N 1
ATOM 1446 C CA . SER A 1 184 ? -3.520 15.228 -9.055 1.00 95.56 184 SER A CA 1
ATOM 1447 C C . SER A 1 184 ? -4.230 13.920 -9.393 1.00 95.56 184 SER A C 1
ATOM 1449 O O . SER A 1 184 ? -5.458 13.909 -9.474 1.00 95.56 184 SER A O 1
ATOM 1451 N N . THR A 1 185 ? -3.482 12.834 -9.606 1.00 96.75 185 THR A N 1
ATOM 1452 C CA . THR A 1 185 ? -4.038 11.568 -10.095 1.00 96.75 185 THR A CA 1
ATOM 1453 C C . THR A 1 185 ? -3.830 10.389 -9.167 1.00 96.75 185 THR A C 1
ATOM 1455 O O . THR A 1 185 ? -4.602 9.452 -9.281 1.00 96.75 185 THR A O 1
ATOM 1458 N N . LEU A 1 186 ? -2.840 10.354 -8.277 1.00 96.00 186 LEU A N 1
ATOM 1459 C CA . LEU A 1 186 ? -2.653 9.230 -7.358 1.00 96.00 186 LEU A CA 1
ATOM 1460 C C . LEU A 1 186 ? -3.625 9.307 -6.180 1.00 96.00 186 LEU A C 1
ATOM 1462 O O . LEU A 1 186 ? -4.220 10.342 -5.899 1.00 96.00 186 LEU A O 1
ATOM 1466 N N . SER A 1 187 ? -3.826 8.166 -5.529 1.00 94.81 187 SER A N 1
ATOM 1467 C CA . SER A 1 187 ? -4.740 8.070 -4.381 1.00 94.81 187 SER A CA 1
ATOM 1468 C C . SER A 1 187 ? -4.045 8.518 -3.102 1.00 94.81 187 SER A C 1
ATOM 1470 O O . SER A 1 187 ? -2.815 8.481 -3.010 1.00 94.81 187 SER A O 1
ATOM 1472 N N . ASP A 1 188 ? -4.832 8.917 -2.107 1.00 88.44 188 ASP A N 1
ATOM 1473 C CA . ASP A 1 188 ? -4.313 9.273 -0.789 1.00 88.44 188 ASP A CA 1
ATOM 1474 C C . ASP A 1 188 ? -3.459 8.134 -0.212 1.00 88.44 188 ASP A C 1
ATOM 1476 O O . ASP A 1 188 ? -3.819 6.959 -0.278 1.00 88.44 188 ASP A O 1
ATOM 1480 N N . GLY A 1 189 ? -2.314 8.488 0.374 1.00 83.75 189 GLY A N 1
ATOM 1481 C CA . GLY A 1 189 ? -1.352 7.508 0.884 1.00 83.75 189 GLY A CA 1
ATOM 1482 C C . GLY A 1 189 ? -0.359 6.985 -0.160 1.00 83.75 189 GLY A C 1
ATOM 1483 O O . GLY A 1 189 ? 0.468 6.134 0.176 1.00 83.75 189 GLY A O 1
ATOM 1484 N N . ALA A 1 190 ? -0.376 7.507 -1.392 1.00 89.06 190 ALA A N 1
ATOM 1485 C CA . ALA A 1 190 ? 0.687 7.270 -2.360 1.00 89.06 190 ALA A CA 1
ATOM 1486 C C . ALA A 1 190 ? 2.047 7.748 -1.825 1.00 89.06 190 ALA A C 1
ATOM 1488 O O . ALA A 1 190 ? 2.196 8.884 -1.373 1.00 89.06 190 ALA A O 1
ATOM 1489 N N . VAL A 1 191 ? 3.059 6.886 -1.919 1.00 85.62 191 VAL A N 1
ATOM 1490 C CA . VAL A 1 191 ? 4.436 7.180 -1.504 1.00 85.62 191 VAL A CA 1
ATOM 1491 C C . VAL A 1 191 ? 5.373 6.807 -2.641 1.00 85.62 191 VAL A C 1
ATOM 1493 O O . VAL A 1 191 ? 5.260 5.719 -3.200 1.00 85.62 191 VAL A O 1
ATOM 1496 N N . LEU A 1 192 ? 6.316 7.699 -2.945 1.00 85.62 192 LEU A N 1
ATOM 1497 C CA . LEU A 1 192 ? 7.432 7.409 -3.838 1.00 85.62 192 LEU A CA 1
ATOM 1498 C C . LEU A 1 192 ? 8.590 6.826 -3.039 1.00 85.62 192 LEU A C 1
ATOM 1500 O O . LEU A 1 192 ? 9.098 7.456 -2.110 1.00 85.62 192 LEU A O 1
ATOM 1504 N N . SER A 1 193 ? 9.030 5.635 -3.425 1.00 85.50 193 SER A N 1
ATOM 1505 C CA . SER A 1 193 ? 10.222 5.025 -2.852 1.00 85.50 193 SER A CA 1
ATOM 1506 C C . SER A 1 193 ? 11.468 5.543 -3.557 1.00 85.50 193 SER A C 1
ATOM 1508 O O . SER A 1 193 ? 11.647 5.361 -4.764 1.00 85.50 193 SER A O 1
ATOM 1510 N N . PHE A 1 194 ? 12.339 6.200 -2.793 1.00 86.50 194 PHE A N 1
ATOM 1511 C CA . PHE A 1 194 ? 13.659 6.617 -3.252 1.00 86.50 194 PHE A CA 1
ATOM 1512 C C . PHE A 1 194 ? 14.703 5.580 -2.841 1.00 86.50 194 PHE A C 1
ATOM 1514 O O . PHE A 1 194 ? 15.030 5.436 -1.661 1.00 86.50 194 PHE A O 1
ATOM 1521 N N . GLY A 1 195 ? 15.266 4.882 -3.827 1.00 81.44 195 GLY A N 1
ATOM 1522 C CA . GLY A 1 195 ? 16.320 3.884 -3.625 1.00 81.44 195 GLY A CA 1
ATOM 1523 C C . GLY A 1 195 ? 17.679 4.508 -3.300 1.00 81.44 195 GLY A C 1
ATOM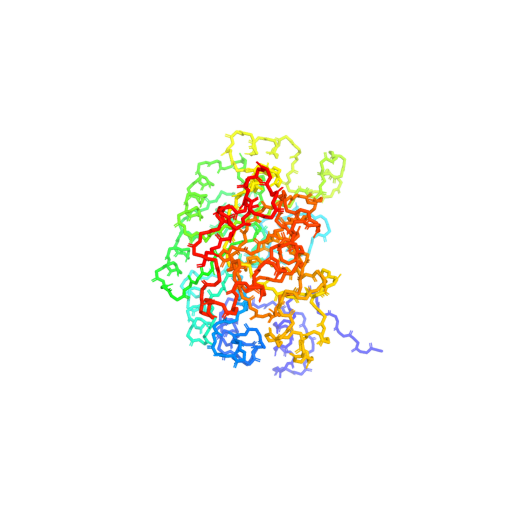 1524 O O . GLY A 1 195 ? 18.579 4.449 -4.132 1.00 81.44 195 GLY A O 1
ATOM 1525 N N . LEU A 1 196 ? 17.822 5.126 -2.121 1.00 84.94 196 LEU A N 1
ATOM 1526 C CA . LEU A 1 196 ? 19.087 5.712 -1.650 1.00 84.94 196 LEU A CA 1
ATOM 1527 C C . LEU A 1 196 ? 20.137 4.637 -1.350 1.00 84.94 196 LEU A C 1
ATOM 1529 O O . LEU A 1 196 ? 21.317 4.825 -1.630 1.00 84.94 196 LEU A O 1
ATOM 1533 N N . GLU A 1 197 ? 19.703 3.531 -0.740 1.00 89.06 197 GLU A N 1
ATOM 1534 C CA . GLU A 1 197 ? 20.500 2.390 -0.259 1.00 89.06 197 GLU A CA 1
ATOM 1535 C C . GLU A 1 197 ? 21.520 2.698 0.852 1.00 89.06 197 GLU A C 1
ATOM 1537 O O . GLU A 1 197 ? 21.632 1.949 1.824 1.00 89.06 197 GLU A O 1
ATOM 1542 N N . SER A 1 198 ? 22.291 3.783 0.743 1.00 89.75 198 SER A N 1
ATOM 1543 C CA . SER A 1 198 ? 23.260 4.202 1.753 1.00 89.75 198 SER A CA 1
ATOM 1544 C C . SER A 1 198 ? 23.604 5.683 1.649 1.00 89.75 198 SER A C 1
ATOM 1546 O O . SER A 1 198 ? 23.833 6.204 0.564 1.00 89.75 198 SER A O 1
ATOM 1548 N N . ALA A 1 199 ? 23.746 6.335 2.805 1.00 88.19 199 ALA A N 1
ATOM 1549 C CA . ALA A 1 199 ? 24.270 7.695 2.904 1.00 88.19 199 ALA A CA 1
ATOM 1550 C C . ALA A 1 199 ? 25.809 7.756 3.060 1.00 88.19 199 ALA A C 1
ATOM 1552 O O . ALA A 1 199 ? 26.348 8.853 3.185 1.00 88.19 199 ALA A O 1
ATOM 1553 N N . ASP A 1 200 ? 26.533 6.621 3.093 1.00 91.62 200 ASP A N 1
ATOM 1554 C CA . ASP A 1 200 ? 28.010 6.618 3.140 1.00 91.62 200 ASP A CA 1
ATOM 1555 C C . ASP A 1 200 ? 28.576 6.869 1.725 1.00 91.62 200 ASP A C 1
ATOM 1557 O O . ASP A 1 200 ? 28.376 6.033 0.833 1.00 91.62 200 ASP A O 1
ATOM 1561 N N . PRO A 1 201 ? 29.340 7.959 1.502 1.00 91.12 201 PRO A N 1
ATOM 1562 C CA . PRO A 1 201 ? 29.894 8.286 0.187 1.00 91.12 201 PRO A CA 1
ATOM 1563 C C . PRO A 1 201 ? 30.759 7.175 -0.423 1.00 91.12 201 PRO A C 1
ATOM 1565 O O . PRO A 1 201 ? 30.777 6.993 -1.640 1.00 91.12 201 PRO A O 1
ATOM 1568 N N . ARG A 1 202 ? 31.450 6.379 0.403 1.00 94.38 202 ARG A N 1
ATOM 1569 C CA . ARG A 1 202 ? 32.274 5.259 -0.082 1.00 94.38 202 ARG A CA 1
ATOM 1570 C C . ARG A 1 202 ? 31.409 4.125 -0.610 1.00 94.38 202 ARG A C 1
ATOM 1572 O O . ARG A 1 202 ? 31.777 3.481 -1.592 1.00 94.38 202 ARG A O 1
ATOM 1579 N N . VAL A 1 203 ? 30.269 3.864 0.035 1.00 94.56 203 VAL A N 1
ATOM 1580 C CA . VAL A 1 203 ? 29.303 2.853 -0.421 1.00 94.56 203 VAL A CA 1
ATOM 1581 C C . VAL A 1 203 ? 28.660 3.315 -1.723 1.00 94.56 203 VAL A C 1
ATOM 1583 O O . VAL A 1 203 ? 28.571 2.511 -2.655 1.00 94.56 203 VAL A O 1
ATOM 1586 N N . HIS A 1 204 ? 28.304 4.600 -1.806 1.00 92.06 204 HIS A N 1
ATOM 1587 C CA . HIS A 1 204 ? 27.799 5.239 -3.018 1.00 92.06 204 HIS A CA 1
ATOM 1588 C C . HIS A 1 204 ? 28.741 5.038 -4.210 1.00 92.06 204 HIS A C 1
ATOM 1590 O O . HIS A 1 204 ? 28.359 4.435 -5.218 1.00 92.06 204 HIS A O 1
ATOM 1596 N N . GLU A 1 205 ? 30.003 5.450 -4.067 1.00 92.38 205 GLU A N 1
ATOM 1597 C CA . GLU A 1 205 ? 31.012 5.330 -5.120 1.00 92.38 205 GLU A CA 1
ATOM 1598 C C . GLU A 1 205 ? 31.290 3.865 -5.492 1.00 92.38 205 GLU A C 1
ATOM 1600 O O . GLU A 1 205 ? 31.309 3.502 -6.673 1.00 92.38 205 GLU A O 1
ATOM 1605 N N . THR A 1 206 ? 31.458 2.994 -4.492 1.00 94.94 206 THR A N 1
ATOM 1606 C CA . THR A 1 206 ? 31.824 1.588 -4.719 1.00 94.94 206 THR A CA 1
ATOM 1607 C C . THR A 1 206 ? 30.726 0.821 -5.449 1.00 94.94 206 THR A C 1
ATOM 1609 O O . THR A 1 206 ? 31.045 -0.056 -6.258 1.00 94.94 206 THR A O 1
ATOM 1612 N N . ASN A 1 207 ? 29.453 1.142 -5.202 1.00 94.75 207 ASN A N 1
ATOM 1613 C CA . ASN A 1 207 ? 28.305 0.417 -5.755 1.00 94.75 207 ASN A CA 1
ATOM 1614 C C . ASN A 1 207 ? 27.619 1.117 -6.929 1.00 94.75 207 ASN A C 1
ATOM 1616 O O . ASN A 1 207 ? 26.698 0.533 -7.499 1.00 94.75 207 ASN A O 1
ATOM 1620 N N . TRP A 1 208 ? 28.078 2.312 -7.314 1.00 93.06 208 TRP A N 1
ATOM 1621 C CA . TRP A 1 208 ? 27.439 3.142 -8.341 1.00 93.06 208 TRP A CA 1
ATOM 1622 C C . TRP A 1 208 ? 25.964 3.403 -8.016 1.00 93.06 208 TRP A C 1
ATOM 1624 O O . TRP A 1 208 ? 25.087 3.231 -8.870 1.00 93.06 208 TRP A O 1
ATOM 1634 N N . LEU A 1 209 ? 25.690 3.781 -6.765 1.00 91.75 209 LEU A N 1
ATOM 1635 C CA . LEU A 1 209 ? 24.339 4.145 -6.337 1.00 91.75 209 LEU A CA 1
ATOM 1636 C C . LEU A 1 209 ? 23.805 5.316 -7.174 1.00 91.75 209 LEU A C 1
ATOM 1638 O O . LEU A 1 209 ? 24.552 5.978 -7.896 1.00 91.75 209 LEU A O 1
ATOM 1642 N N . ASN A 1 210 ? 22.485 5.470 -7.185 1.00 86.75 210 ASN A N 1
ATOM 1643 C CA . ASN A 1 210 ? 21.817 6.419 -8.070 1.00 86.75 210 ASN A CA 1
ATOM 1644 C C . ASN A 1 210 ? 21.902 7.868 -7.580 1.00 86.75 210 ASN A C 1
ATOM 1646 O O . ASN A 1 210 ? 21.785 8.755 -8.415 1.00 86.75 210 ASN A O 1
ATOM 1650 N N . CYS A 1 211 ? 22.086 8.101 -6.283 1.00 88.00 211 CYS A N 1
ATOM 1651 C CA . CYS A 1 211 ? 21.952 9.403 -5.654 1.00 88.00 211 CYS A CA 1
ATOM 1652 C C . CYS A 1 211 ? 22.841 9.496 -4.423 1.00 88.00 211 CYS A C 1
ATOM 1654 O O . CYS A 1 211 ? 22.850 8.596 -3.577 1.00 88.00 211 CYS A O 1
ATOM 1656 N N . ASP A 1 212 ? 23.569 10.603 -4.323 1.00 87.44 212 ASP A N 1
ATOM 1657 C CA . ASP A 1 212 ? 24.384 10.905 -3.157 1.00 87.44 212 ASP A CA 1
ATOM 1658 C C . ASP A 1 212 ? 23.592 11.637 -2.057 1.00 87.44 212 ASP A C 1
ATOM 1660 O O . ASP A 1 212 ? 22.439 12.045 -2.211 1.00 87.44 212 ASP A O 1
ATOM 1664 N N . SER A 1 213 ? 24.226 11.807 -0.896 1.00 84.56 213 SER A N 1
ATOM 1665 C CA . SER A 1 213 ? 23.592 12.436 0.262 1.00 84.56 213 SER A CA 1
ATOM 1666 C C . SER A 1 213 ? 23.263 13.919 0.071 1.00 84.56 213 SER A C 1
ATOM 1668 O O . SER A 1 213 ? 22.391 14.425 0.774 1.00 84.56 213 SER A O 1
ATOM 1670 N N . GLU A 1 214 ? 23.970 14.634 -0.806 1.00 85.62 214 GLU A N 1
ATOM 1671 C CA . GLU A 1 214 ? 23.717 16.057 -1.056 1.00 85.62 214 GLU A CA 1
ATOM 1672 C C . GLU A 1 214 ? 22.534 16.230 -2.009 1.00 85.62 214 GLU A C 1
ATOM 1674 O O . GLU A 1 214 ? 21.621 16.993 -1.693 1.00 85.62 214 GLU A O 1
ATOM 1679 N N . GLN A 1 215 ? 22.477 15.445 -3.088 1.00 85.69 215 GLN A N 1
ATOM 1680 C CA . GLN A 1 215 ? 21.314 15.366 -3.976 1.00 85.69 215 GLN A CA 1
ATOM 1681 C C . GLN A 1 215 ? 20.049 14.982 -3.198 1.00 85.69 215 GLN A C 1
ATOM 1683 O O . GLN A 1 215 ? 19.011 15.620 -3.355 1.00 85.69 215 GLN A O 1
ATOM 1688 N N . LEU A 1 216 ? 20.131 14.005 -2.289 1.00 81.62 216 LEU A N 1
ATOM 1689 C CA . LEU A 1 216 ? 18.989 13.640 -1.451 1.00 81.62 216 LEU A CA 1
ATOM 1690 C C . LEU A 1 216 ? 18.520 14.806 -0.573 1.00 81.62 216 LEU A C 1
ATOM 1692 O O . LEU A 1 216 ? 17.324 15.083 -0.496 1.00 81.62 216 LEU A O 1
ATOM 1696 N N . LYS A 1 217 ? 19.448 15.489 0.110 1.00 82.31 217 LYS A N 1
ATOM 1697 C CA . LYS A 1 217 ? 19.106 16.637 0.965 1.00 82.31 217 LYS A CA 1
ATOM 1698 C C . LYS A 1 217 ? 18.455 17.750 0.158 1.00 82.31 217 LYS A C 1
ATOM 1700 O O . LYS A 1 217 ? 17.502 18.343 0.651 1.00 82.31 217 LYS A O 1
ATOM 1705 N N . PHE A 1 218 ? 18.970 18.014 -1.039 1.00 84.00 218 PHE A N 1
ATOM 1706 C CA . PHE A 1 218 ? 18.417 18.995 -1.959 1.00 84.00 218 PHE A CA 1
ATOM 1707 C C . PHE A 1 218 ? 16.961 18.662 -2.305 1.00 84.00 218 PHE A C 1
ATOM 1709 O O . PHE A 1 218 ? 16.079 19.494 -2.122 1.00 84.00 218 PHE A O 1
ATOM 1716 N N . ILE A 1 219 ? 16.672 17.417 -2.688 1.00 79.44 219 ILE A N 1
ATOM 1717 C CA . ILE A 1 219 ? 15.304 16.993 -3.019 1.00 79.44 219 ILE A CA 1
ATOM 1718 C C . ILE A 1 219 ? 14.385 17.143 -1.801 1.00 79.44 219 ILE A C 1
ATOM 1720 O O . ILE A 1 219 ? 13.365 17.826 -1.881 1.00 79.44 219 ILE A O 1
ATOM 1724 N N . VAL A 1 220 ? 14.782 16.605 -0.646 1.00 76.56 220 VAL A N 1
ATOM 1725 C CA . VAL A 1 220 ? 13.947 16.628 0.565 1.00 76.56 220 VAL A CA 1
ATOM 1726 C C . VAL A 1 220 ? 13.674 18.052 1.056 1.00 76.56 220 VAL A C 1
ATOM 1728 O O . VAL A 1 220 ? 12.551 18.354 1.449 1.00 76.56 220 VAL A O 1
ATOM 1731 N N . LYS A 1 221 ? 14.684 18.929 1.061 1.00 75.25 221 LYS A N 1
ATOM 1732 C CA . LYS A 1 221 ? 14.561 20.271 1.650 1.00 75.25 221 LYS A CA 1
ATOM 1733 C C . LYS A 1 221 ? 14.059 21.323 0.675 1.00 75.25 221 LYS A C 1
ATOM 1735 O O . LYS A 1 221 ? 13.241 22.151 1.064 1.00 75.25 221 LYS A O 1
ATOM 1740 N N . ASP A 1 222 ? 14.553 21.298 -0.557 1.00 68.25 222 ASP A N 1
ATOM 1741 C CA . ASP A 1 222 ? 14.407 22.426 -1.478 1.00 68.25 222 ASP A CA 1
ATOM 1742 C C . ASP A 1 222 ? 13.288 22.194 -2.500 1.00 68.25 222 ASP A C 1
ATOM 1744 O O . ASP A 1 222 ? 12.733 23.159 -3.021 1.00 68.25 222 ASP A O 1
ATOM 1748 N N . THR A 1 223 ? 12.895 20.936 -2.743 1.00 65.75 223 THR A N 1
ATOM 1749 C CA . THR A 1 223 ? 11.757 20.609 -3.629 1.00 65.75 223 THR A CA 1
ATOM 1750 C C . THR A 1 223 ? 10.472 20.278 -2.868 1.00 65.75 223 THR A C 1
ATOM 1752 O O . THR A 1 223 ? 9.392 20.280 -3.453 1.00 65.75 223 THR A O 1
ATOM 1755 N N . GLY A 1 224 ? 10.569 19.997 -1.562 1.00 63.81 224 GLY A N 1
ATOM 1756 C CA . GLY A 1 224 ? 9.442 19.543 -0.739 1.00 63.81 224 GLY A CA 1
ATOM 1757 C C . GLY A 1 224 ? 8.994 18.102 -1.021 1.00 63.81 224 GLY A C 1
ATOM 1758 O O . GLY A 1 224 ? 8.032 17.636 -0.417 1.00 63.81 224 GLY A O 1
ATOM 1759 N N . ILE A 1 225 ? 9.689 17.381 -1.907 1.00 64.06 225 ILE A N 1
ATOM 1760 C CA . ILE A 1 225 ? 9.485 15.953 -2.163 1.00 64.06 225 ILE A CA 1
ATOM 1761 C C . ILE A 1 225 ? 10.346 15.186 -1.151 1.00 64.06 225 ILE A C 1
ATOM 1763 O O . ILE A 1 225 ? 11.552 15.043 -1.346 1.00 64.06 225 ILE A O 1
ATOM 1767 N N . GLY A 1 226 ? 9.787 14.724 -0.028 1.00 56.91 226 GLY A N 1
ATOM 1768 C CA . GLY A 1 226 ? 10.647 14.154 1.012 1.00 56.91 226 GLY A CA 1
ATOM 1769 C C . GLY A 1 226 ? 9.979 13.464 2.193 1.00 56.91 226 GLY A C 1
ATOM 1770 O O . GLY A 1 226 ? 8.768 13.502 2.377 1.00 56.91 226 GLY A O 1
ATOM 1771 N N . MET A 1 227 ? 10.829 12.798 2.981 1.00 58.53 227 MET A N 1
ATOM 1772 C CA . MET A 1 227 ? 10.458 12.008 4.153 1.00 58.53 227 MET A CA 1
ATOM 1773 C C . MET A 1 227 ? 10.115 12.902 5.345 1.00 58.53 227 MET A C 1
ATOM 1775 O O . MET A 1 227 ? 10.944 13.696 5.784 1.00 58.53 227 MET A O 1
ATOM 1779 N N . SER A 1 228 ? 8.942 12.681 5.920 1.00 60.78 228 SER A N 1
ATOM 1780 C CA . SER A 1 228 ? 8.536 13.181 7.236 1.00 60.78 228 SER A CA 1
ATOM 1781 C C . SER A 1 228 ? 8.507 12.032 8.241 1.00 60.78 228 SER A C 1
ATOM 1783 O O . SER A 1 228 ? 8.274 10.874 7.881 1.00 60.78 228 SER A O 1
ATOM 1785 N N . GLU A 1 229 ? 8.770 12.327 9.512 1.00 67.75 229 GLU A N 1
ATOM 1786 C CA . GLU A 1 229 ? 8.676 11.312 10.562 1.00 67.75 229 GLU A CA 1
ATOM 1787 C C . GLU A 1 229 ? 7.223 10.841 10.716 1.00 67.75 229 GLU A C 1
ATOM 1789 O O . GLU A 1 229 ? 6.279 11.596 10.482 1.00 67.75 229 GLU A O 1
ATOM 1794 N N . ALA A 1 230 ? 7.014 9.590 11.141 1.00 68.31 230 ALA A N 1
ATOM 1795 C CA . ALA A 1 230 ? 5.661 9.054 11.320 1.00 68.31 230 ALA A CA 1
ATOM 1796 C C . ALA A 1 230 ? 4.820 9.890 12.307 1.00 68.31 230 ALA A C 1
ATOM 1798 O O . ALA A 1 230 ? 3.602 9.964 12.162 1.00 68.31 230 ALA A O 1
ATOM 1799 N N . GLU A 1 231 ? 5.462 10.532 13.289 1.00 78.06 231 GLU A N 1
ATOM 1800 C CA . GLU A 1 231 ? 4.813 11.449 14.236 1.00 78.06 231 GLU A CA 1
ATOM 1801 C C . GLU A 1 231 ? 4.304 12.732 13.567 1.00 78.06 231 GLU A C 1
ATOM 1803 O O . GLU A 1 231 ? 3.246 13.238 13.940 1.00 78.06 231 GLU A O 1
ATOM 1808 N N . GLU A 1 232 ? 5.019 13.224 12.556 1.00 81.62 232 GLU A N 1
ATOM 1809 C CA . GLU A 1 232 ? 4.647 14.405 11.778 1.00 81.62 232 GLU A CA 1
ATOM 1810 C C . GLU A 1 232 ? 3.566 14.074 10.742 1.00 81.62 232 GLU A C 1
ATOM 1812 O O . GLU A 1 232 ? 2.595 14.816 10.604 1.00 81.62 232 GLU A O 1
ATOM 1817 N N . MET A 1 233 ? 3.691 12.928 10.064 1.00 80.56 233 MET A N 1
ATOM 1818 C CA . MET A 1 233 ? 2.701 12.465 9.084 1.00 80.56 233 MET A CA 1
ATOM 1819 C C . MET A 1 233 ? 1.373 12.077 9.734 1.00 80.56 233 MET A C 1
ATOM 1821 O O . MET A 1 233 ? 0.303 12.327 9.182 1.00 80.56 233 MET A O 1
ATOM 1825 N N . PHE A 1 234 ? 1.437 11.440 10.905 1.00 88.88 234 PHE A N 1
ATOM 1826 C CA . PHE A 1 234 ? 0.288 10.822 11.559 1.00 88.88 234 PHE A CA 1
ATOM 1827 C C . PHE A 1 234 ? 0.207 11.229 13.030 1.00 88.88 234 PHE A C 1
ATOM 1829 O O . PHE A 1 234 ? 0.337 10.368 13.900 1.00 88.88 234 PHE A O 1
ATOM 1836 N N . PRO A 1 235 ? -0.002 12.514 13.358 1.00 93.00 235 PRO A N 1
ATOM 1837 C CA . PRO A 1 235 ? -0.055 12.947 14.749 1.00 93.00 235 PRO A CA 1
ATOM 1838 C C . PRO A 1 235 ? -1.156 12.221 15.539 1.00 93.00 235 PRO A C 1
ATOM 1840 O O . PRO A 1 235 ? -2.159 11.756 14.992 1.00 93.00 235 PRO A O 1
ATOM 1843 N N . ILE A 1 236 ? -0.988 12.123 16.863 1.00 94.88 236 ILE A N 1
ATOM 1844 C CA . ILE A 1 236 ? -1.999 11.505 17.736 1.00 94.88 236 ILE A CA 1
ATOM 1845 C C . ILE A 1 236 ? -3.346 12.213 17.541 1.00 94.88 236 ILE A C 1
ATOM 1847 O O . ILE A 1 236 ? -3.454 13.435 17.656 1.00 94.88 236 ILE A O 1
ATOM 1851 N N . GLY A 1 237 ? -4.396 11.431 17.298 1.00 94.69 237 GLY A N 1
ATOM 1852 C CA . GLY A 1 237 ? -5.736 11.935 17.019 1.00 94.69 237 GLY A CA 1
ATOM 1853 C C . GLY A 1 237 ? -6.068 12.113 15.537 1.00 94.69 237 GLY A C 1
ATOM 1854 O O . GLY A 1 237 ? -7.208 12.505 15.261 1.00 94.69 237 GLY A O 1
ATOM 1855 N N . THR A 1 238 ? -5.125 11.837 14.627 1.00 94.75 238 THR A N 1
ATOM 1856 C CA . THR A 1 238 ? -5.381 11.690 13.187 1.00 94.75 238 THR A CA 1
ATOM 1857 C C . THR A 1 238 ? -6.297 10.503 12.938 1.00 94.75 238 THR A C 1
ATOM 1859 O O . THR A 1 238 ? -6.134 9.447 13.550 1.00 94.75 238 THR A O 1
ATOM 1862 N N . GLU A 1 239 ? -7.266 10.693 12.050 1.00 95.06 239 GLU A N 1
ATOM 1863 C CA . GLU A 1 239 ? -8.136 9.633 11.556 1.00 95.06 239 GLU A CA 1
ATOM 1864 C C . GLU A 1 239 ? -7.519 9.031 10.293 1.00 95.06 239 GLU A C 1
ATOM 1866 O O . GLU A 1 239 ? -7.229 9.753 9.341 1.00 95.06 239 GLU A O 1
ATOM 1871 N N . LEU A 1 240 ? -7.303 7.718 10.305 1.00 94.06 240 LEU A N 1
ATOM 1872 C CA . LEU A 1 240 ? -6.906 6.944 9.135 1.00 94.06 240 LEU A CA 1
ATOM 1873 C C . LEU A 1 240 ? -8.075 6.083 8.699 1.00 94.06 240 LEU A C 1
ATOM 1875 O O . LEU A 1 240 ? -8.678 5.401 9.525 1.00 94.06 240 LEU A O 1
ATOM 1879 N N . LYS A 1 241 ? -8.378 6.122 7.405 1.00 93.56 241 LYS A N 1
ATOM 1880 C CA . LYS A 1 241 ? -9.536 5.438 6.840 1.00 93.56 241 LYS A CA 1
ATOM 1881 C C . LYS A 1 241 ? -9.152 4.164 6.118 1.00 93.56 241 LYS A C 1
ATOM 1883 O O . LYS A 1 241 ? -8.065 4.095 5.546 1.00 93.56 241 LYS A O 1
ATOM 1888 N N . GLY A 1 242 ? -10.053 3.193 6.114 1.00 94.00 242 GLY A N 1
ATOM 1889 C CA . GLY A 1 242 ? -9.892 1.990 5.304 1.00 94.00 242 GLY A CA 1
ATOM 1890 C C . GLY A 1 242 ? -8.724 1.100 5.740 1.00 94.00 242 GLY A C 1
ATOM 1891 O O . GLY A 1 242 ? -7.923 0.666 4.913 1.00 94.00 242 GLY A O 1
ATOM 1892 N N . ILE A 1 243 ? -8.564 0.866 7.048 1.00 96.62 243 ILE A N 1
ATOM 1893 C CA . ILE A 1 243 ? -7.591 -0.114 7.544 1.00 96.62 243 ILE A CA 1
ATOM 1894 C C . ILE A 1 243 ? -8.139 -1.512 7.296 1.00 96.62 243 ILE A C 1
ATOM 1896 O O . ILE A 1 243 ? -9.129 -1.904 7.911 1.00 96.62 243 ILE A O 1
ATOM 1900 N N . TRP A 1 244 ? -7.453 -2.269 6.447 1.00 96.06 244 TRP A N 1
ATOM 1901 C CA . TRP A 1 244 ? -7.711 -3.678 6.205 1.00 96.06 244 TRP A CA 1
ATOM 1902 C C . TRP A 1 244 ? -7.026 -4.543 7.265 1.00 96.06 244 TRP A C 1
ATOM 1904 O O . TRP A 1 244 ? -5.796 -4.528 7.384 1.00 96.06 244 TRP A O 1
ATOM 1914 N N . TRP A 1 245 ? -7.799 -5.307 8.038 1.00 96.88 245 TRP A N 1
ATOM 1915 C CA . TRP A 1 245 ? -7.268 -6.170 9.097 1.00 96.88 245 TRP A CA 1
ATOM 1916 C C . TRP A 1 245 ? -6.819 -7.522 8.545 1.00 96.88 245 TRP A C 1
ATOM 1918 O O . TRP A 1 245 ? -7.605 -8.262 7.953 1.00 96.88 245 TRP A O 1
ATOM 1928 N N . GLU A 1 246 ? -5.548 -7.865 8.755 1.00 95.00 246 GLU A N 1
ATOM 1929 C CA . GLU A 1 246 ? -4.905 -8.979 8.044 1.00 95.00 246 GLU A CA 1
ATOM 1930 C C . GLU A 1 246 ? -4.201 -10.002 8.940 1.00 95.00 246 GLU A C 1
ATOM 1932 O O . GLU A 1 246 ? -3.920 -11.104 8.472 1.00 95.00 246 GLU A O 1
ATOM 1937 N N . ALA A 1 247 ? -3.910 -9.678 10.205 1.00 96.62 247 ALA A N 1
ATOM 1938 C CA . ALA A 1 247 ? -3.241 -10.614 11.106 1.00 96.62 247 ALA A CA 1
ATOM 1939 C C . ALA A 1 247 ? -3.627 -10.423 12.577 1.00 96.62 247 ALA A C 1
ATOM 1941 O O . ALA A 1 247 ? -3.778 -9.301 13.059 1.00 96.62 247 ALA A O 1
ATOM 1942 N N . HIS A 1 248 ? -3.724 -11.530 13.315 1.00 97.38 248 HIS A N 1
ATOM 1943 C CA . HIS A 1 248 ? -3.836 -11.530 14.777 1.00 97.38 248 HIS A CA 1
ATOM 1944 C C . HIS A 1 248 ? -2.503 -11.873 15.435 1.00 97.38 248 HIS A C 1
ATOM 1946 O O . HIS A 1 248 ? -1.772 -12.733 14.944 1.00 97.38 248 HIS A O 1
ATOM 1952 N N . ASP A 1 249 ? -2.242 -11.250 16.585 1.00 92.88 249 ASP A N 1
ATOM 1953 C CA . ASP A 1 249 ? -1.157 -11.520 17.543 1.00 92.88 249 ASP A CA 1
ATOM 1954 C C . ASP A 1 249 ? 0.280 -11.285 17.043 1.00 92.88 249 ASP A C 1
ATOM 1956 O O . ASP A 1 249 ? 1.152 -10.884 17.819 1.00 92.88 249 ASP A O 1
ATOM 1960 N N . ASP A 1 250 ? 0.532 -11.440 15.748 1.00 89.88 250 ASP A N 1
ATOM 1961 C CA . ASP A 1 250 ? 1.776 -11.087 15.087 1.00 89.88 250 ASP A CA 1
ATOM 1962 C C . ASP A 1 250 ? 1.547 -10.271 13.806 1.00 89.88 250 ASP A C 1
ATOM 1964 O O . ASP A 1 250 ? 0.428 -10.014 13.377 1.00 89.88 250 ASP A O 1
ATOM 1968 N N . ARG A 1 251 ? 2.649 -9.788 13.227 1.00 92.31 251 ARG A N 1
ATOM 1969 C CA . ARG A 1 251 ? 2.644 -8.816 12.124 1.00 92.31 251 ARG A CA 1
ATOM 1970 C C . ARG A 1 251 ? 2.580 -9.467 10.736 1.00 92.31 251 ARG A C 1
ATOM 1972 O O . ARG A 1 251 ? 2.860 -8.779 9.751 1.00 92.31 251 ARG A O 1
ATOM 1979 N N . ILE A 1 252 ? 2.332 -10.775 10.662 1.00 91.38 252 ILE A N 1
ATOM 1980 C CA . ILE A 1 252 ? 2.401 -11.580 9.443 1.00 91.38 252 ILE A CA 1
ATOM 1981 C C . ILE A 1 252 ? 1.044 -12.249 9.230 1.00 91.38 252 ILE A C 1
ATOM 1983 O O . ILE A 1 252 ? 0.602 -13.040 10.054 1.00 91.38 252 ILE A O 1
ATOM 1987 N N . ARG A 1 253 ? 0.414 -11.999 8.079 1.00 90.69 253 ARG A N 1
ATOM 1988 C CA . ARG A 1 253 ? -0.775 -12.751 7.659 1.00 90.69 253 ARG A CA 1
ATOM 1989 C C . ARG A 1 253 ? -0.373 -14.200 7.402 1.00 90.69 253 ARG A C 1
ATOM 1991 O O . ARG A 1 253 ? 0.305 -14.498 6.416 1.00 90.69 253 ARG A O 1
ATOM 1998 N N . ARG A 1 254 ? -0.735 -15.102 8.313 1.00 91.00 254 ARG A N 1
ATOM 1999 C CA . ARG A 1 254 ? -0.369 -16.521 8.200 1.00 91.00 254 ARG A CA 1
ATOM 2000 C C . ARG A 1 254 ? -1.420 -17.319 7.428 1.00 91.00 254 ARG A C 1
ATOM 2002 O O . ARG A 1 254 ? -2.604 -17.000 7.534 1.00 91.00 254 ARG A O 1
ATOM 2009 N N . PRO A 1 255 ? -1.040 -18.407 6.730 1.00 90.62 255 PRO A N 1
ATOM 2010 C CA . PRO A 1 255 ? -2.004 -19.272 6.052 1.00 90.62 255 PRO A CA 1
ATOM 2011 C C . PRO A 1 255 ? -3.114 -19.791 6.972 1.00 90.62 255 PRO A C 1
ATOM 2013 O O . PRO A 1 255 ? -4.265 -19.866 6.553 1.00 90.62 255 PRO A O 1
ATOM 2016 N N . GLU A 1 256 ? -2.810 -20.106 8.235 1.00 92.19 256 GLU A N 1
ATOM 2017 C CA . GLU A 1 256 ? -3.809 -20.615 9.183 1.00 92.19 256 GLU A CA 1
ATOM 2018 C C . GLU A 1 256 ? -4.907 -19.585 9.471 1.00 92.19 256 GLU A C 1
ATOM 2020 O O . GLU A 1 256 ? -6.068 -19.959 9.595 1.00 92.19 256 GLU A O 1
ATOM 2025 N N . GLN A 1 257 ? -4.562 -18.294 9.498 1.00 91.50 257 GLN A N 1
ATOM 2026 C CA . GLN A 1 257 ? -5.508 -17.197 9.734 1.00 91.50 257 GLN A CA 1
ATOM 2027 C C . GLN A 1 257 ? -6.469 -16.982 8.555 1.00 91.50 257 GLN A C 1
ATOM 2029 O O . GLN A 1 257 ? -7.546 -16.418 8.729 1.00 91.50 257 GLN A O 1
ATOM 2034 N N . ILE A 1 258 ? -6.091 -17.453 7.363 1.00 84.75 258 ILE A N 1
ATOM 2035 C CA . ILE A 1 258 ? -6.937 -17.440 6.164 1.00 84.75 258 ILE A CA 1
ATOM 2036 C C . ILE A 1 258 ? -7.821 -18.697 6.139 1.00 84.75 258 ILE A C 1
ATOM 2038 O O . ILE A 1 258 ? -9.025 -18.629 5.882 1.00 84.75 258 ILE A O 1
ATOM 2042 N N . LEU A 1 259 ? -7.235 -19.863 6.421 1.00 89.31 259 LEU A N 1
ATOM 2043 C CA . LEU A 1 259 ? -7.921 -21.155 6.326 1.00 89.31 259 LEU A CA 1
ATOM 2044 C C . LEU A 1 259 ? -8.921 -21.392 7.466 1.00 89.31 259 LEU A C 1
ATOM 2046 O O . LEU A 1 259 ? -9.966 -22.007 7.241 1.00 89.31 259 LEU A O 1
ATOM 2050 N N . ASP A 1 260 ? -8.628 -20.912 8.674 1.00 93.44 260 ASP A N 1
ATOM 2051 C CA . ASP A 1 260 ? -9.516 -21.026 9.826 1.00 93.44 260 ASP A CA 1
ATOM 2052 C C . ASP A 1 260 ? -10.479 -19.831 9.907 1.00 93.44 260 ASP A C 1
ATOM 2054 O O . ASP A 1 260 ? -10.108 -18.693 10.205 1.00 93.44 260 ASP A O 1
ATOM 2058 N N . LYS A 1 261 ? -11.766 -20.114 9.682 1.00 92.19 261 LYS A N 1
ATOM 2059 C CA . LYS A 1 261 ? -12.849 -19.122 9.709 1.00 92.19 261 LYS A CA 1
ATOM 2060 C C . LYS A 1 261 ? -13.037 -18.449 11.067 1.00 92.19 261 LYS A C 1
ATOM 2062 O O . LYS A 1 261 ? -13.629 -17.376 11.114 1.00 92.19 261 LYS A O 1
ATOM 2067 N N . THR A 1 262 ? -12.527 -19.023 12.158 1.00 94.94 262 THR A N 1
ATOM 2068 C CA . THR A 1 262 ? -12.633 -18.409 13.491 1.00 94.94 262 THR A CA 1
ATOM 2069 C C . THR A 1 262 ? -11.944 -17.047 13.573 1.00 94.94 262 THR A C 1
ATOM 2071 O O . THR A 1 262 ? -12.392 -16.196 14.337 1.00 94.94 262 THR A O 1
ATOM 2074 N N . HIS A 1 263 ? -10.924 -16.796 12.745 1.00 95.06 263 HIS A N 1
ATOM 2075 C CA . HIS A 1 263 ? -10.251 -15.496 12.653 1.00 95.06 263 HIS A CA 1
ATOM 2076 C C . HIS A 1 263 ? -11.102 -14.408 11.981 1.00 95.06 263 HIS A C 1
ATOM 2078 O O . HIS A 1 263 ? -10.812 -13.224 12.126 1.00 95.06 263 HIS A O 1
ATOM 2084 N N . ARG A 1 264 ? -12.157 -14.796 11.261 1.00 93.31 264 ARG A N 1
ATOM 2085 C CA . ARG A 1 264 ? -13.053 -13.902 10.509 1.00 93.31 264 ARG A CA 1
ATOM 2086 C C . ARG A 1 264 ? -14.461 -13.862 11.110 1.00 93.31 264 ARG A C 1
ATOM 2088 O O . ARG A 1 264 ? -15.352 -13.189 10.604 1.00 93.31 264 ARG A O 1
ATOM 2095 N N . ASP A 1 265 ? -14.670 -14.581 12.211 1.00 94.88 265 ASP A N 1
ATOM 2096 C CA . ASP A 1 265 ? -15.957 -14.672 12.886 1.00 94.88 265 ASP A CA 1
ATOM 2097 C C . ASP A 1 265 ? -16.233 -13.407 13.712 1.00 94.88 265 ASP A C 1
ATOM 2099 O O . ASP A 1 265 ? -15.446 -13.021 14.576 1.00 94.88 265 ASP A O 1
ATOM 2103 N N . ALA A 1 266 ? -17.395 -12.784 13.505 1.00 95.00 266 ALA A N 1
ATOM 2104 C CA . ALA A 1 266 ? -17.783 -11.557 14.201 1.00 95.00 266 ALA A CA 1
ATOM 2105 C C . ALA A 1 266 ? -17.791 -11.684 15.741 1.00 95.00 266 ALA A C 1
ATOM 2107 O O . ALA A 1 266 ? -17.656 -10.685 16.447 1.00 95.00 266 ALA A O 1
ATOM 2108 N N . SER A 1 267 ? -17.911 -12.895 16.297 1.00 95.81 267 SER A N 1
ATOM 2109 C CA . SER A 1 267 ? -17.918 -13.131 17.745 1.00 95.81 267 SER A CA 1
ATOM 2110 C C . SER A 1 267 ? -16.572 -12.880 18.430 1.00 95.81 267 SER A C 1
ATOM 2112 O O . SER A 1 267 ? -16.525 -12.842 19.668 1.00 95.81 267 SER A O 1
ATOM 2114 N N . ILE A 1 268 ? -15.473 -12.757 17.677 1.00 96.88 268 ILE A N 1
ATOM 2115 C CA . ILE A 1 268 ? -14.162 -12.411 18.244 1.00 96.88 268 ILE A CA 1
ATOM 2116 C C . ILE A 1 268 ? -14.010 -10.916 18.502 1.00 96.88 268 ILE A C 1
ATOM 2118 O O . ILE A 1 268 ? -13.115 -10.525 19.250 1.00 96.88 268 ILE A O 1
ATOM 2122 N N . TYR A 1 269 ? -14.883 -10.100 17.913 1.00 97.88 269 TYR A N 1
ATOM 2123 C CA . TYR A 1 269 ? -14.765 -8.656 17.940 1.00 97.88 269 TYR A CA 1
ATOM 2124 C C . TYR A 1 269 ? -14.682 -8.110 19.371 1.00 97.88 269 TYR A C 1
ATOM 2126 O O . TYR A 1 269 ? -15.514 -8.406 20.233 1.00 97.88 269 TYR A O 1
ATOM 2134 N N . GLY A 1 270 ? -13.627 -7.343 19.640 1.00 97.31 270 GLY A N 1
ATOM 2135 C CA . GLY A 1 270 ? -13.351 -6.745 20.938 1.00 97.31 270 GLY A CA 1
ATOM 2136 C C . GLY A 1 270 ? -12.796 -7.706 21.998 1.00 97.31 270 GLY A C 1
ATOM 2137 O O . GLY A 1 270 ? -12.618 -7.278 23.142 1.00 97.31 270 GLY A O 1
ATOM 2138 N N . ARG A 1 271 ? -12.505 -8.979 21.690 1.00 97.31 271 ARG A N 1
ATOM 2139 C CA . ARG A 1 271 ? -11.793 -9.869 22.631 1.00 97.31 271 ARG A CA 1
ATOM 2140 C C . ARG A 1 271 ? -10.373 -9.359 22.889 1.00 97.31 271 ARG A C 1
ATOM 2142 O O . ARG A 1 271 ? -9.799 -8.637 22.078 1.00 97.31 271 ARG A O 1
ATOM 2149 N N . ALA A 1 272 ? -9.795 -9.758 24.019 1.00 96.38 272 ALA A N 1
ATOM 2150 C CA . ALA A 1 272 ? -8.399 -9.459 24.319 1.00 96.38 272 ALA A CA 1
ATOM 2151 C C . ALA A 1 272 ? -7.465 -10.100 23.276 1.00 96.38 272 ALA A C 1
ATOM 2153 O O . ALA A 1 272 ? -7.674 -11.244 22.877 1.00 96.38 272 ALA A O 1
ATOM 2154 N N . GLY A 1 273 ? -6.441 -9.359 22.861 1.00 96.00 273 GLY A N 1
ATOM 2155 C CA . GLY A 1 273 ? -5.490 -9.748 21.818 1.00 96.00 273 GLY A CA 1
ATOM 2156 C C . GLY A 1 273 ? -4.975 -8.513 21.088 1.00 96.00 273 GLY A C 1
ATOM 2157 O O . GLY A 1 273 ? -5.227 -7.396 21.537 1.00 96.00 273 GLY A O 1
ATOM 2158 N N . ILE A 1 274 ? -4.266 -8.696 19.977 1.00 96.94 274 ILE A N 1
ATOM 2159 C CA . ILE A 1 274 ? -3.880 -7.594 19.089 1.00 96.94 274 ILE A CA 1
ATOM 2160 C C . ILE A 1 274 ? -4.220 -7.950 17.647 1.00 96.94 274 ILE A C 1
ATOM 2162 O O . ILE A 1 274 ? -3.975 -9.074 17.214 1.00 96.94 274 ILE A O 1
ATOM 2166 N N . THR A 1 275 ? -4.756 -6.981 16.913 1.00 98.38 275 THR A N 1
ATOM 2167 C CA . THR A 1 275 ? -5.016 -7.111 15.476 1.00 98.38 275 THR A CA 1
ATOM 2168 C C . THR A 1 275 ? -4.169 -6.110 14.722 1.00 98.38 275 THR A C 1
ATOM 2170 O O . THR A 1 275 ? -4.053 -4.951 15.127 1.00 98.38 275 THR A O 1
ATOM 2173 N N . PHE A 1 276 ? -3.551 -6.577 13.646 1.00 97.94 276 PHE A N 1
ATOM 2174 C CA . PHE A 1 276 ? -2.717 -5.792 12.762 1.00 97.94 276 PHE A CA 1
ATOM 2175 C C . PHE A 1 276 ? -3.382 -5.636 11.401 1.00 97.94 276 PHE A C 1
ATOM 2177 O O . PHE A 1 276 ? -3.975 -6.576 10.868 1.00 97.94 276 PHE A O 1
ATOM 2184 N N . GLY A 1 277 ? -3.271 -4.433 10.852 1.00 96.81 277 GLY A N 1
ATOM 2185 C CA . GLY A 1 277 ? -3.843 -4.075 9.565 1.00 96.81 277 GLY A CA 1
ATOM 2186 C C . GLY A 1 277 ? -3.098 -2.928 8.906 1.00 96.81 277 GLY A C 1
ATOM 2187 O O . GLY A 1 277 ? -2.209 -2.312 9.507 1.00 96.81 277 GLY A O 1
ATOM 2188 N N . ARG A 1 278 ? -3.446 -2.658 7.651 1.00 95.06 278 ARG A N 1
ATOM 2189 C CA . ARG A 1 278 ? -2.834 -1.631 6.801 1.00 95.06 278 ARG A CA 1
ATOM 2190 C C . ARG A 1 278 ? -3.888 -1.047 5.870 1.00 95.06 278 ARG A C 1
ATOM 2192 O O . ARG A 1 278 ? -4.837 -1.734 5.516 1.00 95.06 278 ARG A O 1
ATOM 2199 N N . GLN A 1 279 ? -3.710 0.199 5.444 1.00 94.19 279 GLN A N 1
ATOM 2200 C CA . GLN A 1 279 ? -4.415 0.673 4.250 1.00 94.19 279 GLN A CA 1
ATOM 2201 C C . GLN A 1 279 ? -3.911 -0.108 3.033 1.00 94.19 279 GLN A C 1
ATOM 2203 O O . GLN A 1 279 ? -2.752 -0.529 3.000 1.00 94.19 279 GLN A O 1
ATOM 2208 N N . ILE A 1 280 ? -4.752 -0.276 2.019 1.00 92.44 280 ILE A N 1
ATOM 2209 C CA . ILE A 1 280 ? -4.302 -0.831 0.743 1.00 92.44 280 ILE A CA 1
ATOM 2210 C C . ILE A 1 280 ? -3.395 0.205 0.075 1.00 92.44 280 ILE A C 1
ATOM 2212 O O . ILE A 1 280 ? -3.787 1.349 -0.143 1.00 92.44 280 ILE A O 1
ATOM 2216 N N . GLY A 1 281 ? -2.156 -0.174 -0.239 1.00 90.06 281 GLY A N 1
ATOM 2217 C CA . GLY A 1 281 ? -1.228 0.742 -0.888 1.00 90.06 281 GLY A CA 1
ATOM 2218 C C . GLY A 1 281 ? 0.152 0.162 -1.173 1.00 90.06 281 GLY A C 1
ATOM 2219 O O . GLY A 1 281 ? 0.421 -0.998 -0.876 1.00 90.06 281 GLY A O 1
ATOM 2220 N N . ALA A 1 282 ? 1.040 0.981 -1.753 1.00 84.69 282 ALA A N 1
ATOM 2221 C CA . ALA A 1 282 ? 2.386 0.546 -2.137 1.00 84.69 282 ALA A CA 1
ATOM 2222 C C . ALA A 1 282 ? 3.318 0.385 -0.922 1.00 84.69 282 ALA A C 1
ATOM 2224 O O . ALA A 1 282 ? 3.977 -0.644 -0.786 1.00 84.69 282 ALA A O 1
ATOM 2225 N N . TYR A 1 283 ? 3.315 1.374 -0.019 1.00 85.88 283 TYR A N 1
ATOM 2226 C CA . TYR A 1 283 ? 4.119 1.396 1.211 1.00 85.88 283 TYR A CA 1
ATOM 2227 C C . TYR A 1 283 ? 3.275 1.710 2.461 1.00 85.88 283 TYR A C 1
ATOM 2229 O O . TYR A 1 283 ? 3.571 2.659 3.189 1.00 85.88 283 TYR A O 1
ATOM 2237 N N . PRO A 1 284 ? 2.195 0.953 2.726 1.00 88.88 284 PRO A N 1
ATOM 2238 C CA . PRO A 1 284 ? 1.267 1.296 3.787 1.00 88.88 284 PRO A CA 1
ATOM 2239 C C . PRO A 1 284 ? 1.859 1.011 5.169 1.00 88.88 284 PRO A C 1
ATOM 2241 O O . PRO A 1 284 ? 2.591 0.037 5.391 1.00 88.88 284 PRO A O 1
ATOM 2244 N N . ILE A 1 285 ? 1.514 1.863 6.133 1.00 89.50 285 ILE A N 1
ATOM 2245 C CA . ILE A 1 285 ? 2.017 1.750 7.500 1.00 89.50 285 ILE A CA 1
ATOM 2246 C C . ILE A 1 285 ? 1.215 0.707 8.271 1.00 89.50 285 ILE A C 1
ATOM 2248 O O . ILE A 1 285 ? -0.012 0.708 8.268 1.00 89.50 285 ILE A O 1
ATOM 2252 N N . LEU A 1 286 ? 1.934 -0.171 8.973 1.00 94.62 286 LEU A N 1
ATOM 2253 C CA . LEU A 1 286 ? 1.334 -1.152 9.869 1.00 94.62 286 LEU A CA 1
ATOM 2254 C C . LEU A 1 286 ? 0.641 -0.459 11.044 1.00 94.62 286 LEU A C 1
ATOM 2256 O O . LEU A 1 286 ? 1.291 0.257 11.805 1.00 94.62 286 LEU A O 1
ATOM 2260 N N . VAL A 1 287 ? -0.636 -0.753 11.242 1.00 97.06 287 VAL A N 1
ATOM 2261 C CA . VAL A 1 287 ? -1.432 -0.312 12.387 1.00 97.06 287 VAL A CA 1
ATOM 2262 C C . VAL A 1 287 ? -1.727 -1.510 13.281 1.00 97.06 287 VAL A C 1
ATOM 2264 O O . VAL A 1 287 ? -2.059 -2.583 12.788 1.00 97.06 287 VAL A O 1
ATOM 2267 N N . GLY A 1 288 ? -1.594 -1.339 14.596 1.00 97.56 288 GLY A N 1
ATOM 2268 C CA . GLY A 1 288 ? -2.007 -2.325 15.593 1.00 97.56 288 GLY A CA 1
ATOM 2269 C C . GLY A 1 288 ? -3.098 -1.780 16.510 1.00 97.56 288 GLY A C 1
ATOM 2270 O O . GLY A 1 288 ? -2.981 -0.654 17.000 1.00 97.56 288 GLY A O 1
ATOM 2271 N N . THR A 1 289 ? -4.121 -2.586 16.791 1.00 97.81 289 THR A N 1
ATOM 2272 C CA . THR A 1 289 ? -5.148 -2.278 17.795 1.00 97.81 289 THR A CA 1
ATOM 2273 C C . THR A 1 289 ? -5.190 -3.347 18.893 1.00 97.81 289 THR A C 1
ATOM 2275 O O . THR A 1 289 ? -5.106 -4.534 18.575 1.00 97.81 289 THR A O 1
ATOM 2278 N N . PRO A 1 290 ? -5.267 -2.985 20.193 1.00 97.00 290 PRO A N 1
ATOM 2279 C CA . PRO A 1 290 ? -5.084 -3.923 21.307 1.00 97.00 290 PRO A CA 1
ATOM 2280 C C . PRO A 1 290 ? -6.370 -4.698 21.657 1.00 97.00 290 PRO A C 1
ATOM 2282 O O . PRO A 1 290 ? -6.751 -4.832 22.823 1.00 97.00 290 PRO A O 1
ATOM 2285 N N . TYR A 1 291 ? -7.056 -5.188 20.631 1.00 98.06 291 TYR A N 1
ATOM 2286 C CA . TYR A 1 291 ? -8.155 -6.139 20.718 1.00 98.06 291 TYR A CA 1
ATOM 2287 C C . TYR A 1 291 ? -8.305 -6.869 19.382 1.00 98.06 291 TYR A C 1
ATOM 2289 O O . TYR A 1 291 ? -7.723 -6.491 18.365 1.00 98.06 291 TYR A O 1
ATOM 2297 N N . GLN A 1 292 ? -9.075 -7.948 19.400 1.00 97.88 292 GLN A N 1
ATOM 2298 C CA . GLN A 1 292 ? -9.373 -8.760 18.226 1.00 97.88 292 GLN A CA 1
ATOM 2299 C C . GLN A 1 292 ? -10.417 -8.057 17.343 1.00 97.88 292 GLN A C 1
ATOM 2301 O O . GLN A 1 292 ? -11.482 -7.671 17.836 1.00 97.88 292 GLN A O 1
ATOM 2306 N N . VAL A 1 293 ? -10.116 -7.906 16.055 1.00 98.12 293 VAL A N 1
ATOM 2307 C CA . VAL A 1 293 ? -11.031 -7.437 15.006 1.00 98.12 293 VAL A CA 1
ATOM 2308 C C . VAL A 1 293 ? -11.112 -8.535 13.948 1.00 98.12 293 VAL A C 1
ATOM 2310 O O . VAL A 1 293 ? -10.060 -9.023 13.558 1.00 98.12 293 VAL A O 1
ATOM 2313 N N . PRO A 1 294 ? -12.304 -8.961 13.489 1.00 96.62 294 PRO A N 1
ATOM 2314 C CA . PRO A 1 294 ? -12.404 -9.989 12.456 1.00 96.62 294 PRO A CA 1
ATOM 2315 C C . PRO A 1 294 ? -11.519 -9.664 11.246 1.00 96.62 294 PRO A C 1
ATOM 2317 O O . PRO A 1 294 ? -11.599 -8.566 10.696 1.00 96.62 294 PRO A O 1
ATOM 2320 N N . LEU A 1 295 ? -10.666 -10.602 10.835 1.00 95.56 295 LEU A N 1
ATOM 2321 C CA . LEU A 1 295 ? -9.810 -10.397 9.666 1.00 95.56 295 LEU A CA 1
ATOM 2322 C C . LEU A 1 295 ? -10.645 -10.256 8.391 1.00 95.56 295 LEU A C 1
ATOM 2324 O O . LEU A 1 295 ? -11.797 -10.685 8.337 1.00 95.56 295 LEU A O 1
ATOM 2328 N N . GLU A 1 296 ? -10.042 -9.671 7.359 1.00 92.62 296 GLU A N 1
ATOM 2329 C CA . GLU A 1 296 ? -10.698 -9.398 6.071 1.00 92.62 296 GLU A CA 1
ATOM 2330 C C . GLU A 1 296 ? -11.912 -8.455 6.197 1.00 92.62 296 GLU A C 1
ATOM 2332 O O . GLU A 1 296 ? -12.816 -8.416 5.354 1.00 92.62 296 GLU A O 1
ATOM 2337 N N . THR A 1 297 ? -11.915 -7.668 7.274 1.00 94.38 297 THR A N 1
ATOM 2338 C CA . THR A 1 297 ? -12.795 -6.521 7.460 1.00 94.38 297 THR A CA 1
ATOM 2339 C C . THR A 1 297 ? -11.999 -5.230 7.385 1.00 94.38 297 THR A C 1
ATOM 2341 O O . THR A 1 297 ? -10.767 -5.217 7.471 1.00 94.38 297 THR A O 1
ATOM 2344 N N . GLU A 1 298 ? -12.735 -4.141 7.213 1.00 95.06 298 GLU A N 1
ATOM 2345 C CA . GLU A 1 298 ? -12.193 -2.802 7.092 1.00 95.06 298 GLU A CA 1
ATOM 2346 C C . GLU A 1 298 ? -12.775 -1.903 8.184 1.00 95.06 298 GLU A C 1
ATOM 2348 O O . GLU A 1 298 ? -13.963 -1.990 8.503 1.00 95.06 298 GLU A O 1
ATOM 2353 N N . SER A 1 299 ? -11.941 -1.031 8.747 1.00 96.06 299 SER A N 1
ATOM 2354 C CA . SER A 1 299 ? -12.382 -0.009 9.696 1.00 96.06 299 SER A CA 1
ATOM 2355 C C . SER A 1 299 ? -11.547 1.261 9.591 1.00 96.06 299 SER A C 1
ATOM 2357 O O . SER A 1 299 ? -10.357 1.204 9.276 1.00 96.06 299 SER A O 1
ATOM 2359 N N . ASP A 1 300 ? -12.131 2.384 9.983 1.00 97.44 300 ASP A N 1
ATOM 2360 C CA . ASP A 1 300 ? -11.389 3.616 10.231 1.00 97.44 300 ASP A CA 1
ATOM 2361 C C . ASP A 1 300 ? -10.833 3.606 11.660 1.00 97.44 300 ASP A C 1
ATOM 2363 O O . ASP A 1 300 ? -11.477 3.104 12.582 1.00 97.44 300 ASP A O 1
ATOM 2367 N N . ILE A 1 301 ? -9.654 4.188 11.873 1.00 97.56 301 ILE A N 1
ATOM 2368 C CA . ILE A 1 301 ? -9.001 4.253 13.184 1.00 97.56 301 ILE A CA 1
ATOM 2369 C C . ILE A 1 301 ? -8.586 5.676 13.542 1.00 97.56 301 ILE A C 1
ATOM 2371 O O . ILE A 1 301 ? -8.280 6.496 12.682 1.00 97.56 301 ILE A O 1
ATOM 2375 N N . ILE A 1 302 ? -8.511 5.957 14.840 1.00 97.56 302 ILE A N 1
ATOM 2376 C CA . ILE A 1 302 ? -7.801 7.109 15.389 1.00 97.56 302 ILE A CA 1
ATOM 2377 C C . ILE A 1 302 ? -6.415 6.662 15.842 1.00 97.56 302 ILE A C 1
ATOM 2379 O O . ILE A 1 302 ? -6.294 5.715 16.622 1.00 97.56 302 ILE A O 1
ATOM 2383 N N . VAL A 1 303 ? -5.375 7.379 15.414 1.00 97.12 303 VAL A N 1
ATOM 2384 C CA . VAL A 1 303 ? -3.996 7.158 15.868 1.00 97.12 303 VAL A CA 1
ATOM 2385 C C . VAL A 1 303 ? -3.878 7.516 17.349 1.00 97.12 303 VAL A C 1
ATOM 2387 O O . VAL A 1 303 ? -4.165 8.643 17.759 1.00 97.12 303 VAL A O 1
ATOM 2390 N N . THR A 1 304 ? -3.443 6.560 18.165 1.00 96.44 304 THR A N 1
ATOM 2391 C CA . THR A 1 304 ? -3.283 6.706 19.622 1.00 96.44 304 THR A CA 1
ATOM 2392 C C . THR A 1 304 ? -1.826 6.700 20.069 1.00 96.44 304 THR A C 1
ATOM 2394 O O . THR A 1 304 ? -1.540 7.083 21.204 1.00 96.44 304 THR A O 1
ATOM 2397 N N . GLY A 1 305 ? -0.902 6.313 19.190 1.00 95.06 305 GLY A N 1
ATOM 2398 C CA . GLY A 1 305 ? 0.530 6.371 19.448 1.00 95.06 305 GLY A CA 1
ATOM 2399 C C . GLY A 1 305 ? 1.366 5.808 18.306 1.00 95.06 305 GLY A C 1
ATOM 2400 O O . GLY A 1 305 ? 0.841 5.296 17.315 1.00 95.06 305 GLY A O 1
ATOM 2401 N N . HIS A 1 306 ? 2.681 5.864 18.483 1.00 94.44 306 HIS A N 1
ATOM 2402 C CA . HIS A 1 306 ? 3.668 5.521 17.465 1.00 94.44 306 HIS A CA 1
ATOM 2403 C C . HIS A 1 306 ? 4.611 4.440 17.983 1.00 94.44 306 HIS A C 1
ATOM 2405 O O . HIS A 1 306 ? 5.069 4.465 19.123 1.00 94.44 306 HIS A O 1
ATOM 2411 N N . GLY A 1 307 ? 4.899 3.466 17.132 1.00 87.94 307 GLY A N 1
ATOM 2412 C CA . GLY A 1 307 ? 6.035 2.566 17.268 1.00 87.94 307 GLY A CA 1
ATOM 2413 C C . GLY A 1 307 ? 7.107 2.920 16.240 1.00 87.94 307 GLY A C 1
ATOM 2414 O O . GLY A 1 307 ? 6.894 3.741 15.357 1.00 87.94 307 GLY A O 1
ATOM 2415 N N . MET A 1 308 ? 8.250 2.235 16.295 1.00 80.88 308 MET A N 1
ATOM 2416 C CA . MET A 1 308 ? 9.396 2.525 15.415 1.00 80.88 308 MET A CA 1
ATOM 2417 C C . MET A 1 308 ? 9.057 2.497 13.912 1.00 80.88 308 MET A C 1
ATOM 2419 O O . MET A 1 308 ? 9.667 3.216 13.133 1.00 80.88 308 MET A O 1
ATOM 2423 N N . ARG A 1 309 ? 8.129 1.621 13.499 1.00 82.81 309 ARG A N 1
ATOM 2424 C CA . ARG A 1 309 ? 7.691 1.438 12.099 1.00 82.81 309 ARG A CA 1
ATOM 2425 C C . ARG A 1 309 ? 6.211 1.048 12.011 1.00 82.81 309 ARG A C 1
ATOM 2427 O O . ARG A 1 309 ? 5.827 0.221 11.188 1.00 82.81 309 ARG A O 1
ATOM 2434 N N . SER A 1 310 ? 5.410 1.520 12.959 1.00 92.06 310 SER A N 1
ATOM 2435 C CA . SER A 1 310 ? 3.998 1.155 13.071 1.00 92.06 310 SER A CA 1
ATOM 2436 C C . SER A 1 310 ? 3.233 2.209 13.853 1.00 92.06 310 SER A C 1
ATOM 2438 O O . SER A 1 310 ? 3.823 2.918 14.661 1.00 92.06 310 SER A O 1
ATOM 2440 N N . LEU A 1 311 ? 1.920 2.248 13.690 1.00 95.25 311 LEU A N 1
ATOM 2441 C CA . LEU A 1 311 ? 1.022 3.066 14.494 1.00 95.25 311 LEU A CA 1
ATOM 2442 C C . LEU A 1 311 ? 0.251 2.178 15.469 1.00 95.25 311 LEU A C 1
ATOM 2444 O O . LEU A 1 311 ? -0.027 1.011 15.191 1.00 95.25 311 LEU A O 1
ATOM 2448 N N . SER A 1 312 ? -0.085 2.736 16.624 1.00 96.69 312 SER A N 1
ATOM 2449 C CA . SER A 1 312 ? -1.135 2.202 17.488 1.00 96.69 312 SER A CA 1
ATOM 2450 C C . SER A 1 312 ? -2.421 2.952 17.180 1.00 96.69 312 SER A C 1
ATOM 2452 O O . SER A 1 312 ? -2.398 4.176 17.026 1.00 96.69 312 SER A O 1
ATOM 2454 N N . GLY A 1 313 ? -3.529 2.227 17.080 1.00 96.94 313 GLY A N 1
ATOM 2455 C CA . GLY A 1 313 ? -4.817 2.803 16.730 1.00 96.94 313 GLY A CA 1
ATOM 2456 C C . GLY A 1 313 ? -5.978 2.163 17.474 1.00 96.94 313 GLY A C 1
ATOM 2457 O O . GLY A 1 313 ? -5.884 1.054 18.004 1.00 96.94 313 GLY A O 1
ATOM 2458 N N . VAL A 1 314 ? -7.090 2.882 17.504 1.00 97.81 314 VAL A N 1
ATOM 2459 C CA . VAL A 1 314 ? -8.387 2.384 17.969 1.00 97.81 314 VAL A CA 1
ATOM 2460 C C . VAL A 1 314 ? -9.428 2.707 16.907 1.00 97.81 314 VAL A C 1
ATOM 2462 O O . VAL A 1 314 ? -9.411 3.816 16.378 1.00 97.81 314 VAL A O 1
ATOM 2465 N N . GLU A 1 315 ? -10.306 1.759 16.588 1.00 97.88 315 GLU A N 1
ATOM 2466 C CA . GLU A 1 315 ? -11.412 1.975 15.653 1.00 97.88 315 GLU A CA 1
ATOM 2467 C C . GLU A 1 315 ? -12.234 3.213 16.021 1.00 97.88 315 GLU A C 1
ATOM 2469 O O . GLU A 1 315 ? -12.455 3.508 17.201 1.00 97.88 315 GLU A O 1
ATOM 2474 N N . THR A 1 316 ? -12.679 3.957 15.013 1.00 96.44 316 THR A N 1
ATOM 2475 C CA . THR A 1 316 ? -13.617 5.067 15.190 1.00 96.44 316 THR A CA 1
ATOM 2476 C C . THR A 1 316 ? -15.038 4.533 15.366 1.00 96.44 316 THR A C 1
ATOM 2478 O O . THR A 1 316 ? -15.337 3.369 15.112 1.00 96.44 316 THR A O 1
ATOM 2481 N N . ASN A 1 317 ? -15.948 5.403 15.805 1.00 94.38 317 ASN A N 1
ATOM 2482 C CA . ASN A 1 317 ? -17.382 5.111 15.891 1.00 94.38 317 ASN A CA 1
ATOM 2483 C C . ASN A 1 317 ? -17.760 3.901 16.767 1.00 94.38 317 ASN A C 1
ATOM 2485 O O . ASN A 1 317 ? -18.850 3.344 16.628 1.00 94.38 317 ASN A O 1
ATOM 2489 N N . LEU A 1 318 ? -16.910 3.535 17.728 1.00 96.62 318 LEU A N 1
ATOM 2490 C CA . LEU A 1 318 ? -17.210 2.491 18.701 1.00 96.62 318 LEU A CA 1
ATOM 2491 C C . LEU A 1 318 ? -18.418 2.897 19.550 1.00 96.62 318 LEU A C 1
ATOM 2493 O O . LEU A 1 318 ? -18.405 3.929 20.223 1.00 96.62 318 LEU A O 1
ATOM 2497 N N . SER A 1 319 ? -19.471 2.080 19.577 1.00 96.12 319 SER A N 1
ATOM 2498 C CA . SER A 1 319 ? -20.601 2.364 20.465 1.00 96.12 319 SER A CA 1
ATOM 2499 C C . SER A 1 319 ? -20.217 2.069 21.913 1.00 96.12 319 SER A C 1
ATOM 2501 O O . SER A 1 319 ? -19.874 0.941 22.267 1.00 96.12 319 SER A O 1
ATOM 2503 N N . ILE A 1 320 ? -20.347 3.057 22.799 1.00 95.69 320 ILE A N 1
ATOM 2504 C CA . ILE A 1 320 ? -20.156 2.872 24.244 1.00 95.69 320 ILE A CA 1
ATOM 2505 C C . ILE A 1 320 ? -21.154 1.854 24.826 1.00 95.69 320 ILE A C 1
ATOM 2507 O O . ILE A 1 320 ? -20.907 1.254 25.877 1.00 95.69 320 ILE A O 1
ATOM 2511 N N . ASN A 1 321 ? -22.265 1.614 24.124 1.00 95.56 321 ASN A N 1
ATOM 2512 C CA . ASN A 1 321 ? -23.301 0.661 24.498 1.00 95.56 321 ASN A CA 1
ATOM 2513 C C . ASN A 1 321 ? -22.994 -0.791 24.084 1.00 95.56 321 ASN A C 1
ATOM 2515 O O . ASN A 1 321 ? -23.641 -1.711 24.584 1.00 95.56 321 ASN A O 1
ATOM 2519 N N . THR A 1 322 ? -21.974 -1.038 23.261 1.00 95.12 322 THR A N 1
ATOM 2520 C CA . THR A 1 322 ? -21.581 -2.405 22.866 1.00 95.12 322 THR A CA 1
ATOM 2521 C C . THR A 1 322 ? -20.097 -2.697 23.061 1.00 95.12 322 THR A C 1
ATOM 2523 O O . THR A 1 322 ? -19.756 -3.850 23.319 1.00 95.12 322 THR A O 1
ATOM 2526 N N . ALA A 1 323 ? -19.236 -1.673 23.059 1.00 97.00 323 ALA A N 1
ATOM 2527 C CA . ALA A 1 323 ? -17.787 -1.808 23.164 1.00 97.00 323 ALA A CA 1
ATOM 2528 C C . ALA A 1 323 ? -17.362 -2.707 24.333 1.00 97.00 323 ALA A C 1
ATOM 2530 O O . ALA A 1 323 ? -17.899 -2.622 25.450 1.00 97.00 323 ALA A O 1
ATOM 2531 N N . SER A 1 324 ? -16.395 -3.579 24.073 1.00 97.38 324 SER A N 1
ATOM 2532 C CA . SER A 1 324 ? -15.812 -4.463 25.073 1.00 97.38 324 SER A CA 1
ATOM 2533 C C . SER A 1 324 ? -14.944 -3.687 26.067 1.00 97.38 324 SER A C 1
ATOM 2535 O O . SER A 1 324 ? -14.594 -2.523 25.863 1.00 97.38 324 SER A O 1
ATOM 2537 N N . GLN A 1 325 ? -14.550 -4.347 27.156 1.00 97.56 325 GLN A N 1
ATOM 2538 C CA . GLN A 1 325 ? -13.580 -3.765 28.078 1.00 97.56 325 GLN A CA 1
ATOM 2539 C C . GLN A 1 325 ? -12.241 -3.473 27.378 1.00 97.56 325 GLN A C 1
ATOM 2541 O O . GLN A 1 325 ? -11.704 -2.389 27.571 1.00 97.56 325 GLN A O 1
ATOM 2546 N N . SER A 1 326 ? -11.733 -4.386 26.542 1.00 97.56 326 SER A N 1
ATOM 2547 C CA . SER A 1 326 ? -10.466 -4.199 25.816 1.00 97.56 326 SER A CA 1
ATOM 2548 C C . SER A 1 326 ? -10.526 -3.032 24.830 1.00 97.56 326 SER A C 1
ATOM 2550 O O . SER A 1 326 ? -9.592 -2.240 24.769 1.00 97.56 326 SER A O 1
ATOM 2552 N N . GLN A 1 327 ? -11.649 -2.862 24.125 1.00 98.00 327 GLN A N 1
ATOM 2553 C CA . GLN A 1 327 ? -11.863 -1.717 23.235 1.00 98.00 327 GLN A CA 1
ATOM 2554 C C . GLN A 1 327 ? -11.885 -0.391 23.999 1.00 98.00 327 GLN A C 1
ATOM 2556 O O . GLN A 1 327 ? -11.276 0.582 23.568 1.00 98.00 327 GLN A O 1
ATOM 2561 N N . LEU A 1 328 ? -12.547 -0.353 25.159 1.00 97.69 328 LEU A N 1
ATOM 2562 C CA . LEU A 1 328 ? -12.566 0.836 26.011 1.00 97.69 328 LEU A CA 1
ATOM 2563 C C . LEU A 1 328 ? -11.175 1.150 26.581 1.00 97.69 328 LEU A C 1
ATOM 2565 O O . LEU A 1 328 ? -10.786 2.311 26.596 1.00 97.69 328 LEU A O 1
ATOM 2569 N N . GLU A 1 329 ? -10.421 0.138 27.020 1.00 97.00 329 GLU A N 1
ATOM 2570 C CA . GLU A 1 329 ? -9.050 0.294 27.537 1.00 97.00 329 GLU A CA 1
ATOM 2571 C C . GLU A 1 329 ? -8.047 0.763 26.472 1.00 97.00 329 GLU A C 1
ATOM 2573 O O . GLU A 1 329 ? -7.046 1.394 26.809 1.00 97.00 329 GLU A O 1
ATOM 2578 N N . ALA A 1 330 ? -8.321 0.496 25.191 1.00 96.56 330 ALA A N 1
ATOM 2579 C CA . ALA A 1 330 ? -7.503 0.960 24.072 1.00 96.56 330 ALA A CA 1
ATOM 2580 C C . ALA A 1 330 ? -7.533 2.487 23.889 1.00 96.56 330 ALA A C 1
ATOM 2582 O O . ALA A 1 330 ? -6.659 3.052 23.230 1.00 96.56 330 ALA A O 1
ATOM 2583 N N . ILE A 1 331 ? -8.546 3.160 24.442 1.00 96.56 331 ILE A N 1
ATOM 2584 C CA . ILE A 1 331 ? -8.750 4.598 24.286 1.00 96.56 331 ILE A CA 1
ATOM 2585 C C . ILE A 1 331 ? -7.885 5.349 25.309 1.00 96.56 331 ILE A C 1
ATOM 2587 O O . ILE A 1 331 ? -8.095 5.201 26.520 1.00 96.56 331 ILE A O 1
ATOM 2591 N N . PRO A 1 332 ? -6.959 6.227 24.870 1.00 94.25 332 PRO A N 1
ATOM 2592 C CA . PRO A 1 332 ? -6.138 7.009 25.785 1.00 94.25 332 PRO A CA 1
ATOM 2593 C C . PRO A 1 332 ? -6.984 7.806 26.785 1.00 94.25 332 PRO A C 1
ATOM 2595 O O . PRO A 1 332 ? -7.855 8.591 26.407 1.00 94.25 332 PRO A O 1
ATOM 2598 N N . GLY A 1 333 ? -6.713 7.602 28.077 1.00 92.19 333 GLY A N 1
ATOM 2599 C CA . GLY A 1 333 ? -7.451 8.211 29.189 1.00 92.19 333 GLY A CA 1
ATOM 2600 C C . GLY A 1 333 ? -8.464 7.286 29.876 1.00 92.19 333 GLY A C 1
ATOM 2601 O O . GLY A 1 333 ? -8.867 7.575 31.004 1.00 92.19 333 GLY A O 1
ATOM 2602 N N . ILE A 1 334 ? -8.824 6.147 29.273 1.00 95.69 334 ILE A N 1
ATOM 2603 C CA . ILE A 1 334 ? -9.704 5.143 29.886 1.00 95.69 334 ILE A CA 1
ATOM 2604 C C . ILE A 1 334 ? -8.860 3.971 30.398 1.00 95.69 334 ILE A C 1
ATOM 2606 O O . ILE A 1 334 ? -8.536 3.035 29.682 1.00 95.69 334 ILE A O 1
ATOM 2610 N N . GLY A 1 335 ? -8.502 4.004 31.683 1.00 94.69 335 GLY A N 1
ATOM 2611 C CA . GLY A 1 335 ? -7.818 2.875 32.320 1.00 94.69 335 GLY A CA 1
ATOM 2612 C C . GLY A 1 335 ? -8.760 1.706 32.632 1.00 94.69 335 GLY A C 1
ATOM 2613 O O . GLY A 1 335 ? -9.977 1.875 32.715 1.00 94.69 335 GLY A O 1
ATOM 2614 N N . SER A 1 336 ? -8.190 0.540 32.946 1.00 96.00 336 SER A N 1
ATOM 2615 C CA . SER A 1 336 ? -8.945 -0.699 33.204 1.00 96.00 336 SER A CA 1
ATOM 2616 C C . SER A 1 336 ? -10.074 -0.568 34.238 1.00 96.00 336 SER A C 1
ATOM 2618 O O . SER A 1 336 ? -11.198 -1.025 34.030 1.00 96.00 336 SER A O 1
ATOM 2620 N N . LYS A 1 337 ? -9.837 0.171 35.333 1.00 96.69 337 LYS A N 1
ATOM 2621 C CA . LYS A 1 337 ? -10.878 0.443 36.343 1.00 96.69 337 LYS A CA 1
ATOM 2622 C C . LYS A 1 337 ? -12.050 1.256 35.788 1.00 96.69 337 LYS A C 1
ATOM 2624 O O . LYS A 1 337 ? -13.177 1.037 36.221 1.00 96.69 337 LYS A O 1
ATOM 2629 N N . ALA A 1 338 ? -11.789 2.214 34.900 1.00 96.75 338 ALA A N 1
ATOM 2630 C CA . ALA A 1 338 ? -12.828 3.033 34.284 1.00 96.75 338 ALA A CA 1
ATOM 2631 C C . ALA A 1 338 ? -13.597 2.221 33.235 1.00 96.75 338 ALA A C 1
ATOM 2633 O O . ALA A 1 338 ? -14.823 2.187 33.294 1.00 96.75 338 ALA A O 1
ATOM 2634 N N . ALA A 1 339 ? -12.896 1.479 32.369 1.00 97.25 339 ALA A N 1
ATOM 2635 C CA . ALA A 1 339 ? -13.510 0.576 31.395 1.00 97.25 339 ALA A CA 1
ATOM 2636 C C . ALA A 1 339 ? -14.461 -0.431 32.066 1.00 97.25 339 ALA A C 1
ATOM 2638 O O . ALA A 1 339 ? -15.622 -0.554 31.675 1.00 97.25 339 ALA A O 1
ATOM 2639 N N . TRP A 1 340 ? -14.025 -1.070 33.159 1.00 97.44 340 TRP A N 1
ATOM 2640 C CA . TRP A 1 340 ? -14.878 -1.978 33.931 1.00 97.44 340 TRP A CA 1
ATOM 2641 C C . TRP A 1 340 ? -16.120 -1.291 34.517 1.00 97.44 340 TRP A C 1
ATOM 2643 O O . TRP A 1 340 ? -17.212 -1.865 34.515 1.00 97.44 340 TRP A O 1
ATOM 2653 N N . ARG A 1 341 ? -15.991 -0.050 35.010 1.00 97.69 341 ARG A N 1
ATOM 2654 C CA . ARG A 1 341 ? -17.144 0.722 35.507 1.00 97.69 341 ARG A CA 1
ATOM 2655 C C . ARG A 1 341 ? -18.136 1.033 34.394 1.00 97.69 341 ARG A C 1
ATOM 2657 O O . ARG A 1 341 ? -19.326 0.883 34.641 1.00 97.69 341 ARG A O 1
ATOM 2664 N N . ILE A 1 342 ? -17.673 1.402 33.197 1.00 96.94 342 ILE A N 1
ATOM 2665 C CA . ILE A 1 342 ? -18.542 1.632 32.029 1.00 96.94 342 ILE A CA 1
ATOM 2666 C C . ILE A 1 342 ? -19.346 0.362 31.735 1.00 96.94 342 ILE A C 1
ATOM 2668 O O . ILE A 1 342 ? -20.574 0.410 31.723 1.00 96.94 342 ILE A O 1
ATOM 2672 N N . VAL A 1 343 ? -18.681 -0.791 31.604 1.00 96.88 343 VAL A N 1
ATOM 2673 C CA . VAL A 1 343 ? -19.338 -2.082 31.327 1.00 96.88 343 VAL A CA 1
ATOM 2674 C C . VAL A 1 343 ? -20.329 -2.471 32.436 1.00 96.88 343 VAL A C 1
ATOM 2676 O O . VAL A 1 343 ? -21.457 -2.880 32.159 1.00 96.88 343 VAL A O 1
ATOM 2679 N N . SER A 1 344 ? -19.948 -2.306 33.705 1.00 96.44 344 SER A N 1
ATOM 2680 C CA . SER A 1 344 ? -20.806 -2.616 34.858 1.00 96.44 344 SER A CA 1
ATOM 2681 C C . SER A 1 344 ? -22.026 -1.691 34.950 1.00 96.44 344 SER A C 1
ATOM 2683 O O . SER A 1 344 ? -23.147 -2.150 35.187 1.00 96.44 344 SER A O 1
ATOM 2685 N N . ASN A 1 345 ? -21.837 -0.388 34.731 1.00 95.88 345 ASN A N 1
ATOM 2686 C CA . ASN A 1 345 ? -22.918 0.596 34.723 1.00 95.88 345 ASN A CA 1
ATOM 2687 C C . ASN A 1 345 ? -23.869 0.352 33.547 1.00 95.88 345 ASN A C 1
ATOM 2689 O O . ASN A 1 345 ? -25.084 0.368 33.743 1.00 95.88 345 ASN A O 1
ATOM 2693 N N . ARG A 1 346 ? -23.330 0.007 32.373 1.00 95.62 346 ARG A N 1
A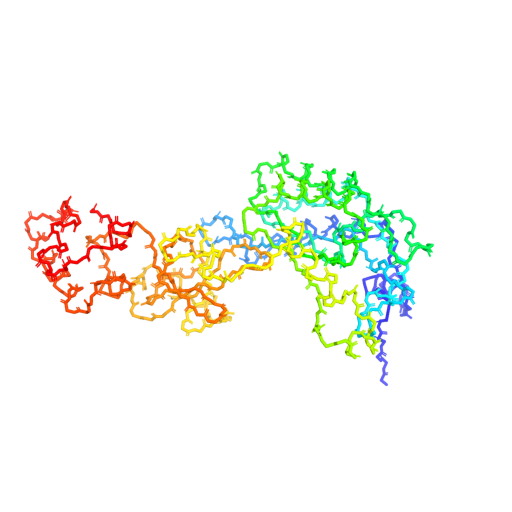TOM 2694 C CA . ARG A 1 346 ? -24.098 -0.383 31.188 1.00 95.62 346 ARG A CA 1
ATOM 2695 C C . ARG A 1 346 ? -25.011 -1.570 31.464 1.00 95.62 346 ARG A C 1
ATOM 2697 O O . ARG A 1 346 ? -26.205 -1.502 31.197 1.00 95.62 346 ARG A O 1
ATOM 2704 N N . ALA A 1 347 ? -24.483 -2.630 32.078 1.00 94.06 347 ALA A N 1
ATOM 2705 C CA . ALA A 1 347 ? -25.262 -3.816 32.443 1.00 94.06 347 ALA A CA 1
ATOM 2706 C C . ALA A 1 347 ? -26.414 -3.504 33.416 1.00 94.06 347 ALA A C 1
ATOM 2708 O O . ALA A 1 347 ? -27.480 -4.121 33.353 1.00 94.06 347 ALA A O 1
ATOM 2709 N N . LYS A 1 348 ? -26.229 -2.529 34.316 1.00 93.44 348 LYS A N 1
ATOM 2710 C CA . LYS A 1 348 ? -27.299 -2.049 35.204 1.00 93.44 348 LYS A CA 1
ATOM 2711 C C . LYS A 1 348 ? -28.334 -1.220 34.443 1.00 93.44 348 LYS A C 1
ATOM 2713 O O . LYS A 1 348 ? -29.528 -1.395 34.680 1.00 93.44 348 LYS A O 1
ATOM 2718 N N . ALA A 1 349 ? -27.884 -0.339 33.553 1.00 92.00 349 ALA A N 1
ATOM 2719 C CA . ALA A 1 349 ? -28.736 0.540 32.759 1.00 92.00 349 ALA A CA 1
ATOM 2720 C C . ALA A 1 349 ? -29.579 -0.229 31.729 1.00 92.00 349 ALA A C 1
ATOM 2722 O O . ALA A 1 349 ? -30.757 0.085 31.586 1.00 92.00 349 ALA A O 1
ATOM 2723 N N . LEU A 1 350 ? -29.048 -1.308 31.138 1.00 91.44 350 LEU A N 1
ATOM 2724 C CA . LEU A 1 350 ? -29.762 -2.215 30.221 1.00 91.44 350 LEU A CA 1
ATOM 2725 C C . LEU A 1 350 ? -31.088 -2.743 30.791 1.00 91.44 350 LEU A C 1
ATOM 2727 O O . LEU A 1 350 ? -32.037 -2.974 30.050 1.00 91.44 350 LEU A O 1
ATOM 2731 N N . ARG A 1 351 ? -31.192 -2.902 32.118 1.00 90.88 351 ARG A N 1
ATOM 2732 C CA . ARG A 1 351 ? -32.440 -3.338 32.774 1.00 90.88 351 ARG A CA 1
ATOM 2733 C C . ARG A 1 351 ? -33.567 -2.310 32.668 1.00 90.88 351 ARG A C 1
ATOM 2735 O O . ARG A 1 351 ? -34.729 -2.679 32.793 1.00 90.88 351 ARG A O 1
ATOM 2742 N N . LYS A 1 352 ? -33.221 -1.028 32.528 1.00 89.69 352 LYS A N 1
ATOM 2743 C CA . LYS A 1 352 ? -34.164 0.096 32.445 1.00 89.69 352 LYS A CA 1
ATOM 2744 C C . LYS A 1 352 ? -34.316 0.612 31.016 1.00 89.69 352 LYS A C 1
ATOM 2746 O O . LYS A 1 352 ? -35.417 0.984 30.634 1.00 89.69 352 LYS A O 1
ATOM 2751 N N . PHE A 1 353 ? -33.227 0.615 30.252 1.00 89.81 353 PHE A N 1
ATOM 2752 C CA . PHE A 1 353 ? -33.151 1.115 28.883 1.00 89.81 353 PHE A CA 1
ATOM 2753 C C . PHE A 1 353 ? -32.501 0.037 27.998 1.00 89.81 353 PHE A C 1
ATOM 2755 O O . PHE A 1 353 ? -31.280 0.039 27.839 1.00 89.81 353 PHE A O 1
ATOM 2762 N N . PRO A 1 354 ? -33.286 -0.923 27.471 1.00 85.19 354 PRO A N 1
ATOM 2763 C CA . PRO A 1 354 ? -32.745 -2.099 26.783 1.00 85.19 354 PRO A CA 1
ATOM 2764 C C . PRO A 1 354 ? -32.029 -1.780 25.469 1.00 85.19 354 PRO A C 1
ATOM 2766 O O . PRO A 1 354 ? -31.063 -2.453 25.129 1.00 85.19 354 PRO A O 1
ATOM 2769 N N . GLU A 1 355 ? -32.494 -0.765 24.741 1.00 83.62 355 GLU A N 1
ATOM 2770 C CA . GLU A 1 355 ? -31.945 -0.410 23.426 1.00 83.62 355 GLU A CA 1
ATOM 2771 C C . GLU A 1 355 ? -30.816 0.618 23.511 1.00 83.62 355 GLU A C 1
ATOM 2773 O O . GLU A 1 355 ? -29.884 0.571 22.717 1.00 83.62 355 GLU A O 1
ATOM 2778 N N . ASN A 1 356 ? -30.872 1.533 24.484 1.00 86.81 356 ASN A N 1
ATOM 2779 C CA . ASN A 1 356 ? -29.885 2.601 24.617 1.00 86.81 356 ASN A CA 1
ATOM 2780 C C . ASN A 1 356 ? -29.539 2.884 26.093 1.00 86.81 356 ASN A C 1
ATOM 2782 O O . ASN A 1 356 ? -30.090 3.810 26.696 1.00 86.81 356 ASN A O 1
ATOM 2786 N N . PRO A 1 357 ? -28.663 2.066 26.709 1.00 90.06 357 PRO A N 1
ATOM 2787 C CA . PRO A 1 357 ? -28.264 2.218 28.112 1.00 90.06 357 PRO A CA 1
ATOM 2788 C C . PRO A 1 357 ? -27.640 3.577 28.438 1.00 90.06 357 PRO A C 1
ATOM 2790 O O . PRO A 1 357 ? -27.867 4.112 29.524 1.00 90.06 357 PRO A O 1
ATOM 2793 N N . PHE A 1 358 ? -26.859 4.126 27.508 1.00 93.12 358 PHE A N 1
ATOM 2794 C CA . PHE A 1 358 ? -26.227 5.434 27.610 1.00 93.12 358 PHE A CA 1
ATOM 2795 C C . PHE A 1 358 ? -26.631 6.307 26.426 1.00 93.12 358 PHE A C 1
ATOM 2797 O O . PHE A 1 358 ? -26.158 6.095 25.319 1.00 93.12 358 PHE A O 1
ATOM 2804 N N . SER A 1 359 ? -27.436 7.339 26.671 1.00 90.06 359 SER A N 1
ATOM 2805 C CA . SER A 1 359 ? -27.832 8.310 25.641 1.00 90.06 359 SER A CA 1
ATOM 2806 C C . SER A 1 359 ? -26.768 9.372 25.343 1.00 90.06 359 SER A C 1
ATOM 2808 O O . SER A 1 359 ? -26.894 10.106 24.369 1.00 90.06 359 SER A O 1
ATOM 2810 N N . ASP A 1 360 ? -25.759 9.503 26.208 1.00 92.50 360 ASP A N 1
ATOM 2811 C CA . ASP A 1 360 ? -24.683 10.484 26.081 1.00 92.50 360 ASP A CA 1
ATOM 2812 C C . ASP A 1 360 ? -23.351 9.893 26.558 1.00 92.50 360 ASP A C 1
ATOM 2814 O O . ASP A 1 360 ? -23.200 9.481 27.713 1.00 92.50 360 ASP A O 1
ATOM 2818 N N . VAL A 1 361 ? -22.365 9.888 25.659 1.00 93.81 361 VAL A N 1
ATOM 2819 C CA . VAL A 1 361 ? -21.015 9.362 25.912 1.00 93.81 361 VAL A CA 1
ATOM 2820 C C . VAL A 1 361 ? -20.348 10.113 27.060 1.00 93.81 361 VAL A C 1
ATOM 2822 O O . VAL A 1 361 ? -19.722 9.501 27.925 1.00 93.81 361 VAL A O 1
ATOM 2825 N N . LYS A 1 362 ? -20.480 11.443 27.094 1.00 94.19 362 LYS A N 1
ATOM 2826 C CA . LYS A 1 362 ? -19.794 12.275 28.087 1.00 94.19 362 LYS A CA 1
ATOM 2827 C C . LYS A 1 362 ? -20.275 11.962 29.501 1.00 94.19 362 LYS A C 1
ATOM 2829 O O . LYS A 1 362 ? -19.446 11.763 30.386 1.00 94.19 362 LYS A O 1
ATOM 2834 N N . THR A 1 363 ? -21.586 11.865 29.696 1.00 92.62 363 THR A N 1
ATOM 2835 C CA . THR A 1 363 ? -22.204 11.485 30.973 1.00 92.62 363 THR A CA 1
ATOM 2836 C C . THR A 1 363 ? -21.733 10.100 31.417 1.00 92.62 363 THR A C 1
ATOM 2838 O O . THR A 1 363 ? -21.281 9.932 32.547 1.00 92.62 363 THR A O 1
ATOM 2841 N N . ALA A 1 364 ? -21.719 9.120 30.511 1.00 93.94 364 ALA A N 1
ATOM 2842 C CA . ALA A 1 364 ? -21.251 7.773 30.834 1.00 93.94 364 ALA A CA 1
ATOM 2843 C C . ALA A 1 364 ? -19.763 7.730 31.246 1.00 93.94 364 ALA A C 1
ATOM 2845 O O . ALA A 1 364 ? -19.396 7.024 32.190 1.00 93.94 364 ALA A O 1
ATOM 2846 N N . LEU A 1 365 ? -18.904 8.513 30.582 1.00 95.56 365 LEU A N 1
ATOM 2847 C CA . LEU A 1 365 ? -17.491 8.659 30.949 1.00 95.56 365 LEU A CA 1
ATOM 2848 C C . LEU A 1 365 ? -17.324 9.341 32.319 1.00 95.56 365 LEU A C 1
ATOM 2850 O O . LEU A 1 365 ? -16.505 8.897 33.131 1.00 95.56 365 LEU A O 1
ATOM 2854 N N . GLN A 1 366 ? -18.117 10.379 32.604 1.00 94.38 366 GLN A N 1
ATOM 2855 C CA . GLN A 1 366 ? -18.137 11.063 33.903 1.00 94.38 366 GLN A CA 1
ATOM 2856 C C . GLN A 1 366 ? -18.522 10.115 35.041 1.00 94.38 366 GLN A C 1
ATOM 2858 O O . GLN A 1 366 ? -17.799 10.032 36.035 1.00 94.38 366 GLN A O 1
ATOM 2863 N N . ASP A 1 367 ? -19.595 9.342 34.869 1.00 93.06 367 ASP A N 1
ATOM 2864 C CA . ASP A 1 367 ? -20.069 8.361 35.853 1.00 93.06 367 ASP A CA 1
ATOM 2865 C C . ASP A 1 367 ? -19.055 7.232 36.094 1.00 93.06 367 ASP A C 1
ATOM 2867 O O . ASP A 1 367 ? -18.979 6.649 37.181 1.00 93.06 367 ASP A O 1
ATOM 2871 N N . ALA A 1 368 ? -18.231 6.925 35.090 1.00 93.44 368 ALA A N 1
ATOM 2872 C CA . ALA A 1 368 ? -17.115 5.996 35.215 1.00 93.44 368 ALA A CA 1
ATOM 2873 C C . ALA A 1 368 ? -15.871 6.615 35.881 1.00 93.44 368 ALA A C 1
ATOM 2875 O O . ALA A 1 368 ? -14.914 5.897 36.192 1.00 93.44 368 ALA A O 1
ATOM 2876 N N . GLY A 1 369 ? -15.877 7.918 36.168 1.00 91.69 369 GLY A N 1
ATOM 2877 C CA . GLY A 1 369 ? -14.775 8.640 36.800 1.00 91.69 369 GLY A CA 1
ATOM 2878 C C . GLY A 1 369 ? -13.621 8.966 35.850 1.00 91.69 369 GLY A C 1
ATOM 2879 O O . GLY A 1 369 ? -12.483 9.084 36.307 1.00 91.69 369 GLY A O 1
ATOM 2880 N N . VAL A 1 370 ? -13.890 9.081 34.547 1.00 91.62 370 VAL A N 1
ATOM 2881 C CA . VAL A 1 370 ? -12.923 9.568 33.554 1.00 91.62 370 VAL A CA 1
ATOM 2882 C C . VAL A 1 370 ? -12.831 11.091 33.673 1.00 91.62 370 VAL A C 1
ATOM 2884 O O . VAL A 1 370 ? -13.825 11.795 33.515 1.00 91.62 370 VAL A O 1
ATOM 2887 N N . GLN A 1 371 ? -11.640 11.606 33.989 1.00 82.38 371 GLN A N 1
ATOM 2888 C CA . GLN A 1 371 ? -11.443 13.032 34.296 1.00 82.38 371 GLN A CA 1
ATOM 2889 C C . GLN A 1 371 ? -11.151 13.901 33.065 1.00 82.38 371 GLN A C 1
ATOM 2891 O O . GLN A 1 371 ? -11.470 15.087 33.062 1.00 82.38 371 GLN A O 1
ATOM 2896 N N . SER A 1 372 ? -10.560 13.318 32.020 1.00 85.38 372 SER A N 1
ATOM 2897 C CA . SER A 1 372 ? -10.307 13.969 30.734 1.00 85.38 372 SER A CA 1
ATOM 2898 C C . SER A 1 372 ? -10.822 13.071 29.624 1.00 85.38 372 SER A C 1
ATOM 2900 O O . SER A 1 372 ? -10.486 11.889 29.587 1.00 85.38 372 SER A O 1
ATOM 2902 N N . TYR A 1 373 ? -11.646 13.622 28.734 1.00 84.94 373 TYR A N 1
ATOM 2903 C CA . TYR A 1 373 ? -12.263 12.827 27.676 1.00 84.94 373 TYR A CA 1
ATOM 2904 C C . TYR A 1 373 ? -11.357 12.661 26.454 1.00 84.94 373 TYR A C 1
ATOM 2906 O O . TYR A 1 373 ? -11.566 11.719 25.708 1.00 84.94 373 TYR A O 1
ATOM 2914 N N . GLY A 1 374 ? -10.352 13.527 26.254 1.00 87.94 374 GLY A N 1
ATOM 2915 C CA . GLY A 1 374 ? -9.331 13.384 25.205 1.00 87.94 374 GLY A CA 1
ATOM 2916 C C . GLY A 1 374 ? -9.873 12.885 23.857 1.00 87.94 374 GLY A C 1
ATOM 2917 O O . GLY A 1 374 ? -10.796 13.470 23.290 1.00 87.94 374 GLY A O 1
ATOM 2918 N N . LEU A 1 375 ? -9.313 11.773 23.371 1.00 92.81 375 LEU A N 1
ATOM 2919 C CA . LEU A 1 375 ? -9.749 11.106 22.139 1.00 92.81 375 LEU A CA 1
ATOM 2920 C C . LEU A 1 375 ? -11.059 10.315 22.290 1.00 92.81 375 LEU A C 1
ATOM 2922 O O . LEU A 1 375 ? -11.685 9.995 21.283 1.00 92.81 375 LEU A O 1
ATOM 2926 N N . ALA A 1 376 ? -11.523 10.037 23.510 1.00 93.00 376 ALA A N 1
ATOM 2927 C CA . ALA A 1 376 ? -12.716 9.227 23.750 1.00 93.00 376 ALA A CA 1
ATOM 2928 C C . ALA A 1 376 ? -13.979 9.813 23.107 1.00 93.00 376 ALA A C 1
ATOM 2930 O O . ALA A 1 376 ? -14.803 9.051 22.622 1.00 93.00 376 ALA A O 1
ATOM 2931 N N . LEU A 1 377 ? -14.126 11.143 23.033 1.00 92.94 377 LEU A N 1
ATOM 2932 C CA . LEU A 1 377 ? -15.279 11.769 22.360 1.00 92.94 377 LEU A CA 1
ATOM 2933 C C . LEU A 1 377 ? -15.209 11.700 20.827 1.00 92.94 377 LEU A C 1
ATOM 2935 O O . LEU A 1 377 ? -16.233 11.865 20.168 1.00 92.94 377 LEU A O 1
ATOM 2939 N N . LYS A 1 378 ? -14.017 11.484 20.257 1.00 91.88 378 LYS A N 1
ATOM 2940 C CA . LYS A 1 378 ? -13.859 11.225 18.819 1.00 91.88 378 LYS A CA 1
ATOM 2941 C C . LYS A 1 378 ? -14.159 9.763 18.493 1.00 91.88 378 LYS A C 1
ATOM 2943 O O . LYS A 1 378 ? -14.797 9.481 17.487 1.00 91.88 378 LYS A O 1
ATOM 2948 N N . VAL A 1 379 ? -13.713 8.862 19.366 1.00 94.81 379 VAL A N 1
ATOM 2949 C CA . VAL A 1 379 ? -13.802 7.411 19.182 1.00 94.81 379 VAL A CA 1
ATOM 2950 C C . VAL A 1 379 ? -15.197 6.871 19.494 1.00 94.81 379 VAL A C 1
ATOM 2952 O O . VAL A 1 379 ? -15.716 6.061 18.734 1.00 94.81 379 VAL A O 1
ATOM 2955 N N . LEU A 1 380 ? -15.811 7.312 20.595 1.00 95.94 380 LEU A N 1
ATOM 2956 C CA . LEU A 1 380 ? -17.048 6.723 21.104 1.00 95.94 380 LEU A CA 1
ATOM 2957 C C . LEU A 1 380 ? -18.305 7.424 20.583 1.00 95.94 380 LEU A C 1
ATOM 2959 O O . LEU A 1 380 ? -18.365 8.652 20.490 1.00 95.94 380 LEU A O 1
ATOM 2963 N N . LYS A 1 381 ? -19.350 6.629 20.345 1.00 94.50 381 LYS A N 1
ATOM 2964 C CA . LYS A 1 381 ? -20.723 7.068 20.054 1.00 94.50 381 LYS A CA 1
ATOM 2965 C C . LYS A 1 381 ? -21.701 6.451 21.055 1.00 94.50 381 LYS A C 1
ATOM 2967 O O . LYS A 1 381 ? -21.408 5.404 21.630 1.00 94.50 381 LYS A O 1
ATOM 2972 N N . ALA A 1 382 ? -22.819 7.135 21.298 1.00 88.12 382 ALA A N 1
ATOM 2973 C CA . ALA A 1 382 ? -23.924 6.625 22.111 1.00 88.12 382 ALA A CA 1
ATOM 2974 C C . ALA A 1 382 ? -24.761 5.666 21.264 1.00 88.12 382 ALA A C 1
ATOM 2976 O O . ALA A 1 382 ? -25.235 6.124 20.202 1.00 88.12 382 ALA A O 1
#

Foldseek 3Di:
DPDDDALADPVQQVVCCVVPVDGDHDHDDLVRVLVVLLCVLLDCCQLVPCQCADPVGHGGLDEAEDEQKAAALQLVQAFQPDSRSVNPQIDGHALVSRLSSVVSNVVSRDQHYEDENHQALQCRVFACSPNDNQTAGDQPSSLSNQVSNQVDPSHPFYEYEEHELVNCLVHVPSNVSNVVSCVVRGDPPHAYDYPQVDQDVVSCVVRVHRDHPVSLCCCVPVVVRHDDDCCVVAPFFDKDFWWAWQDWQDDDRDPCCVVDCVLQDQVQPQAATKIWTFHSYRQTFIEIERGRDRHSDTFMWGFHADDPGHTYTAGAAAELLDHALSSQCSDPQQHSQLSVQSVVQSVVQCVVVVPPSDPDQVVSSVSSVRPDCPCVVGRYDD

Radius of gyration: 25.38 Å; chains: 1; bounding box: 66×55×67 Å